Protein AF-A0A0N4YX15-F1 (afdb_monomer)

Nearest PDB structures (foldseek):
  7qpg-assembly1_W  TM=7.308E-01  e=5.507E-14  Homo sapiens
  8v3b-assembly1_a  TM=1.987E-01  e=2.424E-02  synthetic construct
  7rdr-assembly1_A  TM=2.415E-01  e=1.516E-01  unidentified

Foldseek 3Di:
DVVQQVVVVVCVVVVNDDPPPDGPVVVVVVVVVVVLVVVLVVLLVLLVVLLPDDQPAKDKAWDADPPDDDDPVNQVVLLPDDDDLDPPPDLPSHDNVLIDFIFMGRPSLVVSLVSLVVLQLVLLPDPDVVSSLSSLVSSVVSLVCSLVPRDLDDLVSLVVSLSVLCCCCVHRVVPPDCPDPSVVSCVCVNPPSNVSSNVSSVVSLVVVLVVLLVVLCVLVVDLCLLPPCVDPVSVVSNLVSLVVNLVSLVVVLVVVVNGDRLVSSLLSSLSSVLSNLVSLLVSLLPAQAAELVSLLSSLVSLVVSLVSCQVSQDDPNGGCSCVSNVQSSLLSVLSSCLSNDDPVRNCVQCVLCPHSSNVRDALSSSLSSLSHYDDDDPSSVVSNVSSD

InterPro domains:
  IPR046362 Zw10/DSL1, C-terminal [G3DSA:1.10.357.150] (193-388)
  IPR048343 Centromere/kinetochore protein zw10, C-terminal domain [PF20666] (99-216)
  IPR055148 ZW10, C-terminal helical domain [PF22766] (241-385)

Mean predicted aligned error: 9.36 Å

Organism: Nippostrongylus brasiliensis (NCBI:txid27835)

Solvent-accessible surface area (backbone atoms only — not comparable to full-atom values): 21340 Å² total; per-residue (Å²): 107,71,72,59,52,50,51,49,51,53,34,36,76,71,67,77,43,58,92,84,53,76,50,69,64,59,51,50,53,52,54,50,48,53,53,52,50,53,54,48,51,50,51,50,51,54,46,50,54,37,54,70,50,78,79,77,55,71,37,82,44,54,60,29,67,93,85,64,87,74,51,76,65,57,41,52,55,33,71,70,50,86,74,72,93,51,94,84,65,54,47,71,63,41,34,66,94,70,26,43,52,42,31,35,30,35,41,46,58,54,54,43,49,53,53,47,52,52,46,50,43,52,26,65,71,46,89,48,65,70,59,20,53,52,42,46,52,45,46,47,50,47,53,52,45,44,75,72,62,45,66,101,68,54,45,48,40,32,50,48,54,38,53,55,58,70,44,36,60,73,64,68,40,61,86,54,58,82,88,37,70,70,48,57,65,47,45,59,54,67,57,54,52,39,53,52,32,50,50,55,22,49,54,51,53,48,48,52,48,53,48,51,51,50,52,47,50,62,68,60,68,50,94,58,57,72,55,68,38,80,42,71,67,44,32,50,52,36,51,49,45,53,48,48,49,50,50,52,54,50,51,50,48,58,63,40,59,77,29,44,32,69,68,61,35,49,54,53,49,29,55,52,52,29,48,54,39,45,51,52,47,51,56,60,58,66,45,74,69,44,54,69,66,28,25,45,53,50,30,51,52,52,51,51,50,55,60,69,48,33,72,81,39,46,57,98,88,45,58,46,44,66,70,73,24,31,68,35,47,51,30,44,53,47,51,36,47,53,43,70,43,52,75,65,58,48,50,64,36,25,43,84,70,71,23,74,44,42,77,59,45,54,52,69,56,52,51,40,44,53,54,14,60,45,76,98,43,72,69,54,50,55,52,50,70,62,55,113

Sequence (388 aa):
METAEKFRNDMINLGFFNEATPTFQAFSEQHFTIFMDRRCLEIIKRAKELICLPYLELAEVGSGEEISEETIIQYREAFGKVMPKSLGAYDSVYPVLLQLPKCTVSKSTVDLLELIFSVLTDAVSTTNEKLSARLILTVRNVLRLFELTAPPIFYNNCYYICHRLMLLPFSVLKSVDKQSEKYTNFRPILSESLWKLRDIAADMLEQTIRQCRRDITIMLAKDDLFVKIDDGERYDETKNVLNACLKHVKNISNLLRSVLAEMVYSQTMANIVSFLMDSLCDVILKMEDIRSVDADISAVMLEELLTQLLPIFTINGRSSLHEICSTSYFRTKEIVFCLKGSLQSIDDRWCSAKGPLAQWLQPNEIRTLIKALFMNTEQRRQLLDSIF

pLDDT: mean 85.83, std 10.85, range [45.53, 98.06]

Secondary structure (DSSP, 8-sta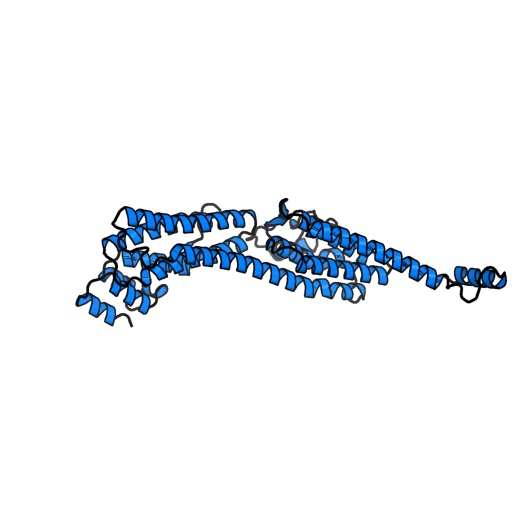te):
-HHHHHHHHHHHHTTSS-TTSPPHHHHHHHHHHHHHHHHHHHHHHHHHHHHHS-TTSEEEE--B-TT----HHHHHHHHHS---SSTTS-GGGS-GGGSPBSEEEEHHHHHHHHHHHHHHHHHHH-S-HHHHHHHHHHHHHHHHHHHHHS-S--HHHHHHHHHHHHTHHHHTSTTS-TTSHHHHHHHHIIIIIHHHHHHHHHHHHHHHHHHHHHHHHHHT--TTTTSSTTSHHHHHHHHHHHHHHHHHHHHHHHHHHTTS-HHHHHHHHHHHHHHHHHHHHHHHHT-S---HHHHHHHHHHHHHHHHHHGGGGEETTEE-HHHHTHHHHHHHHHHHHHHH--HHHHHHHHTTTTSHHHHHS-HHHHHHHHHHHS-S-HHHHHHHHH--

Radius of gyration: 32.18 Å; Cα contacts (8 Å, |Δi|>4): 395; chains: 1; bounding box: 82×48×99 Å

Structure (mmCIF, N/CA/C/O backbone):
data_AF-A0A0N4YX15-F1
#
_entry.id   AF-A0A0N4YX15-F1
#
loop_
_atom_site.group_PDB
_atom_site.id
_atom_site.type_symbol
_atom_site.label_atom_id
_atom_site.label_alt_id
_atom_site.label_comp_id
_atom_site.label_asym_id
_atom_site.label_entity_id
_atom_site.label_seq_id
_atom_site.pdbx_PDB_ins_code
_atom_site.Cartn_x
_atom_site.Cartn_y
_atom_site.Cartn_z
_atom_site.occupancy
_atom_site.B_iso_or_equiv
_atom_site.auth_seq_id
_atom_site.auth_comp_id
_atom_site.auth_asym_id
_atom_site.auth_atom_id
_atom_site.pdbx_PDB_model_num
ATOM 1 N N . MET A 1 1 ? 30.417 -1.629 -53.010 1.00 64.69 1 MET A N 1
ATOM 2 C CA . MET A 1 1 ? 30.253 -3.089 -53.181 1.00 64.69 1 MET A CA 1
ATOM 3 C C . MET A 1 1 ? 30.699 -3.547 -54.561 1.00 64.69 1 MET A C 1
ATOM 5 O O . MET A 1 1 ? 31.535 -4.434 -54.614 1.00 64.69 1 MET A O 1
ATOM 9 N N . GLU A 1 2 ? 30.274 -2.905 -55.654 1.00 73.44 2 GLU A N 1
ATOM 10 C CA . GLU A 1 2 ? 30.711 -3.265 -57.021 1.00 73.44 2 GLU A CA 1
ATOM 11 C C . GLU A 1 2 ? 32.235 -3.293 -57.212 1.00 73.44 2 GLU A C 1
ATOM 13 O O . GLU A 1 2 ? 32.772 -4.236 -57.782 1.00 73.44 2 GLU A O 1
ATOM 18 N N . THR A 1 3 ? 32.959 -2.314 -56.668 1.00 79.19 3 THR A N 1
ATOM 19 C CA . THR A 1 3 ? 34.429 -2.273 -56.735 1.00 79.19 3 THR A CA 1
ATOM 20 C C . THR A 1 3 ? 35.092 -3.439 -55.991 1.00 79.19 3 THR A C 1
ATOM 22 O O . THR A 1 3 ? 36.122 -3.942 -56.429 1.00 79.19 3 THR A O 1
ATOM 25 N N . ALA A 1 4 ? 34.496 -3.885 -54.880 1.00 78.06 4 ALA A N 1
ATOM 26 C CA . ALA A 1 4 ? 35.013 -4.990 -54.072 1.00 78.06 4 ALA A CA 1
ATOM 27 C C . ALA A 1 4 ? 34.745 -6.346 -54.740 1.00 78.06 4 ALA A C 1
ATOM 29 O O . ALA A 1 4 ? 35.618 -7.207 -54.757 1.00 78.06 4 ALA A O 1
ATOM 30 N N . GLU A 1 5 ? 33.576 -6.519 -55.361 1.00 82.00 5 GLU A N 1
ATOM 31 C CA . GLU A 1 5 ? 33.270 -7.729 -56.133 1.00 82.00 5 GLU A CA 1
ATOM 32 C C . GLU A 1 5 ? 34.070 -7.795 -57.441 1.00 82.00 5 GLU A C 1
ATOM 34 O O . GLU A 1 5 ? 34.522 -8.868 -57.834 1.00 82.00 5 GLU A O 1
ATOM 39 N N . LYS A 1 6 ? 34.360 -6.651 -58.073 1.00 83.12 6 LYS A N 1
ATOM 40 C CA . LYS A 1 6 ? 35.294 -6.596 -59.205 1.00 83.12 6 LYS A CA 1
ATOM 41 C C . LYS A 1 6 ? 36.700 -7.046 -58.795 1.00 83.12 6 LYS A C 1
ATOM 43 O O . LYS A 1 6 ? 37.273 -7.906 -59.452 1.00 83.12 6 LYS A O 1
ATOM 48 N N . PHE A 1 7 ? 37.200 -6.555 -57.660 1.00 85.62 7 PHE A N 1
ATOM 49 C CA . PHE A 1 7 ? 38.470 -7.008 -57.088 1.00 85.62 7 PHE A CA 1
ATOM 50 C C . PHE A 1 7 ? 38.469 -8.513 -56.772 1.00 85.62 7 PHE A C 1
ATOM 52 O O . PHE A 1 7 ? 39.452 -9.196 -57.046 1.00 85.62 7 PHE A O 1
ATOM 59 N N . ARG A 1 8 ? 37.360 -9.060 -56.250 1.00 83.00 8 ARG A N 1
ATOM 60 C CA . ARG A 1 8 ? 37.214 -10.510 -56.026 1.00 83.00 8 ARG A CA 1
ATOM 61 C C . ARG A 1 8 ? 37.385 -11.292 -57.321 1.00 83.00 8 ARG A C 1
ATOM 63 O O . ARG A 1 8 ? 38.142 -12.255 -57.346 1.00 83.00 8 ARG A O 1
ATOM 70 N N . ASN A 1 9 ? 36.700 -10.867 -58.378 1.00 85.12 9 ASN A N 1
ATOM 71 C CA . ASN A 1 9 ? 36.759 -11.530 -59.677 1.00 85.12 9 ASN A CA 1
ATOM 72 C C . ASN A 1 9 ? 38.167 -11.448 -60.283 1.00 85.12 9 ASN A C 1
ATOM 74 O O . ASN A 1 9 ? 38.664 -12.445 -60.801 1.00 85.12 9 ASN A O 1
ATOM 78 N N . ASP A 1 10 ? 38.847 -10.309 -60.140 1.00 86.69 10 ASP A N 1
ATOM 79 C CA . ASP A 1 10 ? 40.238 -10.148 -60.574 1.00 86.69 10 ASP A CA 1
ATOM 80 C C . ASP A 1 10 ? 41.187 -11.086 -59.797 1.00 86.69 10 ASP A C 1
ATOM 82 O O . ASP A 1 10 ? 42.068 -11.707 -60.387 1.00 86.69 10 ASP A O 1
ATOM 86 N N . MET A 1 11 ? 40.974 -11.269 -58.489 1.00 85.62 11 MET A N 1
ATOM 87 C CA . MET A 1 11 ? 41.756 -12.196 -57.656 1.00 85.62 11 MET A CA 1
ATOM 88 C C . MET A 1 11 ? 41.466 -13.680 -57.938 1.00 85.62 11 MET A C 1
ATOM 90 O O . MET A 1 11 ? 42.371 -14.507 -57.812 1.00 85.62 11 MET A O 1
ATOM 94 N N . ILE A 1 12 ? 40.239 -14.027 -58.345 1.00 86.12 12 ILE A N 1
ATOM 95 C CA . ILE A 1 12 ? 39.894 -15.374 -58.832 1.00 86.12 12 ILE A CA 1
ATOM 96 C C . ILE A 1 12 ? 40.611 -15.643 -60.162 1.00 86.12 12 ILE A C 1
ATOM 98 O O . ILE A 1 12 ? 41.253 -16.679 -60.314 1.00 86.12 12 ILE A O 1
ATOM 102 N N . ASN A 1 13 ? 40.581 -14.682 -61.093 1.00 86.38 13 ASN A N 1
ATOM 103 C CA . ASN A 1 13 ? 41.257 -14.795 -62.391 1.00 86.38 13 ASN A CA 1
ATOM 104 C C . ASN A 1 13 ? 42.783 -14.928 -62.259 1.00 86.38 13 ASN A C 1
ATOM 106 O O . ASN A 1 13 ? 43.421 -15.595 -63.070 1.00 86.38 13 ASN A O 1
ATOM 110 N N . LEU A 1 14 ? 43.369 -14.313 -61.230 1.00 89.50 14 LEU A N 1
ATOM 111 C CA . LEU A 1 14 ? 44.796 -14.407 -60.915 1.00 89.50 14 LEU A CA 1
ATOM 112 C C . LEU A 1 14 ? 45.168 -15.669 -60.108 1.00 89.50 14 LEU A C 1
ATOM 114 O O . LEU A 1 14 ? 46.339 -15.855 -59.785 1.00 89.50 14 LEU A O 1
ATOM 118 N N . GLY A 1 15 ? 44.201 -16.535 -59.779 1.00 84.69 15 GLY A N 1
ATOM 119 C CA . GLY A 1 15 ? 44.423 -17.796 -59.063 1.00 84.69 15 GLY A CA 1
ATOM 120 C C . GLY A 1 15 ? 44.670 -17.655 -57.557 1.00 84.69 15 GLY A C 1
ATOM 121 O O . GLY A 1 15 ? 45.010 -18.639 -56.903 1.00 84.69 15 GLY A O 1
ATOM 122 N N . PHE A 1 16 ? 44.498 -16.456 -56.990 1.00 83.12 16 PHE A N 1
ATOM 123 C CA . PHE A 1 16 ? 44.654 -16.217 -55.551 1.00 83.12 16 PHE A CA 1
ATOM 124 C C . PHE A 1 16 ? 43.420 -16.642 -54.748 1.00 83.12 16 PHE A C 1
ATOM 126 O O . PHE A 1 16 ? 43.558 -17.040 -53.592 1.00 83.12 16 PHE A O 1
ATOM 133 N N . PHE A 1 17 ? 42.228 -16.582 -55.350 1.00 85.81 17 PHE A N 1
ATOM 134 C CA . PHE A 1 17 ? 40.970 -17.055 -54.765 1.00 85.81 17 PHE A CA 1
ATOM 135 C C . PHE A 1 17 ? 40.355 -18.178 -55.604 1.00 85.81 17 PHE A C 1
ATOM 137 O O . PHE A 1 17 ? 40.597 -18.286 -56.802 1.00 85.81 17 PHE A O 1
ATOM 144 N N . ASN A 1 18 ? 39.523 -19.000 -54.968 1.00 81.81 18 ASN A N 1
ATOM 145 C CA . ASN A 1 18 ? 38.716 -20.025 -55.631 1.00 81.81 18 ASN A CA 1
ATOM 146 C C . ASN A 1 18 ? 37.222 -19.658 -55.577 1.00 81.81 18 ASN A C 1
ATOM 148 O O . ASN A 1 18 ? 36.815 -18.785 -54.811 1.00 81.81 18 ASN A O 1
ATOM 152 N N . GLU A 1 19 ? 36.381 -20.345 -56.353 1.00 75.69 19 GLU A N 1
ATOM 153 C CA . GLU A 1 19 ? 34.928 -20.089 -56.359 1.00 75.69 19 GLU A CA 1
ATOM 154 C C . GLU A 1 19 ? 34.262 -20.324 -54.990 1.00 75.69 19 GLU A C 1
ATOM 156 O O . GLU A 1 19 ? 33.241 -19.711 -54.687 1.00 75.69 19 GLU A O 1
ATOM 161 N N . ALA A 1 20 ? 34.876 -21.148 -54.133 1.00 75.25 20 ALA A N 1
ATOM 162 C CA . ALA A 1 20 ? 34.442 -21.381 -52.756 1.00 75.25 20 ALA A CA 1
ATOM 163 C C . ALA A 1 20 ? 34.788 -20.227 -51.792 1.00 75.25 20 ALA A C 1
ATOM 165 O O . ALA A 1 20 ? 34.322 -20.220 -50.652 1.00 75.25 20 ALA A O 1
ATOM 166 N N . THR A 1 21 ? 35.596 -19.248 -52.218 1.00 76.94 21 THR A N 1
ATOM 167 C CA . THR A 1 21 ? 35.961 -18.093 -51.394 1.00 76.94 21 THR A CA 1
ATOM 168 C C . THR A 1 21 ? 34.732 -17.187 -51.237 1.00 76.94 21 THR A C 1
ATOM 170 O O . THR A 1 21 ? 34.189 -16.725 -52.254 1.00 76.94 21 THR A O 1
ATOM 173 N N . PRO A 1 22 ? 34.271 -16.926 -49.993 1.00 75.69 22 PRO A N 1
ATOM 174 C CA . PRO A 1 22 ? 33.057 -16.156 -49.744 1.00 75.69 22 PRO A CA 1
ATOM 175 C C . PRO A 1 22 ? 33.141 -14.770 -50.385 1.00 75.69 22 PRO A C 1
ATOM 177 O O . PRO A 1 22 ? 34.215 -14.178 -50.503 1.00 75.69 22 PRO A O 1
ATOM 180 N N . THR A 1 23 ? 31.995 -14.251 -50.823 1.00 80.56 23 THR A N 1
ATOM 181 C CA . THR A 1 23 ? 31.913 -12.896 -51.375 1.00 80.56 23 THR A CA 1
ATOM 182 C C . THR A 1 23 ? 32.290 -11.871 -50.312 1.00 80.56 23 THR A C 1
ATOM 184 O O . THR A 1 23 ? 32.096 -12.097 -49.112 1.00 80.56 23 THR A O 1
ATOM 187 N N . PHE A 1 24 ? 32.801 -10.712 -50.732 1.00 78.06 24 PHE A N 1
ATOM 188 C CA . PHE A 1 24 ? 33.095 -9.641 -49.778 1.00 78.06 24 PHE A CA 1
ATOM 189 C C . PHE A 1 24 ? 31.814 -9.147 -49.104 1.00 78.06 24 PHE A C 1
ATOM 191 O O . PHE A 1 24 ? 31.853 -8.716 -47.952 1.00 78.06 24 PHE A O 1
ATOM 198 N N . GLN A 1 25 ? 30.671 -9.291 -49.779 1.00 74.69 25 GLN A N 1
ATOM 199 C CA . GLN A 1 25 ? 29.357 -9.116 -49.172 1.00 74.69 25 GLN A CA 1
ATOM 200 C C . GLN A 1 25 ? 29.087 -10.106 -48.037 1.00 74.69 25 GLN A C 1
ATOM 202 O O . GLN A 1 25 ? 28.795 -9.667 -46.927 1.00 74.69 25 GLN A O 1
ATOM 207 N N . ALA A 1 26 ? 29.241 -11.411 -48.271 1.00 77.50 26 ALA A N 1
ATOM 208 C CA . ALA A 1 26 ? 29.017 -12.422 -47.239 1.00 77.50 26 ALA A CA 1
ATOM 209 C C . ALA A 1 26 ? 29.976 -12.243 -46.050 1.00 77.50 26 ALA A C 1
ATOM 211 O O . ALA A 1 26 ? 29.558 -12.322 -44.895 1.00 77.50 26 ALA A O 1
ATOM 212 N N . PHE A 1 27 ? 31.246 -11.929 -46.319 1.00 78.50 27 PHE A N 1
ATOM 213 C CA . PHE A 1 27 ? 32.227 -11.630 -45.276 1.00 78.50 27 PHE A CA 1
ATOM 214 C C . PHE A 1 27 ? 31.851 -10.375 -44.472 1.00 78.50 27 PHE A C 1
ATOM 216 O O . PHE A 1 27 ? 31.888 -10.392 -43.241 1.00 78.50 27 PHE A O 1
ATOM 223 N N . SER A 1 28 ? 31.449 -9.293 -45.147 1.00 76.38 28 SER A N 1
ATOM 224 C CA . SER A 1 28 ? 31.027 -8.049 -44.496 1.00 76.38 28 SER A CA 1
ATOM 225 C C . SER A 1 28 ? 29.776 -8.250 -43.638 1.00 76.38 28 SER A C 1
ATOM 227 O O . SER A 1 28 ? 29.735 -7.776 -42.504 1.00 76.38 28 SER A O 1
ATOM 229 N N . GLU A 1 29 ? 28.790 -9.008 -44.123 1.00 78.44 29 GLU A N 1
ATOM 230 C CA . GLU A 1 29 ? 27.567 -9.333 -43.383 1.00 78.44 29 GLU A CA 1
ATOM 231 C C . GLU A 1 29 ? 27.849 -10.200 -42.144 1.00 78.44 29 GLU A C 1
ATOM 233 O O . GLU A 1 29 ? 27.316 -9.926 -41.063 1.00 78.44 29 GLU A O 1
ATOM 238 N N . GLN A 1 30 ? 28.730 -11.199 -42.257 1.00 78.19 30 GLN A N 1
ATOM 239 C CA . GLN A 1 30 ? 29.164 -12.022 -41.122 1.00 78.19 30 GLN A CA 1
ATOM 240 C C . GLN A 1 30 ? 29.936 -11.199 -40.086 1.00 78.19 30 GLN A C 1
ATOM 242 O O . GLN A 1 30 ? 29.625 -11.249 -38.895 1.00 78.19 30 GLN A O 1
ATOM 247 N N . HIS A 1 31 ? 30.899 -10.388 -40.528 1.00 80.50 31 HIS A N 1
ATOM 248 C CA . HIS A 1 31 ? 31.669 -9.515 -39.645 1.00 80.50 31 HIS A CA 1
ATOM 249 C C . HIS A 1 31 ? 30.768 -8.492 -38.936 1.00 80.50 31 HIS A C 1
ATOM 251 O O . HIS A 1 31 ? 30.897 -8.264 -37.731 1.00 80.50 31 HIS A O 1
ATOM 257 N N . PHE A 1 32 ? 29.811 -7.908 -39.661 1.00 80.94 32 PHE A N 1
ATOM 258 C CA . PHE A 1 32 ? 28.835 -6.983 -39.095 1.00 80.94 32 PHE A CA 1
ATOM 259 C C . PHE A 1 32 ? 27.940 -7.669 -38.056 1.00 80.94 32 PHE A C 1
ATOM 261 O O . PHE A 1 32 ? 27.682 -7.099 -36.998 1.00 80.94 32 PHE A O 1
ATOM 268 N N . THR A 1 33 ? 27.532 -8.916 -38.302 1.00 83.25 33 THR A N 1
ATOM 269 C CA . THR A 1 33 ? 26.755 -9.717 -37.342 1.00 83.25 33 THR A CA 1
ATOM 270 C C . THR A 1 33 ? 27.532 -9.974 -36.052 1.00 83.25 33 THR A C 1
ATOM 272 O O . THR A 1 33 ? 27.011 -9.712 -34.971 1.00 83.25 33 THR A O 1
ATOM 275 N N . ILE A 1 34 ? 28.808 -10.364 -36.145 1.00 84.75 34 ILE A N 1
ATOM 276 C CA . ILE A 1 34 ? 29.674 -10.563 -34.970 1.00 84.75 34 ILE A CA 1
ATOM 277 C C . ILE A 1 34 ? 29.812 -9.268 -34.160 1.00 84.75 34 ILE A C 1
ATOM 279 O O . ILE A 1 34 ? 29.769 -9.293 -32.928 1.00 84.75 34 ILE A O 1
ATOM 283 N N . PHE A 1 35 ? 29.968 -8.128 -34.836 1.00 86.31 35 PHE A N 1
ATOM 284 C CA . PHE A 1 35 ? 30.043 -6.829 -34.171 1.00 86.31 35 PHE A CA 1
ATOM 285 C C . PHE A 1 35 ? 28.734 -6.475 -33.449 1.00 86.31 35 PHE A C 1
ATOM 287 O O . PHE A 1 35 ? 28.768 -6.067 -32.285 1.00 86.31 35 PHE A O 1
ATOM 294 N N . MET A 1 36 ? 27.583 -6.672 -34.107 1.00 86.88 36 MET A N 1
ATOM 295 C CA . MET A 1 36 ? 26.266 -6.473 -33.493 1.00 86.88 36 MET A CA 1
ATOM 296 C C . MET A 1 36 ? 26.093 -7.347 -32.249 1.00 86.88 36 MET A C 1
ATOM 298 O O . MET A 1 36 ? 25.673 -6.847 -31.205 1.00 86.88 36 MET A O 1
ATOM 302 N N . ASP A 1 37 ? 26.452 -8.625 -32.340 1.00 88.62 37 ASP A N 1
ATOM 303 C CA . ASP A 1 37 ? 26.292 -9.581 -31.247 1.00 88.62 37 ASP A CA 1
ATOM 304 C C . ASP A 1 37 ? 27.180 -9.231 -30.055 1.00 88.62 37 ASP A C 1
ATOM 306 O O . ASP A 1 37 ? 26.699 -9.217 -28.923 1.00 88.62 37 ASP A O 1
ATOM 310 N N . ARG A 1 38 ? 28.444 -8.857 -30.291 1.00 90.00 38 ARG A N 1
ATOM 311 C CA . ARG A 1 38 ? 29.347 -8.398 -29.222 1.00 90.00 38 ARG A CA 1
ATOM 312 C C . ARG A 1 38 ? 28.780 -7.193 -28.480 1.00 90.00 38 ARG A C 1
ATOM 314 O O . ARG A 1 38 ? 28.759 -7.201 -27.252 1.00 90.00 38 ARG A O 1
ATOM 321 N N . ARG A 1 39 ? 28.264 -6.201 -29.212 1.00 91.06 39 ARG A N 1
ATOM 322 C CA . ARG A 1 39 ? 27.649 -5.010 -28.613 1.00 91.06 39 ARG A CA 1
ATOM 323 C C . ARG A 1 39 ? 26.410 -5.365 -27.787 1.00 91.06 39 ARG A C 1
ATOM 325 O O . ARG A 1 39 ? 26.262 -4.879 -26.671 1.00 91.06 39 ARG A O 1
ATOM 332 N N . CYS A 1 40 ? 25.536 -6.232 -28.300 1.00 92.12 40 CYS A N 1
ATOM 333 C CA . CYS A 1 40 ? 24.338 -6.662 -27.571 1.00 92.12 40 CYS A CA 1
ATOM 334 C C . CYS A 1 40 ? 24.694 -7.461 -26.305 1.00 92.12 40 CYS A C 1
ATOM 336 O O . CYS A 1 40 ? 24.088 -7.255 -25.255 1.00 92.12 40 CYS A O 1
ATOM 338 N N . LEU A 1 41 ? 25.699 -8.339 -26.380 1.00 92.50 41 LEU A N 1
ATOM 339 C CA . LEU A 1 41 ? 26.181 -9.117 -25.236 1.00 92.50 41 LEU A CA 1
ATOM 340 C C . LEU A 1 41 ? 26.785 -8.231 -24.145 1.00 92.50 41 LEU A C 1
ATOM 342 O O . LEU A 1 41 ? 26.544 -8.477 -22.965 1.00 92.50 41 LEU A O 1
ATOM 346 N N . GLU A 1 42 ? 27.530 -7.193 -24.521 1.00 93.88 42 GLU A N 1
ATOM 347 C CA . GLU A 1 42 ? 28.080 -6.224 -23.571 1.00 93.88 42 GLU A CA 1
ATOM 348 C C . GLU A 1 42 ? 26.971 -5.463 -22.829 1.00 93.88 42 GLU A C 1
ATOM 350 O O . GLU A 1 42 ? 27.016 -5.350 -21.602 1.00 93.88 42 GLU A O 1
ATOM 355 N N . ILE A 1 43 ? 25.926 -5.034 -23.549 1.00 94.69 43 ILE A N 1
ATOM 356 C CA . ILE A 1 43 ? 24.741 -4.392 -22.957 1.00 94.69 43 ILE A CA 1
ATOM 357 C C . ILE A 1 43 ? 24.059 -5.334 -21.958 1.00 94.69 43 ILE A C 1
ATOM 359 O O . ILE A 1 43 ? 23.787 -4.935 -20.827 1.00 94.69 43 ILE A O 1
ATOM 363 N N . ILE A 1 44 ? 23.808 -6.590 -22.346 1.00 93.75 44 ILE A N 1
ATOM 364 C CA . ILE A 1 44 ? 23.164 -7.581 -21.469 1.00 93.75 44 ILE A CA 1
ATOM 365 C C . ILE A 1 44 ? 24.025 -7.857 -20.235 1.00 93.75 44 ILE A C 1
ATOM 367 O O . ILE A 1 44 ? 23.492 -7.944 -19.130 1.00 93.75 44 ILE A O 1
ATOM 371 N N . LYS A 1 45 ? 25.347 -7.981 -20.400 1.00 94.00 45 LYS A N 1
ATOM 372 C CA . LYS A 1 45 ? 26.275 -8.207 -19.289 1.00 94.00 45 LYS A CA 1
ATOM 373 C C . LYS A 1 45 ? 26.197 -7.066 -18.277 1.00 94.00 45 LYS A C 1
ATOM 375 O O . LYS A 1 45 ? 25.975 -7.326 -17.097 1.00 94.00 45 LYS A O 1
ATOM 380 N N . ARG A 1 46 ? 26.308 -5.821 -18.743 1.00 94.56 46 ARG A N 1
ATOM 381 C CA . ARG A 1 46 ? 26.242 -4.641 -17.875 1.00 94.56 46 ARG A CA 1
ATOM 382 C C . ARG A 1 46 ? 24.876 -4.497 -17.209 1.00 94.56 46 ARG A C 1
ATOM 384 O O . ARG A 1 46 ? 24.798 -4.203 -16.023 1.00 94.56 46 ARG A O 1
ATOM 391 N N . ALA A 1 47 ? 23.798 -4.759 -17.945 1.00 92.81 47 ALA A N 1
ATOM 392 C CA . ALA A 1 47 ? 22.458 -4.764 -17.375 1.00 92.81 47 ALA A CA 1
ATOM 393 C C . ALA A 1 47 ? 22.313 -5.824 -16.276 1.00 92.81 47 ALA A C 1
ATOM 395 O O . ALA A 1 47 ? 21.780 -5.528 -15.215 1.00 92.81 47 ALA A O 1
ATOM 396 N N . LYS A 1 48 ? 22.828 -7.040 -16.489 1.00 91.31 48 LYS A N 1
ATOM 397 C CA . LYS A 1 48 ? 22.804 -8.105 -15.480 1.00 91.31 48 LYS A CA 1
ATOM 398 C C . LYS A 1 48 ? 23.570 -7.712 -14.218 1.00 91.31 48 LYS A C 1
ATOM 400 O O . LYS A 1 48 ? 23.082 -7.965 -13.124 1.00 91.31 48 LYS A O 1
ATOM 405 N N . GLU A 1 49 ? 24.738 -7.090 -14.364 1.00 92.00 49 GLU A N 1
ATOM 406 C CA . GLU A 1 49 ? 25.504 -6.566 -13.228 1.00 92.00 49 GLU A CA 1
ATOM 407 C C . GLU A 1 49 ? 24.658 -5.574 -12.419 1.00 92.00 49 GLU A C 1
ATOM 409 O O . GLU A 1 49 ? 24.518 -5.757 -11.216 1.00 92.00 49 GLU A O 1
ATOM 414 N N . LEU A 1 50 ? 24.006 -4.610 -13.079 1.00 90.94 50 LEU A N 1
ATOM 415 C CA . LEU A 1 50 ? 23.136 -3.624 -12.424 1.00 90.94 50 LEU A CA 1
ATOM 416 C C . LEU A 1 50 ? 21.901 -4.250 -11.758 1.00 90.94 50 LEU A C 1
ATOM 418 O O . LEU A 1 50 ? 21.549 -3.870 -10.644 1.00 90.94 50 LEU A O 1
ATOM 422 N N . ILE A 1 51 ? 21.258 -5.222 -12.412 1.00 88.94 51 ILE A N 1
ATOM 423 C CA . ILE A 1 51 ? 20.073 -5.924 -11.889 1.00 88.94 51 ILE A CA 1
ATOM 424 C C . ILE A 1 51 ? 20.420 -6.725 -10.629 1.00 88.94 51 ILE A C 1
ATOM 426 O O . ILE A 1 51 ? 19.620 -6.780 -9.700 1.00 88.94 51 ILE A O 1
ATOM 430 N N . CYS A 1 52 ? 21.602 -7.342 -10.592 1.00 87.00 52 CYS A N 1
ATOM 431 C CA . CYS A 1 52 ? 22.035 -8.184 -9.480 1.00 87.00 52 CYS A CA 1
ATOM 432 C C . CYS A 1 52 ? 22.707 -7.411 -8.331 1.00 87.00 52 CYS A C 1
ATOM 434 O O . CYS A 1 52 ? 23.064 -8.033 -7.328 1.00 87.00 52 CYS A O 1
ATOM 436 N N . LEU A 1 53 ? 22.908 -6.093 -8.453 1.00 85.69 53 LEU A N 1
ATOM 437 C CA . LEU A 1 53 ? 23.450 -5.288 -7.359 1.00 85.69 53 LEU A CA 1
ATOM 438 C C . LEU A 1 53 ? 22.483 -5.261 -6.164 1.00 85.69 53 LEU A C 1
ATOM 440 O O . LEU A 1 53 ? 21.267 -5.183 -6.348 1.00 85.69 53 LEU A O 1
ATOM 444 N N . PRO A 1 54 ? 23.003 -5.262 -4.925 1.00 80.31 54 PRO A N 1
ATOM 445 C CA . PRO A 1 54 ? 22.168 -5.100 -3.750 1.00 80.31 54 PRO A CA 1
ATOM 446 C C . PRO A 1 54 ? 21.576 -3.683 -3.727 1.00 80.31 54 PRO A C 1
ATOM 448 O O . PRO A 1 54 ? 22.287 -2.689 -3.872 1.00 80.31 54 PRO A O 1
ATOM 451 N N . TYR A 1 55 ? 20.267 -3.580 -3.507 1.00 80.81 55 TYR A N 1
ATOM 452 C CA . TYR A 1 55 ? 19.517 -2.319 -3.519 1.00 80.81 55 TYR A CA 1
ATOM 453 C C . TYR A 1 55 ? 19.670 -1.503 -2.224 1.00 80.81 55 TYR A C 1
ATOM 455 O O . TYR A 1 55 ? 18.689 -1.091 -1.610 1.00 80.81 55 TYR A O 1
ATOM 463 N N . LEU A 1 56 ? 20.913 -1.311 -1.784 1.00 81.75 56 LEU A N 1
ATOM 464 C CA . LEU A 1 56 ? 21.255 -0.589 -0.556 1.00 81.75 56 LEU A CA 1
ATOM 465 C C . LEU A 1 56 ? 21.439 0.911 -0.809 1.00 81.75 56 LEU A C 1
ATOM 467 O O . LEU A 1 56 ? 21.039 1.728 0.015 1.00 81.75 56 LEU A O 1
ATOM 471 N N . GLU A 1 57 ? 22.034 1.275 -1.948 1.00 85.44 57 GLU A N 1
ATOM 472 C CA . GLU A 1 57 ? 22.172 2.674 -2.353 1.00 85.44 57 GLU A CA 1
ATOM 473 C C . GLU A 1 57 ? 20.864 3.176 -2.963 1.00 85.44 57 GLU A C 1
ATOM 475 O O . GLU A 1 57 ? 20.387 2.658 -3.979 1.00 85.44 57 GLU A O 1
ATOM 480 N N . LEU A 1 58 ? 20.303 4.209 -2.341 1.00 87.81 58 LEU A N 1
ATOM 481 C CA . LEU A 1 58 ? 19.047 4.826 -2.735 1.00 87.81 58 LEU A CA 1
ATOM 482 C C . LEU A 1 58 ? 19.287 6.198 -3.377 1.00 87.81 58 LEU A C 1
ATOM 484 O O . LEU A 1 58 ? 20.208 6.922 -3.003 1.00 87.81 58 LEU A O 1
ATOM 488 N N . ALA A 1 59 ? 18.440 6.546 -4.337 1.00 87.25 59 ALA A N 1
ATOM 489 C CA . ALA A 1 59 ? 18.400 7.823 -5.026 1.00 87.25 59 ALA A CA 1
ATOM 490 C C . ALA A 1 59 ? 16.974 8.381 -4.970 1.00 87.25 59 ALA A C 1
ATOM 492 O O . ALA A 1 59 ? 16.005 7.658 -5.205 1.00 87.25 59 ALA A O 1
ATOM 493 N N . GLU A 1 60 ? 16.848 9.666 -4.658 1.00 87.50 60 GLU A N 1
ATOM 494 C CA . GLU A 1 60 ? 15.579 10.383 -4.748 1.00 87.50 60 GLU A CA 1
ATOM 495 C C . GLU A 1 60 ? 15.324 10.780 -6.209 1.00 87.50 60 GLU A C 1
ATOM 497 O O . GLU A 1 60 ? 16.216 11.300 -6.883 1.00 87.50 60 GLU A O 1
ATOM 502 N N . VAL A 1 61 ? 14.120 10.506 -6.706 1.00 86.44 61 VAL A N 1
ATOM 503 C CA . VAL A 1 61 ? 13.681 10.795 -8.076 1.00 86.44 61 VAL A CA 1
ATOM 504 C C . VAL A 1 61 ? 12.305 11.456 -8.060 1.00 86.44 61 VAL A C 1
ATOM 506 O O . VAL A 1 61 ? 11.572 11.368 -7.075 1.00 86.44 61 VAL A O 1
ATOM 509 N N . GLY A 1 62 ? 11.934 12.095 -9.169 1.00 81.50 62 GLY A N 1
ATOM 510 C CA . GLY A 1 62 ? 10.686 12.843 -9.271 1.00 81.50 62 GLY A CA 1
ATOM 511 C C . GLY A 1 62 ? 10.798 14.272 -8.750 1.00 81.50 62 GLY A C 1
ATOM 512 O O . GLY A 1 62 ? 11.693 14.629 -7.986 1.00 81.50 62 GLY A O 1
ATOM 513 N N . SER A 1 63 ? 9.881 15.112 -9.214 1.00 73.69 63 SER A N 1
ATOM 514 C CA . SER A 1 63 ? 9.781 16.521 -8.815 1.00 73.69 63 SER A CA 1
ATOM 515 C C . SER A 1 63 ? 8.341 16.993 -8.638 1.00 73.69 63 SER A C 1
ATOM 517 O O . SER A 1 63 ? 8.136 18.153 -8.293 1.00 73.69 63 SER A O 1
ATOM 519 N N . GLY A 1 64 ? 7.358 16.130 -8.915 1.00 62.09 64 GLY A N 1
ATOM 520 C CA . GLY A 1 64 ? 5.949 16.477 -8.793 1.00 62.09 64 GLY A CA 1
ATOM 521 C C . 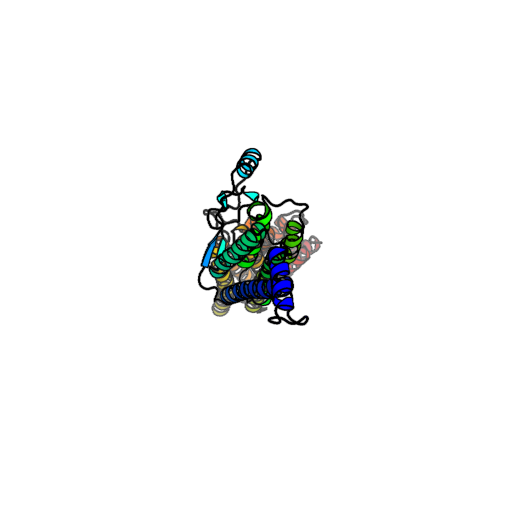GLY A 1 64 ? 5.516 16.513 -7.331 1.00 62.09 64 GLY A C 1
ATOM 522 O O . GLY A 1 64 ? 5.725 15.542 -6.599 1.00 62.09 64 GLY A O 1
ATOM 523 N N . GLU A 1 65 ? 4.895 17.620 -6.927 1.00 61.53 65 GLU A N 1
ATOM 524 C CA . GLU A 1 65 ? 4.017 17.656 -5.756 1.00 61.53 65 GLU A CA 1
ATOM 525 C C . GLU A 1 65 ? 2.689 16.983 -6.128 1.00 61.53 65 GLU A C 1
ATOM 527 O O . GLU A 1 65 ? 2.160 17.208 -7.217 1.00 61.53 65 GLU A O 1
ATOM 532 N N . GLU A 1 66 ? 2.141 16.144 -5.249 1.00 56.22 66 GLU A N 1
ATOM 533 C CA . GLU A 1 66 ? 0.962 15.324 -5.571 1.00 56.22 66 GLU A CA 1
ATOM 534 C C . GLU A 1 66 ? -0.333 16.126 -5.772 1.00 56.22 66 GLU A C 1
ATOM 536 O O . GLU A 1 66 ? -1.274 15.623 -6.381 1.00 56.22 66 GLU A O 1
ATOM 541 N N . ILE A 1 67 ? -0.383 17.372 -5.288 1.00 53.22 67 ILE A N 1
ATOM 542 C CA . ILE A 1 67 ? -1.587 18.220 -5.253 1.00 53.22 67 ILE A CA 1
ATOM 543 C C . ILE A 1 67 ? -1.322 19.550 -5.975 1.00 53.22 67 ILE A C 1
ATOM 545 O O . ILE A 1 67 ? -1.617 20.638 -5.486 1.00 53.22 67 ILE A O 1
ATOM 549 N N . SER A 1 68 ? -0.701 19.469 -7.146 1.00 56.50 68 SER A N 1
ATOM 550 C CA . SER A 1 68 ? -0.453 20.620 -8.010 1.00 56.50 68 SER A CA 1
ATOM 551 C C . SER A 1 68 ? -1.470 20.616 -9.154 1.00 56.50 68 SER A C 1
ATOM 553 O O . SER A 1 68 ? -1.432 19.758 -10.037 1.00 56.50 68 SER A O 1
ATOM 555 N N . GLU A 1 69 ? -2.429 21.545 -9.125 1.00 58.34 69 GLU A N 1
ATOM 556 C CA . GLU A 1 69 ? -3.347 21.754 -10.247 1.00 58.34 69 GLU A CA 1
ATOM 557 C C . GLU A 1 69 ? -2.651 22.585 -11.329 1.00 58.34 69 GLU A C 1
ATOM 559 O O . GLU A 1 69 ? -2.326 23.757 -11.134 1.00 58.34 69 GLU A O 1
ATOM 564 N N . GLU A 1 70 ? -2.431 21.979 -12.496 1.00 66.94 70 GLU A N 1
ATOM 565 C CA . GLU A 1 70 ? -1.905 22.682 -13.661 1.00 66.94 70 GLU A CA 1
ATOM 566 C C . GLU A 1 70 ? -3.053 23.190 -14.538 1.00 66.94 70 GLU A C 1
ATOM 568 O O . GLU A 1 70 ? -3.936 22.445 -14.970 1.00 66.94 70 GLU A O 1
ATOM 573 N N . THR A 1 71 ? -3.032 24.484 -14.846 1.00 63.88 71 THR A N 1
ATOM 574 C CA . THR A 1 71 ? -4.027 25.090 -15.735 1.00 63.88 71 THR A CA 1
ATOM 575 C C . THR A 1 71 ? -3.775 24.635 -17.180 1.00 63.88 71 THR A C 1
ATOM 577 O O . THR A 1 71 ? -2.630 24.460 -17.592 1.00 63.88 71 THR A O 1
ATOM 580 N N . ILE A 1 72 ? -4.815 24.547 -18.019 1.00 63.56 72 ILE A N 1
ATOM 581 C CA . ILE A 1 72 ? -4.699 24.160 -19.448 1.00 63.56 72 ILE A CA 1
ATOM 582 C C . ILE A 1 72 ? -3.637 24.989 -20.209 1.00 63.56 72 ILE A C 1
ATOM 584 O O . ILE A 1 72 ? -2.990 24.486 -21.129 1.00 63.56 72 ILE A O 1
ATOM 588 N N . ILE A 1 73 ? -3.452 26.259 -19.834 1.00 63.91 73 ILE A N 1
ATOM 589 C CA . ILE A 1 73 ? -2.452 27.163 -20.424 1.00 63.91 73 ILE A CA 1
ATOM 590 C C . ILE A 1 73 ? -1.028 26.732 -20.039 1.00 63.91 73 ILE A C 1
ATOM 592 O O . ILE A 1 73 ? -0.188 26.584 -20.923 1.00 63.91 73 ILE A O 1
ATOM 596 N N . GLN A 1 74 ? -0.786 26.445 -18.758 1.00 66.19 74 GLN A N 1
ATOM 597 C CA . GLN A 1 74 ? 0.506 25.971 -18.245 1.00 66.19 74 GLN A CA 1
ATOM 598 C C . GLN A 1 74 ? 0.890 24.627 -18.883 1.00 66.19 74 GLN A C 1
ATOM 600 O O . GLN A 1 74 ? 2.000 24.480 -19.394 1.00 66.19 74 GLN A O 1
ATOM 605 N N . TYR A 1 75 ? -0.082 23.718 -19.009 1.00 66.56 75 TYR A N 1
ATOM 606 C CA . TYR A 1 75 ? 0.094 22.442 -19.698 1.00 66.56 75 TYR A CA 1
ATOM 607 C C . TYR A 1 75 ? 0.531 22.633 -21.162 1.00 66.56 75 TYR A C 1
ATOM 609 O O . TYR A 1 75 ? 1.494 22.017 -21.623 1.00 66.56 75 TYR A O 1
ATOM 617 N N . ARG A 1 76 ? -0.134 23.526 -21.917 1.00 63.25 76 ARG A N 1
ATOM 618 C CA . ARG A 1 76 ? 0.251 23.825 -23.312 1.00 63.25 76 ARG A CA 1
ATOM 619 C C . ARG A 1 76 ? 1.639 24.455 -23.416 1.00 63.25 76 ARG A C 1
ATOM 621 O O . ARG A 1 76 ? 2.388 24.108 -24.328 1.00 63.25 76 ARG A O 1
ATOM 628 N N . GLU A 1 77 ? 1.983 25.363 -22.509 1.00 66.75 77 GLU A N 1
ATOM 629 C CA . GLU A 1 77 ? 3.298 26.006 -22.476 1.00 66.75 77 GLU A CA 1
ATOM 630 C C . GLU A 1 77 ? 4.422 25.010 -22.161 1.00 66.75 77 GLU A C 1
ATOM 632 O O . GLU A 1 77 ? 5.493 25.096 -22.763 1.00 66.75 77 GLU A O 1
ATOM 637 N N . ALA A 1 78 ? 4.181 24.031 -21.283 1.00 63.12 78 ALA A N 1
ATOM 638 C CA . ALA A 1 78 ? 5.129 22.958 -20.983 1.00 63.12 78 ALA A CA 1
ATOM 639 C C . ALA A 1 78 ? 5.375 22.045 -22.199 1.00 63.12 78 ALA A C 1
ATOM 641 O O . ALA A 1 78 ? 6.525 21.767 -22.540 1.00 63.12 78 ALA A O 1
ATOM 642 N N . PHE A 1 79 ? 4.323 21.657 -22.931 1.00 61.47 79 PHE A N 1
ATOM 643 C CA . PHE A 1 79 ? 4.462 20.872 -24.170 1.00 61.47 79 PHE A CA 1
ATOM 644 C C . PHE A 1 79 ? 5.168 21.619 -25.310 1.00 61.47 79 PHE A C 1
ATOM 646 O O . PHE A 1 79 ? 5.775 20.986 -26.177 1.00 61.47 79 PHE A O 1
ATOM 653 N N . GLY A 1 80 ? 5.087 22.952 -25.325 1.00 56.31 80 GLY A N 1
ATOM 654 C CA . GLY A 1 80 ? 5.743 23.800 -26.322 1.00 56.31 80 GLY A CA 1
ATOM 655 C C . GLY A 1 80 ? 7.257 23.947 -26.131 1.00 56.31 80 GLY A C 1
ATOM 656 O O . GLY A 1 80 ? 7.949 24.362 -27.063 1.00 56.31 80 GLY A O 1
ATOM 657 N N . LYS A 1 81 ? 7.797 23.605 -24.952 1.00 58.81 81 LYS A N 1
ATOM 658 C CA . LYS A 1 81 ? 9.227 23.740 -24.642 1.00 58.81 81 LYS A CA 1
ATOM 659 C C . LYS A 1 81 ? 10.052 22.594 -25.237 1.00 58.81 81 LYS A C 1
ATOM 661 O O . LYS A 1 81 ? 9.607 21.457 -25.406 1.00 58.81 81 LYS A O 1
ATOM 666 N N . VAL A 1 82 ? 11.302 22.900 -25.590 1.00 50.31 82 VAL A N 1
ATOM 667 C CA . VAL A 1 82 ? 12.258 21.897 -26.073 1.00 50.31 82 VAL A CA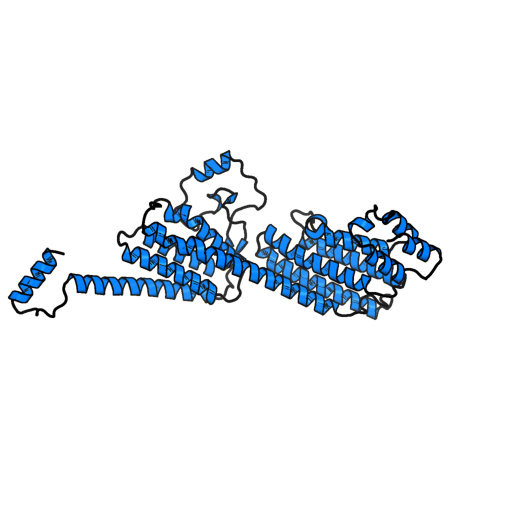 1
ATOM 668 C C . VAL A 1 82 ? 12.654 21.004 -24.898 1.00 50.31 82 VAL A C 1
ATOM 670 O O . VAL A 1 82 ? 13.323 21.459 -23.976 1.00 50.31 82 VAL A O 1
ATOM 673 N N . MET A 1 83 ? 12.230 19.740 -24.949 1.00 53.84 83 MET A N 1
ATOM 674 C CA . MET A 1 83 ? 12.569 18.728 -23.945 1.00 53.84 83 MET A CA 1
ATOM 675 C C . MET A 1 83 ? 14.096 18.592 -23.782 1.00 53.84 83 MET A C 1
ATOM 677 O O . MET A 1 83 ? 14.811 18.621 -24.795 1.00 53.84 83 MET A O 1
ATOM 681 N N . PRO A 1 84 ? 14.618 18.432 -22.551 1.00 49.78 84 PRO A N 1
ATOM 682 C CA . PRO A 1 84 ? 16.049 18.305 -22.310 1.00 49.78 84 PRO A CA 1
ATOM 683 C C . PRO A 1 84 ? 16.600 17.049 -22.984 1.00 49.78 84 PRO A C 1
ATOM 685 O O . PRO A 1 84 ? 15.935 16.018 -23.066 1.00 49.78 84 PRO A O 1
ATOM 688 N N . LYS A 1 85 ? 17.848 17.124 -23.455 1.00 46.47 85 LYS A N 1
ATOM 689 C CA . LYS A 1 85 ? 18.544 15.980 -24.068 1.00 46.47 85 LYS A CA 1
ATOM 690 C C . LYS A 1 85 ? 19.099 14.988 -23.038 1.00 46.47 85 LYS A C 1
ATOM 692 O O . LYS A 1 85 ? 19.477 13.887 -23.421 1.00 46.47 85 LYS A O 1
ATOM 697 N N . SER A 1 86 ? 19.188 15.371 -21.761 1.00 45.53 86 SER A N 1
ATOM 698 C CA . SER A 1 86 ? 19.732 14.535 -20.688 1.00 45.53 86 SER A CA 1
ATOM 699 C C . SER A 1 86 ? 18.628 13.987 -19.783 1.00 45.53 86 SER A C 1
ATOM 701 O O . SER A 1 86 ? 17.746 14.712 -19.332 1.00 45.53 86 SER A O 1
ATOM 703 N N . LEU A 1 87 ? 18.714 12.688 -19.491 1.00 52.34 87 LEU A N 1
ATOM 704 C CA . LEU A 1 87 ? 17.742 11.941 -18.691 1.00 52.34 87 LEU A CA 1
ATOM 705 C C . LEU A 1 87 ? 17.706 12.331 -17.202 1.00 52.34 87 LEU A C 1
ATOM 707 O O . LEU A 1 87 ? 16.712 12.041 -16.535 1.00 52.34 87 LEU A O 1
ATOM 711 N N . GLY A 1 88 ? 18.780 12.930 -16.683 1.00 47.47 88 GLY A N 1
ATOM 712 C CA . GLY A 1 88 ? 18.911 13.319 -15.274 1.00 47.47 88 GLY A CA 1
ATOM 713 C C . GLY A 1 88 ? 18.468 14.752 -14.962 1.00 47.47 88 GLY A C 1
ATOM 714 O O . GLY A 1 88 ? 18.468 15.146 -13.802 1.00 47.47 88 GLY A O 1
ATOM 715 N N . ALA A 1 89 ? 18.101 15.550 -15.971 1.00 48.28 89 ALA A N 1
ATOM 716 C CA . ALA A 1 89 ? 17.731 16.949 -15.780 1.00 48.28 89 ALA A CA 1
ATOM 717 C C . ALA A 1 89 ? 16.205 17.115 -15.746 1.00 48.28 89 ALA A C 1
ATOM 719 O O . ALA A 1 89 ? 15.576 17.394 -16.762 1.00 48.28 89 ALA A O 1
ATOM 720 N N . TYR A 1 90 ? 15.684 16.977 -14.526 1.00 56.22 90 TYR A N 1
ATOM 721 C CA . TYR A 1 90 ? 14.421 17.501 -14.008 1.00 56.22 90 TYR A CA 1
ATOM 722 C C . TYR A 1 90 ? 13.132 17.029 -14.700 1.00 56.22 90 TYR A C 1
ATOM 724 O O . TYR A 1 90 ? 12.714 17.570 -15.724 1.00 56.22 90 TYR A O 1
ATOM 732 N N . ASP A 1 91 ? 12.419 16.104 -14.044 1.00 61.91 91 ASP A N 1
ATOM 733 C CA . ASP A 1 91 ? 11.019 15.788 -14.370 1.00 61.91 91 ASP A CA 1
ATOM 734 C C . ASP A 1 91 ? 10.141 17.059 -14.397 1.00 61.91 91 ASP A C 1
ATOM 736 O O . ASP A 1 91 ? 9.134 17.084 -15.094 1.00 61.91 91 ASP A O 1
ATOM 740 N N . SER A 1 92 ? 10.576 18.158 -13.764 1.00 63.09 92 SER A N 1
ATOM 741 C CA . SER A 1 92 ? 9.904 19.464 -13.754 1.00 63.09 92 SER A CA 1
ATOM 742 C C . SER A 1 92 ? 9.755 20.124 -15.127 1.00 63.09 92 SER A C 1
ATOM 744 O O . SER A 1 92 ? 9.030 21.110 -15.259 1.00 63.09 92 SER A O 1
ATOM 746 N N . VAL A 1 93 ? 10.441 19.610 -16.153 1.00 67.75 93 VAL A N 1
ATOM 747 C CA . VAL A 1 93 ? 10.279 20.080 -17.534 1.00 67.75 93 VAL A CA 1
ATOM 748 C C . VAL A 1 93 ? 9.037 19.477 -18.195 1.00 67.75 93 VAL A C 1
ATOM 750 O O . VAL A 1 93 ? 8.509 20.055 -19.147 1.00 67.75 93 VAL A O 1
ATOM 753 N N . TYR A 1 94 ? 8.537 18.350 -17.684 1.00 70.81 94 TYR A N 1
ATOM 754 C CA . TYR A 1 94 ? 7.260 17.801 -18.112 1.00 70.81 94 TYR A CA 1
ATOM 755 C C . TYR A 1 94 ? 6.095 18.563 -17.462 1.00 70.81 94 TYR A C 1
ATOM 757 O O . TYR A 1 94 ? 6.232 19.056 -16.340 1.00 70.81 94 TYR A O 1
ATOM 765 N N . PRO A 1 95 ? 4.934 18.649 -18.137 1.00 73.62 95 PRO A N 1
ATOM 766 C CA . PRO A 1 95 ? 3.699 19.096 -17.496 1.00 73.62 95 PRO A CA 1
ATOM 767 C C . PRO A 1 95 ? 3.433 18.276 -16.236 1.00 73.62 95 PRO A C 1
ATOM 769 O O . PRO A 1 95 ? 3.772 17.092 -16.207 1.00 73.62 95 PRO A O 1
ATOM 772 N N . VAL A 1 96 ? 2.794 18.875 -15.233 1.00 73.62 96 VAL A N 1
ATOM 773 C CA . VAL A 1 96 ? 2.594 18.299 -13.890 1.00 73.62 96 VAL A CA 1
ATOM 774 C C . VAL A 1 96 ? 1.992 16.893 -13.962 1.00 73.62 96 VAL A C 1
ATOM 776 O O . VAL A 1 96 ? 2.474 15.979 -13.301 1.00 73.62 96 VAL A O 1
ATOM 779 N N . LEU A 1 97 ? 1.024 16.680 -14.860 1.00 73.25 97 LEU A N 1
ATOM 780 C CA . LEU A 1 97 ? 0.377 15.378 -15.097 1.00 73.25 97 LEU A CA 1
ATOM 781 C C . LEU A 1 97 ? 1.323 14.264 -15.579 1.00 73.25 97 LEU A C 1
ATOM 783 O O . LEU A 1 97 ? 0.988 13.084 -15.490 1.00 73.25 97 LEU A O 1
ATOM 787 N N . LEU A 1 98 ? 2.466 14.627 -16.157 1.00 76.75 98 LEU A N 1
ATOM 788 C CA . LEU A 1 98 ? 3.492 13.710 -16.647 1.00 76.75 98 LEU A CA 1
ATOM 789 C C . LEU A 1 98 ? 4.728 13.681 -15.746 1.00 76.75 98 LEU A C 1
ATOM 791 O O . LEU A 1 98 ? 5.673 12.967 -16.073 1.00 76.75 98 LEU A O 1
ATOM 795 N N . GLN A 1 99 ? 4.746 14.432 -14.644 1.00 82.19 99 GLN A N 1
ATOM 796 C CA . GLN A 1 99 ? 5.848 14.382 -13.692 1.00 82.19 99 GLN A CA 1
ATOM 797 C C . GLN A 1 99 ? 5.730 13.136 -12.824 1.00 82.19 99 GLN A C 1
ATOM 799 O O . GLN A 1 99 ? 4.639 12.720 -12.430 1.00 82.19 99 GLN A O 1
ATOM 804 N N . LEU A 1 100 ? 6.871 12.540 -12.501 1.00 83.44 100 LEU A N 1
ATOM 805 C CA . LEU A 1 100 ? 6.922 11.520 -11.472 1.00 83.44 100 LEU A CA 1
ATOM 806 C C . LEU A 1 100 ? 6.757 12.196 -10.098 1.00 83.44 100 LEU A C 1
ATOM 808 O O . LEU A 1 100 ? 7.514 13.131 -9.794 1.00 83.44 100 LEU A O 1
ATOM 812 N N . PRO A 1 101 ? 5.814 11.730 -9.257 1.00 83.56 101 PRO A N 1
ATOM 813 C CA . PRO A 1 101 ? 5.760 12.135 -7.860 1.00 83.56 101 PRO A CA 1
ATOM 814 C C . PRO A 1 101 ? 7.074 11.804 -7.163 1.00 83.56 101 PRO A C 1
ATOM 816 O O . PRO A 1 101 ? 7.681 10.766 -7.440 1.00 83.56 101 PRO A O 1
ATOM 819 N N . LYS A 1 102 ? 7.507 12.673 -6.254 1.00 85.25 102 LYS A N 1
ATOM 820 C CA . LYS A 1 102 ? 8.757 12.467 -5.524 1.00 85.25 102 LYS A CA 1
ATOM 821 C C . LYS A 1 102 ? 8.741 11.126 -4.779 1.00 85.25 102 LYS A C 1
ATOM 823 O O . LYS A 1 102 ? 7.850 10.859 -3.975 1.00 85.25 102 LYS A O 1
ATOM 828 N N . CYS A 1 103 ? 9.728 10.281 -5.055 1.00 85.69 103 CYS A N 1
ATOM 829 C CA . CYS A 1 103 ? 9.885 8.983 -4.410 1.00 85.69 103 CYS A CA 1
ATOM 830 C C . CYS A 1 103 ? 11.355 8.553 -4.391 1.00 85.69 103 CYS A C 1
ATOM 832 O O . CYS A 1 103 ? 12.212 9.126 -5.064 1.00 85.69 103 CYS A O 1
ATOM 834 N N . THR A 1 104 ? 11.653 7.523 -3.609 1.00 88.50 104 THR A N 1
ATOM 835 C CA . THR A 1 104 ? 13.005 6.962 -3.523 1.00 88.50 104 THR A CA 1
ATOM 836 C C . THR A 1 104 ? 13.083 5.685 -4.354 1.00 88.50 104 THR A C 1
ATOM 838 O O . THR A 1 104 ? 12.158 4.876 -4.317 1.00 88.50 104 THR A O 1
ATOM 841 N N . VAL A 1 105 ? 14.174 5.475 -5.088 1.00 89.69 105 VAL A N 1
ATOM 842 C CA . VAL A 1 105 ? 14.465 4.261 -5.873 1.00 89.69 105 VAL A CA 1
ATOM 843 C C . VAL A 1 105 ? 15.892 3.797 -5.625 1.00 89.69 105 VAL A C 1
ATOM 845 O O . VAL A 1 105 ? 16.706 4.522 -5.065 1.00 89.69 105 VAL A O 1
ATOM 848 N N . SER A 1 106 ? 16.235 2.588 -6.048 1.00 90.25 106 SER A N 1
ATOM 849 C CA . SER A 1 106 ? 17.623 2.127 -5.994 1.00 90.25 106 SER A CA 1
ATOM 850 C C . SER A 1 106 ? 18.470 2.805 -7.066 1.00 90.25 106 SER A C 1
ATOM 852 O O . SER A 1 106 ? 18.056 2.910 -8.220 1.00 90.25 106 SER A O 1
ATOM 854 N N . LYS A 1 107 ? 19.696 3.193 -6.720 1.00 90.06 107 LYS A N 1
ATOM 855 C CA . LYS A 1 107 ? 20.621 3.833 -7.664 1.00 90.06 107 LYS A CA 1
ATOM 856 C C . LYS A 1 107 ? 20.955 2.940 -8.862 1.00 90.06 107 LYS A C 1
ATOM 858 O O . LYS A 1 107 ? 20.951 3.414 -9.990 1.00 90.06 107 LYS A O 1
ATOM 863 N N . SER A 1 108 ? 21.110 1.633 -8.643 1.00 91.19 108 SER A N 1
ATOM 864 C CA . SER A 1 108 ? 21.308 0.664 -9.731 1.00 91.19 108 SER A CA 1
ATOM 865 C C . SER A 1 108 ? 20.152 0.643 -10.739 1.00 91.19 108 SER A C 1
ATOM 867 O O . SER A 1 108 ? 20.378 0.415 -11.926 1.00 91.19 108 SER A O 1
ATOM 869 N N . THR A 1 109 ? 18.921 0.928 -10.298 1.00 91.56 109 THR A N 1
ATOM 870 C CA . THR A 1 109 ? 17.746 1.064 -11.173 1.00 91.56 109 THR A CA 1
ATOM 871 C C . THR A 1 109 ? 17.830 2.331 -12.024 1.00 91.56 109 THR A C 1
ATOM 873 O O . THR A 1 109 ? 17.466 2.297 -13.200 1.00 91.56 109 THR A O 1
ATOM 876 N N . VAL A 1 110 ? 18.333 3.435 -11.463 1.00 91.06 110 VAL A N 1
ATOM 877 C CA . VAL A 1 110 ? 18.580 4.676 -12.215 1.00 91.06 110 VAL A CA 1
ATOM 878 C C . VAL A 1 110 ? 19.640 4.433 -13.291 1.00 91.06 110 VAL A C 1
ATOM 880 O O . VAL A 1 110 ? 19.375 4.675 -14.468 1.00 91.06 110 VAL A O 1
ATOM 883 N N . ASP A 1 111 ? 20.776 3.842 -12.916 1.00 92.12 111 ASP A N 1
ATOM 884 C CA . ASP A 1 111 ? 21.873 3.518 -13.837 1.00 92.12 111 ASP A CA 1
ATOM 885 C C . ASP A 1 111 ? 21.424 2.550 -14.952 1.00 92.12 111 ASP A C 1
ATOM 887 O O . ASP A 1 111 ? 21.818 2.679 -16.115 1.00 92.12 111 ASP A O 1
ATOM 891 N N . LEU A 1 112 ? 20.558 1.581 -14.621 1.00 92.56 112 LEU A N 1
ATOM 892 C CA . LEU A 1 112 ? 19.968 0.658 -15.594 1.00 92.56 112 LEU A CA 1
ATOM 893 C C . LEU A 1 112 ? 19.103 1.400 -16.618 1.00 92.56 112 LEU A C 1
ATOM 895 O O . LEU A 1 112 ? 19.138 1.082 -17.809 1.00 92.56 112 LEU A O 1
ATOM 899 N N . LEU A 1 113 ? 18.336 2.392 -16.173 1.00 91.44 113 LEU A N 1
ATOM 900 C CA . LEU A 1 113 ? 17.492 3.205 -17.046 1.00 91.44 113 LEU A CA 1
ATOM 901 C C . LEU A 1 113 ? 18.313 4.130 -17.935 1.00 91.44 113 LEU A C 1
ATOM 903 O O . LEU A 1 113 ? 17.998 4.252 -19.118 1.00 91.44 113 LEU A O 1
ATOM 907 N N . GLU A 1 114 ? 19.403 4.699 -17.433 1.00 91.25 114 GLU A N 1
ATOM 908 C CA . GLU A 1 114 ? 20.349 5.439 -18.270 1.00 91.25 114 GLU A CA 1
ATOM 909 C C . GLU A 1 114 ? 20.962 4.548 -19.362 1.00 91.25 114 GLU A C 1
ATOM 911 O O . GLU A 1 114 ? 20.986 4.930 -20.539 1.00 91.25 114 GLU A O 1
ATOM 916 N N . LEU A 1 115 ? 21.371 3.321 -19.013 1.00 93.44 115 LEU A N 1
ATOM 917 C CA . LEU A 1 115 ? 21.851 2.335 -19.984 1.00 93.44 115 LEU A CA 1
ATOM 918 C C . LEU A 1 115 ? 20.779 2.024 -21.039 1.00 93.44 115 LEU A C 1
ATOM 920 O O . LEU A 1 115 ? 21.055 2.106 -22.233 1.00 93.44 115 LEU A O 1
ATOM 924 N N . ILE A 1 116 ? 19.550 1.714 -20.624 1.00 92.44 116 ILE A N 1
ATOM 925 C CA . ILE A 1 116 ? 18.445 1.413 -21.545 1.00 92.44 116 ILE A CA 1
ATOM 926 C C . ILE A 1 116 ? 18.208 2.572 -22.517 1.00 92.44 116 ILE A C 1
ATOM 928 O O . ILE A 1 116 ? 18.143 2.364 -23.728 1.00 92.44 116 ILE A O 1
ATOM 932 N N . PHE A 1 117 ? 18.109 3.800 -22.017 1.00 89.88 117 PHE A N 1
ATOM 933 C CA . PHE A 1 117 ? 17.805 4.953 -22.858 1.00 89.88 117 PHE A CA 1
ATOM 934 C C . PHE A 1 117 ? 18.945 5.336 -23.795 1.00 89.88 117 PHE A C 1
ATOM 936 O O . PHE A 1 117 ? 18.675 5.736 -24.930 1.00 89.88 117 PHE A O 1
ATOM 943 N N . SER A 1 118 ? 20.202 5.192 -23.368 1.00 91.31 118 SER A N 1
ATOM 944 C CA . SER A 1 118 ? 21.347 5.390 -24.264 1.00 91.31 118 SER A CA 1
ATOM 945 C C . SER A 1 118 ? 21.300 4.406 -25.438 1.00 91.31 118 SER A C 1
ATOM 947 O O . SER A 1 118 ? 21.376 4.823 -26.592 1.00 91.31 118 SER A O 1
ATOM 949 N N . VAL A 1 119 ? 21.014 3.126 -25.172 1.00 92.19 119 VAL A N 1
ATOM 950 C CA . VAL A 1 119 ? 20.866 2.093 -26.209 1.00 92.19 119 VAL A CA 1
ATOM 951 C C . VAL A 1 119 ? 19.686 2.382 -27.143 1.00 92.19 119 VAL A C 1
ATOM 953 O O . VAL A 1 119 ? 19.807 2.212 -28.356 1.00 92.19 119 VAL A O 1
ATOM 956 N N . LEU A 1 120 ? 18.548 2.843 -26.616 1.00 90.75 120 LEU A N 1
ATOM 957 C CA . LEU A 1 120 ? 17.394 3.209 -27.447 1.00 90.75 120 LEU A CA 1
ATOM 958 C C . LEU A 1 120 ? 17.670 4.454 -28.307 1.00 90.75 120 LEU A C 1
ATOM 960 O O . LEU A 1 120 ? 17.252 4.504 -29.463 1.00 90.75 120 LEU A O 1
ATOM 964 N N . THR A 1 121 ? 18.412 5.430 -27.783 1.00 89.56 121 THR A N 1
ATOM 965 C CA . THR A 1 121 ? 18.837 6.623 -28.538 1.00 89.56 121 THR A CA 1
ATOM 966 C C . THR A 1 121 ? 19.799 6.243 -29.669 1.00 89.56 121 THR A C 1
ATOM 968 O O . THR A 1 121 ? 19.645 6.697 -30.808 1.00 89.56 121 THR A O 1
ATOM 971 N N . ASP A 1 122 ? 20.739 5.335 -29.400 1.00 89.75 122 ASP A N 1
ATOM 972 C CA . ASP A 1 122 ? 21.626 4.753 -30.412 1.00 89.75 122 ASP A CA 1
ATOM 973 C C . ASP A 1 122 ? 20.836 3.998 -31.493 1.00 89.75 122 ASP A C 1
ATOM 975 O O . ASP A 1 122 ? 21.116 4.116 -32.690 1.00 89.75 122 ASP A O 1
ATOM 979 N N . ALA A 1 123 ? 19.806 3.251 -31.089 1.00 89.88 123 ALA A N 1
ATOM 980 C CA . ALA A 1 123 ? 18.950 2.513 -32.010 1.00 89.88 123 ALA A CA 1
ATOM 981 C C . ALA A 1 123 ? 18.145 3.434 -32.939 1.00 89.88 123 ALA A C 1
ATOM 983 O O . ALA A 1 123 ? 17.928 3.092 -34.103 1.00 89.88 123 ALA A O 1
ATOM 984 N N . VAL A 1 124 ? 17.712 4.604 -32.464 1.00 88.12 124 VAL A N 1
ATOM 985 C CA . VAL A 1 124 ? 17.022 5.592 -33.307 1.00 88.12 124 VAL A CA 1
ATOM 986 C C . VAL A 1 124 ? 17.993 6.276 -34.269 1.00 88.12 124 VAL A C 1
ATOM 988 O O . VAL A 1 124 ? 17.690 6.393 -35.462 1.00 88.12 124 VAL A O 1
ATOM 991 N N . SER A 1 125 ? 19.153 6.697 -33.762 1.00 87.81 125 SER A N 1
ATOM 992 C CA . SER A 1 125 ? 20.140 7.491 -34.506 1.00 87.81 125 SER A CA 1
ATOM 993 C C . SER A 1 125 ? 20.896 6.708 -35.583 1.00 87.81 125 SER A C 1
ATOM 995 O O . SER A 1 125 ? 21.365 7.307 -36.550 1.00 87.81 125 SER A O 1
ATOM 997 N N . THR A 1 126 ? 20.998 5.380 -35.471 1.00 86.75 126 THR A N 1
ATOM 998 C CA . THR A 1 126 ? 21.680 4.572 -36.489 1.00 86.75 126 THR A CA 1
ATOM 999 C C . THR A 1 126 ? 20.912 4.525 -37.815 1.00 86.75 126 THR A C 1
ATOM 1001 O O . THR A 1 126 ? 19.685 4.410 -37.854 1.00 86.75 126 THR A O 1
ATOM 1004 N N . THR A 1 127 ? 21.639 4.564 -38.931 1.00 83.44 127 THR A N 1
ATOM 1005 C CA . THR A 1 127 ? 21.082 4.383 -40.281 1.00 83.44 127 THR A CA 1
ATOM 1006 C C . THR A 1 127 ? 20.853 2.913 -40.633 1.00 83.44 127 THR A C 1
ATOM 1008 O O . THR A 1 127 ? 20.115 2.621 -41.567 1.00 83.44 127 THR A O 1
ATOM 1011 N N . ASN A 1 128 ? 21.449 1.975 -39.887 1.00 85.62 128 ASN A N 1
ATOM 1012 C CA . ASN A 1 128 ? 21.326 0.546 -40.152 1.00 85.62 128 ASN A CA 1
ATOM 1013 C C . ASN A 1 128 ? 20.108 -0.054 -39.429 1.00 85.62 128 ASN A C 1
ATOM 1015 O O . ASN A 1 128 ? 20.097 -0.186 -38.204 1.00 85.62 128 ASN A O 1
ATOM 1019 N N . GLU A 1 129 ? 19.102 -0.465 -40.198 1.00 84.88 129 GLU A N 1
ATOM 1020 C CA . GLU A 1 129 ? 17.845 -1.019 -39.680 1.00 84.88 129 GLU A CA 1
ATOM 1021 C C . GLU A 1 129 ? 18.035 -2.328 -38.904 1.00 84.88 129 GLU A C 1
ATOM 1023 O O . GLU A 1 129 ? 17.439 -2.498 -37.840 1.00 84.88 129 GLU A O 1
ATOM 1028 N N . LYS A 1 130 ? 18.930 -3.220 -39.360 1.00 85.50 130 LYS A N 1
ATOM 1029 C CA . LYS A 1 130 ? 19.222 -4.486 -38.663 1.00 85.50 130 LYS A CA 1
ATOM 1030 C C . LYS A 1 130 ? 19.826 -4.229 -37.282 1.00 85.50 130 LYS A C 1
ATOM 1032 O O . LYS A 1 130 ? 19.396 -4.837 -36.303 1.00 85.50 130 LYS A O 1
ATOM 1037 N N . LEU A 1 131 ? 20.788 -3.308 -37.187 1.00 87.44 131 LEU A N 1
ATOM 1038 C CA . LEU A 1 131 ? 21.382 -2.916 -35.905 1.00 87.44 131 LEU A CA 1
ATOM 1039 C C . LEU A 1 131 ? 20.338 -2.253 -34.997 1.00 87.44 131 LEU A C 1
ATOM 1041 O O . LEU A 1 131 ? 20.244 -2.613 -33.826 1.00 87.44 131 LEU A O 1
ATOM 1045 N N . SER A 1 132 ? 19.529 -1.337 -35.537 1.00 89.44 132 SER A N 1
ATOM 1046 C CA . SER A 1 132 ? 18.438 -0.681 -34.806 1.00 89.44 132 SER A CA 1
ATOM 1047 C C . SER A 1 132 ? 17.489 -1.707 -34.174 1.00 89.44 132 SER A C 1
ATOM 1049 O O . SER A 1 132 ? 17.294 -1.707 -32.957 1.00 89.44 132 SER A O 1
ATOM 1051 N N . ALA A 1 133 ? 16.987 -2.657 -34.969 1.00 88.38 133 ALA A N 1
ATOM 1052 C CA . ALA A 1 133 ? 16.093 -3.711 -34.498 1.00 88.38 133 ALA A CA 1
ATOM 1053 C C . ALA A 1 133 ? 16.744 -4.605 -33.425 1.00 88.38 133 ALA A C 1
ATOM 1055 O O . ALA A 1 133 ? 16.110 -4.926 -32.418 1.00 88.38 133 ALA A O 1
ATOM 1056 N N . ARG A 1 134 ? 18.025 -4.977 -33.593 1.00 90.44 134 ARG A N 1
ATOM 1057 C CA . ARG A 1 134 ? 18.765 -5.795 -32.611 1.00 90.44 134 ARG A CA 1
ATOM 1058 C C . ARG A 1 134 ? 18.959 -5.073 -31.278 1.00 90.44 134 ARG A C 1
ATOM 1060 O O . ARG A 1 134 ? 18.797 -5.701 -30.232 1.00 90.44 134 ARG A O 1
ATOM 1067 N N . LEU A 1 135 ? 19.254 -3.774 -31.291 1.00 92.06 135 LEU A N 1
ATOM 1068 C CA . LEU A 1 135 ? 19.394 -2.976 -30.068 1.00 92.06 135 LEU A CA 1
ATOM 1069 C C . LEU A 1 135 ? 18.058 -2.849 -29.322 1.00 92.06 135 LEU A C 1
ATOM 1071 O O . LEU A 1 135 ? 18.013 -3.067 -28.112 1.00 92.06 135 LEU A O 1
ATOM 1075 N N . ILE A 1 136 ? 16.959 -2.592 -30.038 1.00 91.06 136 ILE A N 1
ATOM 1076 C CA . ILE A 1 136 ? 15.613 -2.519 -29.446 1.00 91.06 136 ILE A CA 1
ATOM 1077 C C . ILE A 1 136 ? 15.222 -3.866 -28.821 1.00 91.06 136 ILE A C 1
ATOM 1079 O O . ILE A 1 136 ? 14.761 -3.918 -27.679 1.00 91.06 136 ILE A O 1
ATOM 1083 N N . LEU A 1 137 ? 15.466 -4.974 -29.528 1.00 90.81 137 LEU A N 1
ATOM 1084 C CA . LEU A 1 137 ? 15.218 -6.316 -28.998 1.00 90.81 137 LEU A CA 1
ATOM 1085 C C . LEU A 1 137 ? 16.079 -6.612 -27.762 1.00 90.81 137 LEU A C 1
ATOM 1087 O O . LEU A 1 137 ? 15.606 -7.227 -26.808 1.00 90.81 137 LEU A O 1
ATOM 1091 N N . THR A 1 138 ? 17.327 -6.147 -27.753 1.00 93.00 138 THR A N 1
ATOM 1092 C CA . THR A 1 138 ? 18.229 -6.299 -26.605 1.00 93.00 138 THR A CA 1
ATOM 1093 C C . THR A 1 138 ? 17.685 -5.575 -25.378 1.00 93.00 138 THR A C 1
ATOM 1095 O O . THR A 1 138 ? 17.644 -6.163 -24.301 1.00 93.00 138 THR A O 1
ATOM 1098 N N . VAL A 1 139 ? 17.181 -4.348 -25.535 1.00 93.38 139 VAL A N 1
ATOM 1099 C CA . VAL A 1 139 ? 16.525 -3.609 -24.444 1.00 93.38 139 VAL A CA 1
ATOM 1100 C C . VAL A 1 139 ? 15.293 -4.348 -23.928 1.00 93.38 139 VAL A C 1
ATOM 1102 O O . VAL A 1 139 ? 15.132 -4.486 -22.717 1.00 93.38 139 VAL A O 1
ATOM 1105 N N . ARG A 1 140 ? 14.451 -4.886 -24.818 1.00 91.31 140 ARG A N 1
ATOM 1106 C CA . ARG A 1 140 ? 13.305 -5.717 -24.410 1.00 91.31 140 ARG A CA 1
ATOM 1107 C C . ARG A 1 140 ? 13.755 -6.919 -23.574 1.00 91.31 140 ARG A C 1
ATOM 1109 O O . ARG A 1 140 ? 13.144 -7.214 -22.552 1.00 91.31 140 ARG A O 1
ATOM 1116 N N . ASN A 1 141 ? 14.832 -7.591 -23.975 1.00 91.12 141 ASN A N 1
ATOM 1117 C CA . ASN A 1 141 ? 15.375 -8.726 -23.228 1.00 91.12 141 ASN A CA 1
ATOM 1118 C C . ASN A 1 141 ? 15.947 -8.307 -21.868 1.00 91.12 141 ASN A C 1
ATOM 1120 O O . ASN A 1 141 ? 15.796 -9.048 -20.904 1.00 91.12 141 ASN A O 1
ATOM 1124 N N . VAL A 1 142 ? 16.561 -7.125 -21.771 1.00 92.94 142 VAL A N 1
ATOM 1125 C CA . VAL A 1 142 ? 17.029 -6.556 -20.498 1.00 92.94 142 VAL A CA 1
ATOM 1126 C C . VAL A 1 142 ? 15.858 -6.265 -19.558 1.00 92.94 142 VAL A C 1
ATOM 1128 O O . VAL A 1 142 ? 15.909 -6.657 -18.395 1.00 92.94 142 VAL A O 1
ATOM 1131 N N . LEU A 1 143 ? 14.783 -5.647 -20.054 1.00 91.50 143 LEU A N 1
ATOM 1132 C CA . LEU A 1 143 ? 13.565 -5.419 -19.268 1.00 91.50 143 LEU A CA 1
ATOM 1133 C C . LEU A 1 143 ? 12.951 -6.744 -18.813 1.00 91.50 143 LEU A C 1
ATOM 1135 O O . LEU A 1 143 ? 12.618 -6.903 -17.644 1.00 91.50 143 LEU A O 1
ATOM 1139 N N . ARG A 1 144 ? 12.893 -7.738 -19.704 1.00 89.19 144 ARG A N 1
ATOM 1140 C CA . ARG A 1 144 ? 12.409 -9.075 -19.356 1.00 89.19 144 ARG A CA 1
ATOM 1141 C C . ARG A 1 144 ? 13.296 -9.770 -18.325 1.00 89.19 144 ARG A C 1
ATOM 1143 O O . ARG A 1 144 ? 12.789 -10.489 -17.473 1.00 89.19 144 ARG A O 1
ATOM 1150 N N . LEU A 1 145 ? 14.610 -9.573 -18.399 1.00 89.38 145 LEU A N 1
ATOM 1151 C CA . LEU A 1 145 ? 15.538 -10.080 -17.397 1.00 89.38 145 LEU A CA 1
ATOM 1152 C C . LEU A 1 145 ? 15.256 -9.426 -16.043 1.00 89.38 145 LEU A C 1
ATOM 1154 O O . LEU A 1 145 ? 15.129 -10.151 -15.061 1.00 89.38 145 LEU A O 1
ATOM 1158 N N . PHE A 1 146 ? 15.081 -8.102 -15.997 1.00 89.44 146 PHE A N 1
ATOM 1159 C CA . PHE A 1 146 ? 14.688 -7.389 -14.779 1.00 89.44 146 PHE A CA 1
ATOM 1160 C C . PHE A 1 146 ? 13.386 -7.963 -14.200 1.00 89.44 146 PHE A C 1
ATOM 1162 O O . PHE A 1 146 ? 13.372 -8.360 -13.042 1.00 89.44 146 PHE A O 1
ATOM 1169 N N . GLU A 1 147 ? 12.345 -8.131 -15.023 1.00 87.44 147 GLU A N 1
ATOM 1170 C CA . GLU A 1 147 ? 11.061 -8.734 -14.621 1.00 87.44 147 GLU A CA 1
ATOM 1171 C C . GLU A 1 147 ? 11.206 -10.143 -14.004 1.00 87.44 147 GLU A C 1
ATOM 1173 O O . GLU A 1 147 ? 10.390 -10.530 -13.176 1.00 87.44 147 GLU A O 1
ATOM 1178 N N . LEU A 1 148 ? 12.202 -10.933 -14.427 1.00 84.25 148 LEU A N 1
ATOM 1179 C CA . LEU A 1 148 ? 12.378 -12.334 -14.010 1.00 84.25 148 LEU A CA 1
ATOM 1180 C C . LEU A 1 148 ? 13.388 -12.541 -12.876 1.00 84.25 148 LEU A C 1
ATOM 1182 O O . LEU A 1 148 ? 13.312 -13.548 -12.176 1.00 84.25 148 LEU A O 1
ATOM 1186 N N . THR A 1 149 ? 14.390 -11.668 -12.765 1.00 77.25 149 THR A N 1
ATOM 1187 C CA . THR A 1 149 ? 15.550 -11.872 -11.877 1.00 77.25 149 THR A CA 1
ATOM 1188 C C . THR A 1 149 ? 15.720 -10.806 -10.823 1.00 77.25 149 THR A C 1
ATOM 1190 O O . THR A 1 149 ? 16.487 -11.039 -9.887 1.00 77.25 149 THR A O 1
ATOM 1193 N N . ALA A 1 150 ? 15.023 -9.671 -10.930 1.00 64.00 150 ALA A N 1
ATOM 1194 C CA . ALA A 1 150 ? 14.935 -8.787 -9.788 1.00 64.00 150 ALA A CA 1
ATOM 1195 C C . ALA A 1 150 ? 14.371 -9.626 -8.626 1.00 64.00 150 ALA A C 1
ATOM 1197 O O . ALA A 1 150 ? 13.333 -10.279 -8.786 1.00 64.00 150 ALA A O 1
ATOM 1198 N N . PRO A 1 151 ? 15.045 -9.665 -7.463 1.00 58.66 151 PRO A N 1
ATOM 1199 C CA . PRO A 1 151 ? 14.410 -10.184 -6.263 1.00 58.66 151 PRO A CA 1
ATOM 1200 C C . PRO A 1 151 ? 13.110 -9.384 -6.039 1.00 58.66 151 PRO A 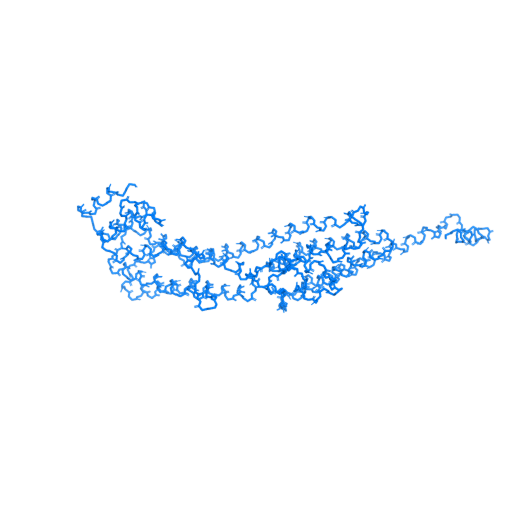C 1
ATOM 1202 O O . PRO A 1 151 ? 12.964 -8.329 -6.654 1.00 58.66 151 PRO A O 1
ATOM 1205 N N . PRO A 1 152 ? 12.166 -9.833 -5.196 1.00 48.94 152 PRO A N 1
ATOM 1206 C CA . PRO A 1 152 ? 10.873 -9.163 -4.979 1.00 48.94 152 PRO A CA 1
ATOM 1207 C C . PRO A 1 152 ? 11.037 -7.746 -4.381 1.00 48.94 152 PRO A C 1
ATOM 1209 O O . PRO A 1 152 ? 10.749 -7.514 -3.210 1.00 48.94 152 PRO A O 1
ATOM 1212 N N . ILE A 1 153 ? 11.571 -6.790 -5.148 1.00 52.84 153 ILE A N 1
ATOM 1213 C CA . ILE A 1 153 ? 12.201 -5.575 -4.636 1.00 52.84 153 ILE A CA 1
ATOM 1214 C C . ILE A 1 153 ? 11.618 -4.318 -5.263 1.00 52.84 153 ILE A C 1
ATOM 1216 O O . ILE A 1 153 ? 11.696 -4.068 -6.461 1.00 52.84 153 ILE A O 1
ATOM 1220 N N . PHE A 1 154 ? 11.030 -3.542 -4.351 1.00 74.31 154 PHE A N 1
ATOM 1221 C CA . PHE A 1 154 ? 10.619 -2.151 -4.445 1.00 74.31 154 PHE A CA 1
ATOM 1222 C C . PHE A 1 154 ? 9.593 -1.793 -5.526 1.00 74.31 154 PHE A C 1
ATOM 1224 O O . PHE A 1 154 ? 9.932 -1.542 -6.682 1.00 74.31 154 PHE A O 1
ATOM 1231 N N . TYR A 1 155 ? 8.338 -1.625 -5.091 1.00 85.88 155 TYR A N 1
ATOM 1232 C CA . TYR A 1 155 ? 7.251 -0.989 -5.849 1.00 85.88 155 TYR A CA 1
ATOM 1233 C C . TYR A 1 155 ? 7.737 0.232 -6.655 1.00 85.88 155 TYR A C 1
ATOM 1235 O O . TYR A 1 155 ? 7.491 0.325 -7.858 1.00 85.88 155 TYR A O 1
ATOM 1243 N N . ASN A 1 156 ? 8.521 1.117 -6.027 1.00 86.94 156 ASN A N 1
ATOM 1244 C CA . ASN A 1 156 ? 9.020 2.330 -6.673 1.00 86.94 156 ASN A CA 1
ATOM 1245 C C . ASN A 1 156 ? 9.999 2.074 -7.815 1.00 86.94 156 ASN A C 1
ATOM 1247 O O . ASN A 1 156 ? 9.992 2.839 -8.771 1.00 86.94 156 ASN A O 1
ATOM 1251 N N . ASN A 1 157 ? 10.829 1.028 -7.748 1.00 89.19 157 ASN A N 1
ATOM 1252 C CA . ASN A 1 157 ? 11.744 0.717 -8.845 1.00 89.19 157 ASN A CA 1
ATOM 1253 C C . ASN A 1 157 ? 10.926 0.385 -10.094 1.00 89.19 157 ASN A C 1
ATOM 1255 O O . ASN A 1 157 ? 11.080 1.039 -11.119 1.00 89.19 157 ASN A O 1
ATOM 1259 N N . CYS A 1 158 ? 9.987 -0.557 -9.988 1.00 89.38 158 CYS A N 1
ATOM 1260 C CA . CYS A 1 158 ? 9.110 -0.934 -11.097 1.00 89.38 158 CYS A CA 1
ATOM 1261 C C . CYS A 1 158 ? 8.277 0.252 -11.606 1.00 89.38 158 CYS A C 1
ATOM 1263 O O . CYS A 1 158 ? 8.176 0.467 -12.818 1.00 89.38 158 CYS A O 1
ATOM 1265 N N . TYR A 1 159 ? 7.731 1.056 -10.688 1.00 87.75 159 TYR A N 1
ATOM 1266 C CA . TYR A 1 159 ? 6.968 2.254 -11.027 1.00 87.75 159 TYR A CA 1
ATOM 1267 C C . TYR A 1 159 ? 7.821 3.295 -11.766 1.00 87.75 159 TYR A C 1
ATOM 1269 O O . TYR A 1 159 ? 7.391 3.821 -12.790 1.00 87.75 159 TYR A O 1
ATOM 1277 N N . TYR A 1 160 ? 9.057 3.527 -11.315 1.00 88.69 160 TYR A N 1
ATOM 1278 C CA . TYR A 1 160 ? 10.017 4.420 -11.959 1.00 88.69 160 TYR A CA 1
ATOM 1279 C C . TYR A 1 160 ? 10.363 3.951 -13.370 1.00 88.69 160 TYR A C 1
ATOM 1281 O O . TYR A 1 160 ? 10.221 4.725 -14.315 1.00 88.69 160 TYR A O 1
ATOM 1289 N N . ILE A 1 161 ? 10.736 2.677 -13.549 1.00 90.38 161 ILE A N 1
ATOM 1290 C CA . ILE A 1 161 ? 11.010 2.121 -14.883 1.00 90.38 161 ILE A CA 1
ATOM 1291 C C . ILE A 1 161 ? 9.792 2.322 -15.789 1.00 90.38 161 ILE A C 1
ATOM 1293 O O . ILE A 1 161 ? 9.924 2.853 -16.892 1.00 90.38 161 ILE A O 1
ATOM 1297 N N . CYS A 1 162 ? 8.599 1.950 -15.316 1.00 89.50 162 CYS A N 1
ATOM 1298 C CA . CYS A 1 162 ? 7.360 2.106 -16.069 1.00 89.50 162 CYS A CA 1
ATOM 1299 C C . CYS A 1 162 ? 7.118 3.567 -16.468 1.00 89.50 162 CYS A C 1
ATOM 1301 O O . CYS A 1 162 ? 6.793 3.841 -17.623 1.00 89.50 162 CYS A O 1
ATOM 1303 N N . HIS A 1 163 ? 7.276 4.502 -15.532 1.00 88.00 163 HIS A N 1
ATOM 1304 C CA . HIS A 1 163 ? 7.098 5.926 -15.780 1.00 88.00 163 HIS A CA 1
ATOM 1305 C C . HIS A 1 163 ? 8.055 6.431 -16.858 1.00 88.00 163 HIS A C 1
ATOM 1307 O O . HIS A 1 163 ? 7.627 7.024 -17.846 1.00 88.00 163 HIS A O 1
ATOM 1313 N N . ARG A 1 164 ? 9.345 6.115 -16.734 1.00 87.00 164 ARG A N 1
ATOM 1314 C CA . ARG A 1 164 ? 10.349 6.524 -17.717 1.00 87.00 164 ARG A CA 1
ATOM 1315 C C . ARG A 1 164 ? 10.047 5.934 -19.090 1.00 87.00 164 ARG A C 1
ATOM 1317 O O . ARG A 1 164 ? 10.052 6.669 -20.073 1.00 87.00 164 ARG A O 1
ATOM 1324 N N . LEU A 1 165 ? 9.698 4.651 -19.172 1.00 88.25 165 LEU A N 1
ATOM 1325 C CA . LEU A 1 165 ? 9.320 4.017 -20.436 1.00 88.25 165 LEU A CA 1
ATOM 1326 C C . LEU A 1 165 ? 8.083 4.670 -21.086 1.00 88.25 165 LEU A C 1
ATOM 1328 O O . LEU A 1 165 ? 8.049 4.805 -22.308 1.00 88.25 165 LEU A O 1
ATOM 1332 N N . MET A 1 166 ? 7.103 5.147 -20.306 1.00 85.31 166 MET A N 1
ATOM 1333 C CA . MET A 1 166 ? 5.966 5.918 -20.842 1.00 85.31 166 MET A CA 1
ATOM 1334 C C . MET A 1 166 ? 6.382 7.249 -21.477 1.00 85.31 166 MET A C 1
ATOM 1336 O O . MET A 1 166 ? 5.693 7.733 -22.373 1.00 85.31 166 MET A O 1
ATOM 1340 N N . LEU A 1 167 ? 7.508 7.828 -21.053 1.00 82.75 167 LEU A N 1
ATOM 1341 C CA . LEU A 1 167 ? 8.043 9.077 -21.597 1.0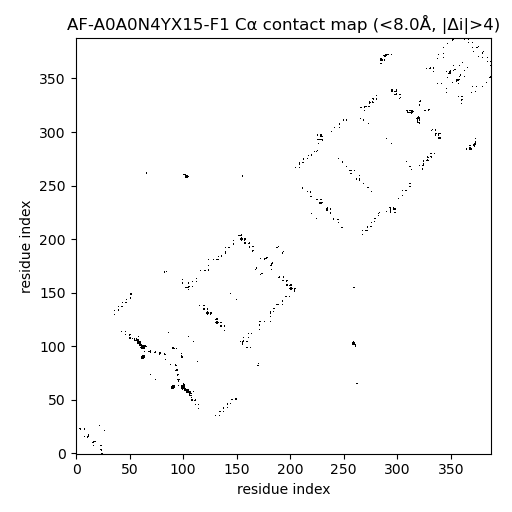0 82.75 167 LEU A CA 1
ATOM 1342 C C . LEU A 1 167 ? 8.932 8.876 -22.838 1.00 82.75 167 LEU A C 1
ATOM 1344 O O . LEU A 1 167 ? 9.356 9.854 -23.464 1.00 82.75 167 LEU A O 1
ATOM 1348 N N . LEU A 1 168 ? 9.189 7.628 -23.253 1.00 82.75 168 LEU A N 1
ATOM 1349 C CA . LEU A 1 168 ? 9.949 7.318 -24.473 1.00 82.75 168 LEU A CA 1
ATOM 1350 C C . LEU A 1 168 ? 9.420 8.019 -25.737 1.00 82.75 168 LEU A C 1
ATOM 1352 O O . LEU A 1 168 ? 10.244 8.524 -26.506 1.00 82.75 168 LEU A O 1
ATOM 1356 N N . PRO A 1 169 ? 8.094 8.107 -25.982 1.00 80.12 169 PRO A N 1
ATOM 1357 C CA . PRO A 1 169 ? 7.568 8.772 -27.170 1.00 80.12 169 PRO A CA 1
ATOM 1358 C C . PRO A 1 169 ? 7.935 10.257 -27.262 1.00 80.12 169 PRO A C 1
ATOM 1360 O O . PRO A 1 169 ? 8.127 10.776 -28.359 1.00 80.12 169 PRO A O 1
ATOM 1363 N N . PHE A 1 170 ? 8.045 10.935 -26.117 1.00 74.62 170 PHE A N 1
ATOM 1364 C CA . PHE A 1 170 ? 8.308 12.374 -26.042 1.00 74.62 170 PHE A CA 1
ATOM 1365 C C . PHE A 1 170 ? 9.800 12.717 -26.061 1.00 74.62 170 PHE A C 1
ATOM 1367 O O . PHE A 1 170 ? 10.168 13.836 -26.422 1.00 74.62 170 PHE A O 1
ATOM 1374 N N . SER A 1 171 ? 10.649 11.755 -25.697 1.00 75.75 171 SER A N 1
ATOM 1375 C CA . SER A 1 171 ? 12.100 11.914 -25.611 1.00 75.75 171 SER A CA 1
ATOM 1376 C C . SER A 1 171 ? 12.805 11.281 -26.813 1.00 75.75 171 SER A C 1
ATOM 1378 O O . SER A 1 171 ? 13.275 11.984 -27.705 1.00 75.75 171 SER A O 1
ATOM 1380 N N . VAL A 1 172 ? 12.836 9.950 -26.871 1.00 80.31 172 VAL A N 1
ATOM 1381 C CA . VAL A 1 172 ? 13.617 9.173 -27.844 1.00 80.31 172 VAL A CA 1
ATOM 1382 C C . VAL A 1 172 ? 12.942 9.117 -29.218 1.00 80.31 172 VAL A C 1
ATOM 1384 O O . VAL A 1 172 ? 13.619 9.185 -30.240 1.00 80.31 172 VAL A O 1
ATOM 1387 N N . LEU A 1 173 ? 11.608 9.029 -29.270 1.00 80.75 173 LEU A N 1
ATOM 1388 C CA . LEU A 1 173 ? 10.874 8.856 -30.535 1.00 80.75 173 LEU A CA 1
ATOM 1389 C C . LEU A 1 173 ? 10.361 10.164 -31.152 1.00 80.75 173 LEU A C 1
ATOM 1391 O O . LEU A 1 173 ? 9.673 10.119 -32.169 1.00 80.75 173 LEU A O 1
ATOM 1395 N N . LYS A 1 174 ? 10.698 11.328 -30.583 1.00 77.81 174 LYS A N 1
ATOM 1396 C CA . LYS A 1 174 ? 10.147 12.629 -31.005 1.00 77.81 174 LYS A CA 1
ATOM 1397 C C . LYS A 1 174 ? 10.354 12.930 -32.496 1.00 77.81 174 LYS A C 1
ATOM 1399 O O . LYS A 1 174 ? 9.492 13.543 -33.118 1.00 77.81 174 LYS A O 1
ATOM 1404 N N . SER A 1 175 ? 11.493 12.521 -33.053 1.00 76.94 175 SER A N 1
ATOM 1405 C CA . SER A 1 175 ? 11.874 12.742 -34.456 1.00 76.94 175 SER A CA 1
ATOM 1406 C C . SER A 1 175 ? 11.661 11.522 -35.358 1.00 76.94 175 SER A C 1
ATOM 1408 O O . SER A 1 175 ? 12.032 11.561 -36.530 1.00 76.94 175 SER A O 1
ATOM 1410 N N . VAL A 1 176 ? 11.102 10.432 -34.828 1.00 82.00 176 VAL A N 1
ATOM 1411 C CA . VAL A 1 176 ? 10.893 9.189 -35.575 1.00 82.00 176 VAL A CA 1
ATOM 1412 C C . VAL A 1 176 ? 9.517 9.220 -36.225 1.00 82.00 176 VAL A C 1
ATOM 1414 O O . VAL A 1 176 ? 8.513 9.458 -35.554 1.00 82.00 176 VAL A O 1
ATOM 1417 N N . ASP A 1 177 ? 9.458 8.942 -37.527 1.00 81.50 177 ASP A N 1
ATOM 1418 C CA . ASP A 1 177 ? 8.184 8.805 -38.227 1.00 81.50 177 ASP A CA 1
ATOM 1419 C C . ASP A 1 177 ? 7.365 7.645 -37.634 1.00 81.50 177 ASP A C 1
ATOM 1421 O O . ASP A 1 177 ? 7.847 6.514 -37.518 1.00 81.50 177 ASP A O 1
ATOM 1425 N N . LYS A 1 178 ? 6.108 7.925 -37.277 1.00 80.19 178 LYS A N 1
ATOM 1426 C CA . LYS A 1 178 ? 5.175 6.968 -36.663 1.00 80.19 178 LYS A CA 1
ATOM 1427 C C . LYS A 1 178 ? 4.832 5.799 -37.585 1.00 80.19 178 LYS A C 1
ATOM 1429 O O . LYS A 1 178 ? 4.417 4.753 -37.089 1.00 80.19 178 LYS A O 1
ATOM 1434 N N . GLN A 1 179 ? 4.978 5.974 -38.900 1.00 80.50 179 GLN A N 1
ATOM 1435 C CA . GLN A 1 179 ? 4.743 4.919 -39.891 1.00 80.50 179 GLN A CA 1
ATOM 1436 C C . GLN A 1 179 ? 5.995 4.076 -40.180 1.00 80.50 179 GLN A C 1
ATOM 1438 O O . GLN A 1 179 ? 5.906 3.079 -40.890 1.00 80.50 179 GLN A O 1
ATOM 1443 N N . SER A 1 180 ? 7.153 4.431 -39.610 1.00 82.81 180 SER A N 1
ATOM 1444 C CA . SER A 1 180 ? 8.401 3.705 -39.853 1.00 82.81 180 SER A CA 1
ATOM 1445 C C . SER A 1 180 ? 8.437 2.324 -39.186 1.00 82.81 180 SER A C 1
ATOM 1447 O O . SER A 1 180 ? 7.882 2.094 -38.104 1.00 82.81 180 SER A O 1
ATOM 1449 N N . GLU A 1 181 ? 9.186 1.402 -39.794 1.00 79.56 181 GLU A N 1
ATOM 1450 C CA . GLU A 1 181 ? 9.482 0.087 -39.212 1.00 79.56 181 GLU A CA 1
ATOM 1451 C C . GLU A 1 181 ? 10.212 0.220 -37.866 1.00 79.56 181 GLU A C 1
ATOM 1453 O O . GLU A 1 181 ? 9.912 -0.502 -36.912 1.00 79.56 181 GLU A O 1
ATOM 1458 N N . LYS A 1 182 ? 11.081 1.236 -37.736 1.00 80.06 182 LYS A N 1
ATOM 1459 C CA . LYS A 1 182 ? 11.718 1.607 -36.466 1.00 80.06 182 LYS A CA 1
ATOM 1460 C C . LYS A 1 182 ? 10.681 1.827 -35.373 1.00 80.06 182 LYS A C 1
ATOM 1462 O O . LYS A 1 182 ? 10.787 1.185 -34.338 1.00 80.06 182 LYS A O 1
ATOM 1467 N N . TYR A 1 183 ? 9.665 2.663 -35.602 1.00 81.19 183 TYR A N 1
ATOM 1468 C CA . TYR A 1 183 ? 8.611 2.931 -34.615 1.00 81.19 183 TYR A CA 1
ATOM 1469 C C . TYR A 1 183 ? 7.819 1.666 -34.251 1.00 81.19 183 TYR A C 1
ATOM 1471 O O . TYR A 1 183 ? 7.498 1.438 -33.083 1.00 81.19 183 TYR A O 1
ATOM 1479 N N . THR A 1 184 ? 7.555 0.801 -35.234 1.00 82.31 184 THR A N 1
ATOM 1480 C CA . THR A 1 184 ? 6.869 -0.483 -35.019 1.00 82.31 184 THR A CA 1
ATOM 1481 C C . THR A 1 184 ? 7.643 -1.389 -34.058 1.00 82.31 184 THR A C 1
ATOM 1483 O O . THR A 1 184 ? 7.039 -1.982 -33.162 1.00 82.31 184 THR A O 1
ATOM 1486 N N . ASN A 1 185 ? 8.975 -1.411 -34.151 1.00 82.12 185 ASN A N 1
ATOM 1487 C CA . ASN A 1 185 ? 9.837 -2.212 -33.278 1.00 82.12 185 ASN A CA 1
ATOM 1488 C C . ASN A 1 185 ? 9.821 -1.767 -31.802 1.00 82.12 185 ASN A C 1
ATOM 1490 O O . ASN A 1 185 ? 10.116 -2.581 -30.929 1.00 82.12 185 ASN A O 1
ATOM 1494 N N . PHE A 1 186 ? 9.430 -0.524 -31.488 1.00 82.62 186 PHE A N 1
ATOM 1495 C CA . PHE A 1 186 ? 9.279 -0.054 -30.099 1.00 82.62 186 PHE A CA 1
ATOM 1496 C C . PHE A 1 186 ? 7.955 -0.477 -29.449 1.00 82.62 186 PHE A C 1
ATOM 1498 O O . PHE A 1 186 ? 7.853 -0.462 -28.219 1.00 82.62 186 PHE A O 1
ATOM 1505 N N . ARG A 1 187 ? 6.939 -0.877 -30.230 1.00 77.56 187 ARG A N 1
ATOM 1506 C CA . ARG A 1 187 ? 5.613 -1.239 -29.693 1.00 77.56 187 ARG A CA 1
ATOM 1507 C C . ARG A 1 187 ? 5.659 -2.302 -28.590 1.00 77.56 187 ARG A C 1
ATOM 1509 O O . ARG A 1 187 ? 4.962 -2.099 -27.598 1.00 77.56 187 ARG A O 1
ATOM 1516 N N . PRO A 1 188 ? 6.452 -3.389 -28.684 1.00 73.69 188 PRO A N 1
ATOM 1517 C CA . PRO A 1 188 ? 6.506 -4.396 -27.624 1.00 73.69 188 PRO A CA 1
ATOM 1518 C C . PRO A 1 188 ? 7.003 -3.834 -26.286 1.00 73.69 188 PRO A C 1
ATOM 1520 O O . PRO A 1 188 ? 6.459 -4.179 -25.245 1.00 73.69 188 PRO A O 1
ATOM 1523 N N . ILE A 1 189 ? 7.978 -2.914 -26.300 1.00 76.44 189 ILE A N 1
ATOM 1524 C CA . ILE A 1 189 ? 8.466 -2.244 -25.081 1.00 76.44 189 ILE A CA 1
ATOM 1525 C C . ILE A 1 189 ? 7.352 -1.383 -24.470 1.00 76.44 189 ILE A C 1
ATOM 1527 O O . ILE A 1 189 ? 7.125 -1.418 -23.263 1.00 76.44 189 ILE A O 1
ATOM 1531 N N . LEU A 1 190 ? 6.632 -0.640 -25.315 1.00 73.19 190 LEU A N 1
ATOM 1532 C CA . LEU A 1 190 ? 5.569 0.275 -24.895 1.00 73.19 190 LEU A CA 1
ATOM 1533 C C . LEU A 1 190 ? 4.277 -0.430 -24.456 1.00 73.19 190 LEU A C 1
ATOM 1535 O O . LEU A 1 190 ? 3.487 0.171 -23.742 1.00 73.19 190 LEU A O 1
ATOM 1539 N N . SER A 1 191 ? 4.024 -1.665 -24.886 1.00 74.56 191 SER A N 1
ATOM 1540 C CA . SER A 1 191 ? 2.761 -2.366 -24.598 1.00 74.56 191 SER A CA 1
ATOM 1541 C C . SER A 1 191 ? 2.921 -3.521 -23.613 1.00 74.56 191 SER A C 1
ATOM 1543 O O . SER A 1 191 ? 2.105 -3.653 -22.705 1.00 74.56 191 SER A O 1
ATOM 1545 N N . GLU A 1 192 ? 3.971 -4.334 -23.737 1.00 79.12 192 GLU A N 1
ATOM 1546 C CA . GLU A 1 192 ? 4.114 -5.553 -22.934 1.00 79.12 192 GLU A CA 1
ATOM 1547 C C . GLU A 1 192 ? 4.847 -5.304 -21.613 1.00 79.12 192 GLU A C 1
ATOM 1549 O O . GLU A 1 192 ? 4.384 -5.748 -20.563 1.00 79.12 192 GLU A O 1
ATOM 1554 N N . SER A 1 193 ? 5.981 -4.596 -21.644 1.00 81.38 193 SER A N 1
ATOM 1555 C CA . SER A 1 193 ? 6.792 -4.374 -20.437 1.00 81.38 193 SER A CA 1
ATOM 1556 C C . SER A 1 193 ? 6.125 -3.412 -19.453 1.00 81.38 193 SER A C 1
ATOM 1558 O O . SER A 1 193 ? 6.241 -3.605 -18.247 1.00 81.38 193 SER A O 1
ATOM 1560 N N . LEU A 1 194 ? 5.368 -2.415 -19.934 1.00 84.75 194 LEU A N 1
ATOM 1561 C CA . LEU A 1 194 ? 4.661 -1.476 -19.052 1.00 84.75 194 LEU A CA 1
ATOM 1562 C C . LEU A 1 194 ? 3.632 -2.176 -18.160 1.00 84.75 194 LEU A C 1
ATOM 1564 O O . LEU A 1 194 ? 3.600 -1.940 -16.954 1.00 84.75 194 LEU A O 1
ATOM 1568 N N . TRP A 1 195 ? 2.786 -3.026 -18.750 1.00 84.00 195 TRP A N 1
ATOM 1569 C CA . TRP A 1 195 ? 1.741 -3.724 -18.002 1.00 84.00 195 TRP A CA 1
ATOM 1570 C C . TRP A 1 195 ? 2.347 -4.680 -16.972 1.00 84.00 195 TRP A C 1
ATOM 1572 O O . TRP A 1 195 ? 1.975 -4.623 -15.806 1.00 84.00 195 TRP A O 1
ATOM 1582 N N . LYS A 1 196 ? 3.352 -5.471 -17.368 1.00 86.56 196 LYS A N 1
ATOM 1583 C CA . LYS A 1 196 ? 4.020 -6.422 -16.467 1.00 86.56 196 LYS A CA 1
ATOM 1584 C C . LYS A 1 196 ? 4.723 -5.746 -15.295 1.00 86.56 196 LYS A C 1
ATOM 1586 O O . LYS A 1 196 ? 4.618 -6.223 -14.175 1.00 86.56 196 LYS A O 1
ATOM 1591 N N . LEU A 1 197 ? 5.419 -4.631 -15.528 1.00 87.44 197 LEU A N 1
ATOM 1592 C CA . LEU A 1 197 ? 6.076 -3.888 -14.447 1.00 87.44 197 LEU A CA 1
ATOM 1593 C C . LEU A 1 197 ? 5.065 -3.333 -13.438 1.00 87.44 197 LEU A C 1
ATOM 1595 O O . LEU A 1 197 ? 5.338 -3.330 -12.241 1.00 87.44 197 LEU A O 1
ATOM 1599 N N . ARG A 1 198 ? 3.896 -2.878 -13.907 1.00 86.38 198 ARG A N 1
ATOM 1600 C CA . ARG A 1 198 ? 2.813 -2.420 -13.026 1.00 86.38 198 ARG A CA 1
ATOM 1601 C C . ARG A 1 198 ? 2.204 -3.561 -12.221 1.00 86.38 198 ARG A C 1
ATOM 1603 O O . ARG A 1 198 ? 1.964 -3.374 -11.036 1.00 86.38 198 ARG A O 1
ATOM 1610 N N . ASP A 1 199 ? 1.985 -4.704 -12.860 1.00 87.38 199 ASP A N 1
ATOM 1611 C CA . ASP A 1 199 ? 1.445 -5.913 -12.232 1.00 87.38 199 ASP A CA 1
ATOM 1612 C C . ASP A 1 199 ? 2.369 -6.397 -11.104 1.00 87.38 199 ASP A C 1
ATOM 1614 O O . ASP A 1 199 ? 1.954 -6.491 -9.953 1.00 87.38 199 ASP A O 1
ATOM 1618 N N . ILE A 1 200 ? 3.671 -6.523 -11.394 1.00 86.56 200 ILE A N 1
ATOM 1619 C CA . ILE A 1 200 ? 4.701 -6.870 -10.402 1.00 86.56 200 ILE A CA 1
ATOM 1620 C C . ILE A 1 200 ? 4.724 -5.854 -9.250 1.00 86.56 200 ILE A C 1
ATOM 1622 O O . ILE A 1 200 ? 4.751 -6.242 -8.083 1.00 86.56 200 ILE A O 1
ATOM 1626 N N . ALA A 1 201 ? 4.688 -4.549 -9.550 1.00 85.94 201 ALA A N 1
ATOM 1627 C CA . ALA A 1 201 ? 4.676 -3.514 -8.517 1.00 85.94 201 ALA A CA 1
ATOM 1628 C C . ALA A 1 201 ? 3.452 -3.640 -7.593 1.00 85.94 201 ALA A C 1
ATOM 1630 O O . ALA A 1 201 ? 3.599 -3.590 -6.368 1.00 85.94 201 ALA A O 1
ATOM 1631 N N . ALA A 1 202 ? 2.261 -3.813 -8.174 1.00 87.44 202 ALA A N 1
ATOM 1632 C CA . ALA A 1 202 ? 1.009 -3.952 -7.440 1.00 87.44 202 ALA A CA 1
ATOM 1633 C C . ALA A 1 202 ? 1.015 -5.203 -6.552 1.00 87.44 202 ALA A C 1
ATOM 1635 O O . ALA A 1 202 ? 0.761 -5.088 -5.352 1.00 87.44 202 ALA A O 1
ATOM 1636 N N . ASP A 1 203 ? 1.403 -6.355 -7.105 1.00 88.31 203 ASP A N 1
ATOM 1637 C CA . ASP A 1 203 ? 1.512 -7.622 -6.376 1.00 88.31 203 ASP A CA 1
ATOM 1638 C C . ASP A 1 203 ? 2.432 -7.504 -5.159 1.00 88.31 203 ASP A C 1
ATOM 1640 O O . ASP A 1 203 ? 2.143 -8.037 -4.088 1.00 88.31 203 ASP A O 1
ATOM 1644 N N . MET A 1 204 ? 3.542 -6.779 -5.282 1.00 84.44 204 MET A N 1
ATOM 1645 C CA . MET A 1 204 ? 4.505 -6.622 -4.192 1.00 84.44 204 MET A CA 1
ATOM 1646 C C . MET A 1 204 ? 3.999 -5.725 -3.066 1.00 84.44 204 MET A C 1
ATOM 1648 O O . MET A 1 204 ? 4.188 -6.028 -1.880 1.00 84.44 204 MET A O 1
ATO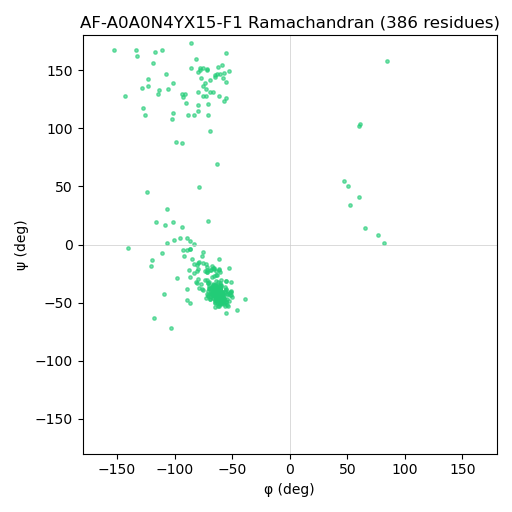M 1652 N N . LEU A 1 205 ? 3.353 -4.613 -3.421 1.00 87.69 205 LEU A N 1
ATOM 1653 C CA . LEU A 1 205 ? 2.723 -3.751 -2.429 1.00 87.69 205 LEU A CA 1
ATOM 1654 C C . LEU A 1 205 ? 1.593 -4.510 -1.723 1.00 87.69 205 LEU A C 1
ATOM 1656 O O . LEU A 1 205 ? 1.492 -4.474 -0.496 1.00 87.69 205 LEU A O 1
ATOM 1660 N N . GLU A 1 206 ? 0.814 -5.288 -2.476 1.00 90.75 206 GLU A N 1
ATOM 1661 C CA . GLU A 1 206 ? -0.230 -6.134 -1.917 1.00 90.75 206 GLU A CA 1
ATOM 1662 C C . GLU A 1 206 ? 0.336 -7.226 -0.998 1.00 90.75 206 GLU A C 1
ATOM 1664 O O . GLU A 1 206 ? -0.189 -7.438 0.094 1.00 90.75 206 GLU A O 1
ATOM 1669 N N . GLN A 1 207 ? 1.434 -7.889 -1.368 1.00 89.94 207 GLN A N 1
ATOM 1670 C CA . GLN A 1 207 ? 2.114 -8.859 -0.504 1.00 89.94 207 GLN A CA 1
ATOM 1671 C C . GLN A 1 207 ? 2.581 -8.227 0.810 1.00 89.94 207 GLN A C 1
ATOM 1673 O O . GLN A 1 207 ? 2.422 -8.841 1.866 1.00 89.94 207 GLN A O 1
ATOM 1678 N N . THR A 1 208 ? 3.091 -6.993 0.763 1.00 89.00 208 THR A N 1
ATOM 1679 C CA . THR A 1 208 ? 3.493 -6.235 1.959 1.00 89.00 208 THR A CA 1
ATOM 1680 C C . THR A 1 208 ? 2.292 -5.980 2.873 1.00 89.00 208 THR A C 1
ATOM 1682 O O . THR A 1 208 ? 2.350 -6.269 4.070 1.00 89.00 208 THR A O 1
ATOM 1685 N N . ILE A 1 209 ? 1.170 -5.524 2.305 1.00 93.50 209 ILE A N 1
ATOM 1686 C CA . ILE A 1 209 ? -0.088 -5.320 3.038 1.00 93.50 209 ILE A CA 1
ATOM 1687 C C . ILE A 1 209 ? -0.584 -6.647 3.629 1.00 93.50 209 ILE A C 1
ATOM 1689 O O . ILE A 1 209 ? -0.891 -6.724 4.818 1.00 93.50 209 ILE A O 1
ATOM 1693 N N . ARG A 1 210 ? -0.638 -7.719 2.830 1.00 95.19 210 ARG A N 1
ATOM 1694 C CA . ARG A 1 210 ? -1.091 -9.052 3.263 1.00 95.19 210 ARG A CA 1
ATOM 1695 C C . ARG A 1 210 ? -0.202 -9.629 4.363 1.00 95.19 210 ARG A C 1
ATOM 1697 O O . ARG A 1 210 ? -0.718 -10.290 5.260 1.00 95.19 210 ARG A O 1
ATOM 1704 N N . GLN A 1 211 ? 1.115 -9.428 4.308 1.00 94.38 211 GLN A N 1
ATOM 1705 C CA . GLN A 1 211 ? 2.022 -9.858 5.374 1.00 94.38 211 GLN A CA 1
ATOM 1706 C C . GLN A 1 211 ? 1.733 -9.099 6.670 1.00 94.38 211 GLN A C 1
ATOM 1708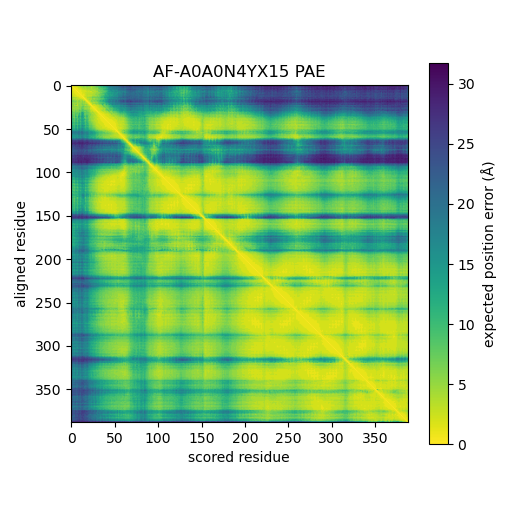 O O . GLN A 1 211 ? 1.506 -9.737 7.689 1.00 94.38 211 GLN A O 1
ATOM 1713 N N . CYS A 1 212 ? 1.629 -7.770 6.612 1.00 95.19 212 CYS A N 1
ATOM 1714 C CA . CYS A 1 212 ? 1.311 -6.961 7.787 1.00 95.19 212 CYS A CA 1
ATOM 1715 C C . CYS A 1 212 ? -0.031 -7.353 8.421 1.00 95.19 212 CYS A C 1
ATOM 1717 O O . CYS A 1 212 ? -0.129 -7.536 9.632 1.00 95.19 212 CYS A O 1
ATOM 1719 N N . ARG A 1 213 ? -1.067 -7.554 7.598 1.00 96.62 213 ARG A N 1
ATOM 1720 C CA . ARG A 1 213 ? -2.382 -8.004 8.069 1.00 96.62 213 ARG A CA 1
ATOM 1721 C C . ARG A 1 213 ? -2.300 -9.364 8.759 1.00 96.62 213 ARG A C 1
ATOM 1723 O O . ARG A 1 213 ? -2.879 -9.531 9.825 1.00 96.62 213 ARG A O 1
ATOM 1730 N N . ARG A 1 214 ? -1.548 -10.314 8.193 1.00 97.19 214 ARG A N 1
ATOM 1731 C CA . ARG A 1 214 ? -1.312 -11.618 8.831 1.00 97.19 214 ARG A CA 1
ATOM 1732 C C . ARG A 1 214 ? -0.602 -11.471 10.173 1.00 97.19 214 ARG A C 1
ATOM 1734 O O . ARG A 1 214 ? -1.033 -12.095 11.137 1.00 97.19 214 ARG A O 1
ATOM 1741 N N . ASP A 1 215 ? 0.428 -10.635 10.248 1.00 96.00 215 ASP A N 1
ATOM 1742 C CA . ASP A 1 215 ? 1.170 -10.398 11.488 1.00 96.00 215 ASP A CA 1
ATOM 1743 C C . ASP A 1 215 ? 0.261 -9.789 12.569 1.00 96.00 215 ASP A C 1
ATOM 1745 O O . ASP A 1 215 ? 0.263 -10.263 13.702 1.00 96.00 215 ASP A O 1
ATOM 1749 N N . ILE A 1 216 ? -0.588 -8.816 12.209 1.00 96.62 216 ILE A N 1
ATOM 1750 C CA . ILE A 1 216 ? -1.609 -8.243 13.104 1.00 96.62 216 ILE A CA 1
ATOM 1751 C C . ILE A 1 216 ? -2.581 -9.323 13.590 1.00 96.62 216 ILE A C 1
ATOM 1753 O O . ILE A 1 216 ? -2.830 -9.423 14.788 1.00 96.62 216 ILE A O 1
ATOM 1757 N N . THR A 1 217 ? -3.109 -10.158 12.690 1.00 95.75 217 THR A N 1
ATOM 1758 C CA . THR A 1 217 ? -4.015 -11.251 13.072 1.00 95.75 217 THR A CA 1
ATOM 1759 C C . THR A 1 217 ? -3.355 -12.215 14.054 1.00 95.75 217 THR A C 1
ATOM 1761 O O . THR A 1 217 ? -3.988 -12.613 15.024 1.00 95.75 217 THR A O 1
ATOM 1764 N N . ILE A 1 218 ? -2.083 -12.563 13.839 1.00 95.44 218 ILE A N 1
ATOM 1765 C CA . ILE A 1 218 ? -1.329 -13.439 14.745 1.00 95.44 218 ILE A CA 1
ATOM 1766 C C . ILE A 1 218 ? -1.136 -12.773 16.113 1.00 95.44 218 ILE A C 1
ATOM 1768 O O . ILE A 1 218 ? -1.301 -13.431 17.137 1.00 95.44 218 ILE A O 1
ATOM 1772 N N . MET A 1 219 ? -0.822 -11.474 16.151 1.00 94.50 219 MET A N 1
ATOM 1773 C CA . MET A 1 219 ? -0.679 -10.729 17.409 1.00 94.50 219 MET A CA 1
ATOM 1774 C C . MET A 1 219 ? -1.996 -10.654 18.195 1.00 94.50 219 MET A C 1
ATOM 1776 O O . MET A 1 219 ? -1.972 -10.729 19.421 1.00 94.50 219 MET A O 1
ATOM 1780 N N . LEU A 1 220 ? -3.131 -10.540 17.499 1.00 93.50 220 LEU A N 1
ATOM 1781 C CA . LEU A 1 220 ? -4.472 -10.456 18.087 1.00 93.50 220 LEU A CA 1
ATOM 1782 C C . LEU A 1 220 ? -5.148 -11.820 18.307 1.00 93.50 220 LEU A C 1
ATOM 1784 O O . LEU A 1 220 ? -6.308 -11.852 18.702 1.00 93.50 220 LEU A O 1
ATOM 1788 N N . ALA A 1 221 ? -4.464 -12.946 18.080 1.00 88.12 221 ALA A N 1
ATOM 1789 C CA . ALA A 1 221 ? -5.056 -14.291 18.092 1.00 88.12 221 ALA A CA 1
ATOM 1790 C C . ALA A 1 221 ? -5.481 -14.821 19.485 1.00 88.12 221 ALA A C 1
ATOM 1792 O O . ALA A 1 221 ? -5.610 -16.030 19.670 1.00 88.12 221 ALA A O 1
ATOM 1793 N N . LYS A 1 222 ? -5.676 -13.944 20.475 1.00 81.50 222 LYS A N 1
ATOM 1794 C CA . LYS A 1 222 ? -6.167 -14.292 21.811 1.00 81.50 222 LYS A CA 1
ATOM 1795 C C . LYS A 1 222 ? -7.649 -13.938 21.922 1.00 81.50 222 LYS A C 1
ATOM 1797 O O . LYS A 1 222 ? -8.000 -12.761 21.944 1.00 81.50 222 LYS A O 1
ATOM 1802 N N . ASP A 1 223 ? -8.500 -14.952 22.046 1.00 72.81 223 ASP A N 1
ATOM 1803 C CA . ASP A 1 223 ? -9.953 -14.767 22.186 1.00 72.81 223 ASP A CA 1
ATOM 1804 C C . ASP A 1 223 ? -10.342 -14.063 23.502 1.00 72.81 223 ASP A C 1
ATOM 1806 O O . ASP A 1 223 ? -11.414 -13.473 23.603 1.00 72.81 223 ASP A O 1
ATOM 1810 N N . ASP A 1 224 ? -9.461 -14.082 24.506 1.00 83.38 224 ASP A N 1
ATOM 1811 C CA . ASP A 1 224 ? -9.665 -13.470 25.820 1.00 83.38 224 ASP A CA 1
ATOM 1812 C C . ASP A 1 224 ? -8.942 -12.120 25.989 1.00 83.38 224 ASP A C 1
ATOM 1814 O O . ASP A 1 224 ? -8.739 -11.671 27.115 1.00 83.38 224 ASP A O 1
ATOM 1818 N N . LEU A 1 225 ? -8.569 -11.455 24.884 1.00 90.00 225 LEU A N 1
ATOM 1819 C CA . LEU A 1 225 ? -7.738 -10.244 24.905 1.00 90.00 225 LEU A CA 1
ATOM 1820 C C . LEU A 1 225 ? -8.306 -9.112 25.776 1.00 90.00 225 LEU A C 1
ATOM 1822 O O . LEU A 1 225 ? -7.537 -8.431 26.433 1.00 90.00 225 LEU A O 1
ATOM 1826 N N . PHE A 1 226 ? -9.624 -8.905 25.798 1.00 91.44 226 PHE A N 1
ATOM 1827 C CA . PHE A 1 226 ? -10.269 -7.852 26.601 1.00 91.44 226 PHE A CA 1
ATOM 1828 C C . PHE A 1 226 ? -11.053 -8.407 27.801 1.00 91.44 226 PHE A C 1
ATOM 1830 O O . PHE A 1 226 ? -11.893 -7.724 28.384 1.00 91.44 226 PHE A O 1
ATOM 1837 N N . VAL A 1 227 ? -10.798 -9.661 28.183 1.00 90.12 227 VAL A N 1
ATOM 1838 C CA . VAL A 1 227 ? -11.482 -10.320 29.300 1.00 90.12 227 VAL A CA 1
ATOM 1839 C C . VAL A 1 227 ? -10.666 -10.143 30.575 1.00 90.12 227 VAL A C 1
ATOM 1841 O O . VAL A 1 227 ? -9.491 -10.500 30.620 1.00 90.12 227 VAL A O 1
ATOM 1844 N N . LYS A 1 228 ? -11.310 -9.686 31.654 1.00 89.88 228 LYS A N 1
ATOM 1845 C CA . LYS A 1 228 ? -10.669 -9.549 32.972 1.00 89.88 228 LYS A CA 1
ATOM 1846 C C . LYS A 1 228 ? -9.471 -8.603 33.008 1.00 89.88 228 LYS A C 1
ATOM 1848 O O . LYS A 1 228 ? -8.476 -8.889 33.660 1.00 89.88 228 LYS A O 1
ATOM 1853 N N . ILE A 1 229 ? -9.585 -7.474 32.318 1.00 92.00 229 ILE A N 1
ATOM 1854 C CA . ILE A 1 229 ? -8.509 -6.483 32.181 1.00 92.00 229 ILE A CA 1
ATOM 1855 C C . ILE A 1 229 ? -8.471 -5.460 33.326 1.00 92.00 229 ILE A C 1
ATOM 1857 O O . ILE A 1 229 ? -7.660 -4.540 33.297 1.00 92.00 229 ILE A O 1
ATOM 1861 N N . ASP A 1 230 ? -9.342 -5.601 34.327 1.00 89.62 230 ASP A N 1
ATOM 1862 C CA . ASP A 1 230 ? -9.231 -4.929 35.628 1.00 89.62 230 ASP A CA 1
ATOM 1863 C C . ASP A 1 230 ? -8.096 -5.500 36.494 1.00 89.62 230 ASP A C 1
ATOM 1865 O O . ASP A 1 230 ? -7.583 -4.809 37.375 1.00 89.62 230 ASP A O 1
ATOM 1869 N N . ASP A 1 231 ? -7.696 -6.747 36.241 1.00 91.88 231 ASP A N 1
ATOM 1870 C CA . ASP A 1 231 ? -6.518 -7.361 36.835 1.00 91.88 231 ASP A CA 1
ATOM 1871 C C . ASP A 1 231 ? -5.235 -6.771 36.230 1.00 91.88 231 ASP A C 1
ATOM 1873 O O . ASP A 1 231 ? -5.110 -6.634 35.013 1.00 91.88 231 ASP A O 1
ATOM 1877 N N . GLY A 1 232 ? -4.266 -6.424 37.081 1.00 88.94 232 GLY A N 1
ATOM 1878 C CA . GLY A 1 232 ? -3.049 -5.733 36.652 1.00 88.94 232 GLY A CA 1
ATOM 1879 C C . GLY A 1 232 ? -2.206 -6.530 35.651 1.00 88.94 232 GLY A C 1
ATOM 1880 O O . GLY A 1 232 ? -1.667 -5.945 34.713 1.00 88.94 232 GLY A O 1
ATOM 1881 N N . GLU A 1 233 ? -2.129 -7.856 35.801 1.00 91.50 233 GLU A N 1
ATOM 1882 C CA . GLU A 1 233 ? -1.364 -8.713 34.889 1.00 91.50 233 GLU A CA 1
ATOM 1883 C C . GLU A 1 233 ? -2.045 -8.769 33.516 1.00 91.50 233 GLU A C 1
ATOM 1885 O O . GLU A 1 233 ? -1.411 -8.521 32.487 1.00 91.50 233 GLU A O 1
ATOM 1890 N N . ARG A 1 234 ? -3.366 -8.987 33.490 1.00 92.44 234 ARG A N 1
ATOM 1891 C CA . ARG A 1 234 ? -4.158 -8.990 32.248 1.00 92.44 234 ARG A CA 1
ATOM 1892 C C . ARG A 1 234 ? -4.196 -7.629 31.557 1.00 92.44 234 ARG A C 1
ATOM 1894 O O . ARG A 1 234 ? -4.128 -7.570 30.325 1.00 92.44 234 ARG A O 1
ATOM 1901 N N . TYR A 1 235 ? -4.269 -6.544 32.321 1.00 93.12 235 TYR A N 1
ATOM 1902 C CA . TYR A 1 235 ? -4.169 -5.182 31.805 1.00 93.12 235 TYR A CA 1
ATOM 1903 C C . TYR A 1 235 ? -2.852 -4.978 31.048 1.00 93.12 235 TYR A C 1
ATOM 1905 O O . TYR A 1 235 ? -2.854 -4.544 29.891 1.00 93.12 235 TYR A O 1
ATOM 1913 N N . ASP A 1 236 ? -1.730 -5.336 31.677 1.00 93.06 236 ASP A N 1
ATOM 1914 C CA . ASP A 1 236 ? -0.402 -5.182 31.088 1.00 93.06 236 ASP A CA 1
ATOM 1915 C C . ASP A 1 236 ? -0.210 -6.095 29.872 1.00 93.06 236 ASP A C 1
ATOM 1917 O O . ASP A 1 236 ? 0.336 -5.656 28.857 1.00 93.06 236 ASP A O 1
ATOM 1921 N N . GLU A 1 237 ? -0.703 -7.337 29.908 1.00 93.38 237 GLU A N 1
ATOM 1922 C CA . GLU A 1 237 ? -0.695 -8.230 28.744 1.00 93.38 237 GLU A CA 1
ATOM 1923 C C . GLU A 1 237 ? -1.433 -7.627 27.545 1.00 93.38 237 GLU A C 1
ATOM 1925 O O . GLU A 1 237 ? -0.888 -7.575 26.437 1.00 93.38 237 GLU A O 1
ATOM 1930 N N . THR A 1 238 ? -2.653 -7.140 27.766 1.00 94.81 238 THR A N 1
ATOM 1931 C CA . THR A 1 238 ? -3.495 -6.531 26.726 1.00 94.81 238 THR A CA 1
ATOM 1932 C C . THR A 1 238 ? -2.811 -5.305 26.143 1.00 94.81 238 THR A C 1
ATOM 1934 O O . THR A 1 238 ? -2.643 -5.177 24.926 1.00 94.81 238 THR A O 1
ATOM 1937 N N . LYS A 1 239 ? -2.311 -4.430 27.020 1.00 94.75 239 LYS A N 1
ATOM 1938 C CA . LYS A 1 239 ? -1.557 -3.239 26.637 1.00 94.75 239 LYS A CA 1
ATOM 1939 C C . LYS A 1 239 ? -0.311 -3.593 25.825 1.00 94.75 239 LYS A C 1
ATOM 1941 O O . LYS A 1 239 ? -0.011 -2.919 24.839 1.00 94.75 239 LYS A O 1
ATOM 1946 N N . ASN A 1 240 ? 0.405 -4.653 26.190 1.00 95.12 240 ASN A N 1
ATOM 1947 C CA . ASN A 1 240 ? 1.580 -5.122 25.458 1.00 95.12 240 ASN A CA 1
ATOM 1948 C C . ASN A 1 240 ? 1.225 -5.630 24.055 1.00 95.12 240 ASN A C 1
ATOM 1950 O O . ASN A 1 240 ? 1.944 -5.313 23.106 1.00 95.12 240 ASN A O 1
ATOM 1954 N N . VAL A 1 241 ? 0.108 -6.347 23.893 1.00 96.06 241 VAL A N 1
ATOM 1955 C CA . VAL A 1 241 ? -0.390 -6.791 22.578 1.00 96.06 241 VAL A CA 1
ATOM 1956 C C . VAL A 1 241 ? -0.753 -5.595 21.691 1.00 96.06 241 VAL A C 1
ATOM 1958 O O . VAL A 1 241 ? -0.305 -5.518 20.543 1.00 96.06 241 VAL A O 1
ATOM 1961 N N . LEU A 1 242 ? -1.495 -4.618 22.223 1.00 96.31 242 LEU A N 1
ATOM 1962 C CA . LEU A 1 242 ? -1.855 -3.402 21.483 1.00 96.31 242 LEU A CA 1
ATOM 1963 C C . LEU A 1 242 ? -0.613 -2.586 21.099 1.00 96.31 242 LEU A C 1
ATOM 1965 O O . LEU A 1 242 ? -0.480 -2.141 19.956 1.00 96.31 242 LEU A O 1
ATOM 1969 N N . ASN A 1 243 ? 0.345 -2.450 22.019 1.00 95.75 243 ASN A N 1
ATOM 1970 C CA . ASN A 1 243 ? 1.622 -1.791 21.755 1.00 95.75 243 ASN A CA 1
ATOM 1971 C C . ASN A 1 243 ? 2.463 -2.537 20.713 1.00 95.75 243 ASN A C 1
ATOM 1973 O O . ASN A 1 243 ? 3.133 -1.890 19.907 1.00 95.75 243 ASN A O 1
ATOM 1977 N N . ALA A 1 244 ? 2.430 -3.871 20.691 1.00 96.00 244 ALA A N 1
ATOM 1978 C CA . ALA A 1 244 ? 3.105 -4.668 19.671 1.00 96.00 244 ALA A CA 1
ATOM 1979 C C . ALA A 1 244 ? 2.504 -4.413 18.281 1.00 96.00 244 ALA A C 1
ATOM 1981 O O . ALA A 1 244 ? 3.256 -4.127 17.345 1.00 96.00 244 ALA A O 1
ATOM 1982 N N . CYS A 1 245 ? 1.170 -4.403 18.168 1.00 97.00 245 CYS A N 1
ATOM 1983 C CA . CYS A 1 245 ? 0.468 -4.060 16.928 1.00 97.00 245 CYS A CA 1
ATOM 1984 C C . CYS A 1 245 ? 0.821 -2.639 16.465 1.00 97.00 245 CYS A C 1
ATOM 1986 O O . CYS A 1 245 ? 1.232 -2.431 15.323 1.00 97.00 245 CYS A O 1
ATOM 1988 N N . LEU A 1 246 ? 0.744 -1.658 17.369 1.00 96.38 246 LEU A N 1
ATOM 1989 C CA . LEU A 1 246 ? 1.097 -0.266 17.087 1.00 96.38 246 LEU A CA 1
ATOM 1990 C C . LEU A 1 246 ? 2.552 -0.117 16.645 1.00 96.38 246 LEU A C 1
ATOM 1992 O O . LEU A 1 246 ? 2.834 0.590 15.680 1.00 96.38 246 LEU A O 1
ATOM 1996 N N . LYS A 1 247 ? 3.487 -0.780 17.329 1.00 96.06 247 LYS A N 1
ATOM 1997 C CA . LYS A 1 247 ? 4.908 -0.759 16.975 1.00 96.06 247 LYS A CA 1
ATOM 1998 C C . LYS A 1 247 ? 5.135 -1.371 15.597 1.00 96.06 247 LYS A C 1
ATOM 2000 O O . LYS A 1 247 ? 5.886 -0.805 14.810 1.00 96.06 247 LYS A O 1
ATOM 2005 N N . HIS A 1 248 ? 4.471 -2.481 15.287 1.00 95.56 248 HIS A N 1
ATOM 2006 C CA . HIS A 1 248 ? 4.551 -3.120 13.977 1.00 95.56 248 HIS A CA 1
ATOM 2007 C C . HIS A 1 248 ? 4.058 -2.185 12.860 1.00 95.56 248 HIS A C 1
ATOM 2009 O O . HIS A 1 248 ? 4.797 -1.920 11.910 1.00 95.56 248 HIS A O 1
ATOM 2015 N N . VAL A 1 249 ? 2.875 -1.586 13.025 1.00 96.44 249 VAL A N 1
ATOM 2016 C CA . VAL A 1 249 ? 2.317 -0.616 12.068 1.00 96.44 249 VAL A CA 1
ATOM 2017 C C . VAL A 1 249 ? 3.210 0.624 11.932 1.00 96.44 249 VAL A C 1
ATOM 2019 O O . VAL A 1 249 ? 3.483 1.065 10.816 1.00 96.44 249 VAL A O 1
ATOM 2022 N N . LYS A 1 250 ? 3.723 1.179 13.040 1.00 94.88 250 LYS A N 1
ATOM 2023 C CA . LYS A 1 250 ? 4.636 2.338 13.027 1.00 94.88 250 LYS A CA 1
ATOM 2024 C C . LYS A 1 250 ? 5.958 2.024 12.323 1.00 94.88 250 LYS A C 1
ATOM 2026 O O . LYS A 1 250 ? 6.456 2.862 11.575 1.00 94.88 250 LYS A O 1
ATOM 2031 N N . ASN A 1 251 ? 6.509 0.826 12.510 1.00 93.12 251 ASN A N 1
ATOM 2032 C CA . ASN A 1 251 ? 7.730 0.400 11.827 1.00 93.12 251 ASN A CA 1
ATOM 2033 C C . ASN A 1 251 ? 7.529 0.337 10.309 1.00 93.12 251 ASN A C 1
ATOM 2035 O O . ASN A 1 251 ? 8.354 0.863 9.564 1.00 93.12 251 ASN A O 1
ATOM 2039 N N . ILE A 1 252 ? 6.416 -0.250 9.858 1.00 92.44 252 ILE A N 1
ATOM 2040 C CA . ILE A 1 252 ? 6.069 -0.305 8.432 1.00 92.44 252 ILE A CA 1
ATOM 2041 C C . ILE A 1 252 ? 5.830 1.101 7.889 1.00 92.44 252 ILE A C 1
ATOM 2043 O O . ILE A 1 252 ? 6.384 1.459 6.855 1.00 92.44 252 ILE A O 1
ATOM 2047 N N . SER A 1 253 ? 5.089 1.933 8.620 1.00 92.94 253 SER A N 1
ATOM 2048 C CA . SER A 1 253 ? 4.890 3.339 8.276 1.00 92.94 253 SER A CA 1
ATOM 2049 C C . SER A 1 253 ? 6.218 4.068 8.063 1.00 92.94 253 SER A C 1
ATOM 2051 O O . SER A 1 253 ? 6.388 4.741 7.053 1.00 92.94 253 SER A O 1
ATOM 2053 N N . ASN A 1 254 ? 7.179 3.921 8.976 1.00 90.50 254 ASN A N 1
ATOM 2054 C CA . ASN A 1 254 ? 8.481 4.581 8.862 1.00 90.50 254 ASN A CA 1
ATOM 2055 C C . ASN A 1 254 ? 9.286 4.077 7.658 1.00 90.50 254 ASN A C 1
ATOM 2057 O O . ASN A 1 254 ? 9.928 4.878 6.982 1.00 90.50 254 ASN A O 1
ATOM 2061 N N . LEU A 1 255 ? 9.230 2.771 7.380 1.00 88.38 255 LEU A N 1
ATOM 2062 C CA . LEU A 1 255 ? 9.882 2.167 6.219 1.00 88.38 255 LEU A CA 1
ATOM 2063 C C . LEU A 1 255 ? 9.283 2.675 4.901 1.00 88.38 255 LEU A C 1
ATOM 2065 O O . LEU A 1 255 ? 10.016 2.955 3.960 1.00 88.38 255 LEU A O 1
ATOM 2069 N N . LEU A 1 256 ? 7.956 2.778 4.827 1.00 89.06 256 LEU A N 1
ATOM 2070 C CA . LEU A 1 256 ? 7.255 3.153 3.603 1.00 89.06 256 LEU A CA 1
ATOM 2071 C C . LEU A 1 256 ? 7.244 4.666 3.368 1.00 89.06 256 LEU A C 1
ATOM 2073 O O . LEU A 1 256 ? 7.284 5.090 2.217 1.00 89.06 256 LEU A O 1
ATOM 2077 N N . ARG A 1 257 ? 7.219 5.486 4.425 1.00 87.38 257 ARG A N 1
ATOM 2078 C CA . ARG A 1 257 ? 7.133 6.952 4.320 1.00 87.38 257 ARG A CA 1
ATOM 2079 C C . ARG A 1 257 ? 8.360 7.583 3.666 1.00 87.38 257 ARG A C 1
ATOM 2081 O O . ARG A 1 257 ? 8.226 8.561 2.947 1.00 87.38 257 ARG A O 1
ATOM 2088 N N . SER A 1 258 ? 9.555 7.051 3.918 1.00 81.19 258 SER A N 1
ATOM 2089 C CA . SER A 1 258 ? 10.797 7.556 3.305 1.00 81.19 258 SER A CA 1
ATOM 2090 C C . SER A 1 258 ? 10.952 7.148 1.836 1.00 81.19 258 SER A C 1
ATOM 2092 O O . SER A 1 258 ? 11.899 7.553 1.159 1.00 81.19 258 SER A O 1
ATOM 2094 N N . VAL A 1 259 ? 10.041 6.308 1.354 1.00 83.50 259 VAL A N 1
ATOM 2095 C CA . VAL A 1 259 ? 10.170 5.601 0.094 1.00 83.50 259 VAL A CA 1
ATOM 2096 C C . VAL A 1 259 ? 9.059 5.998 -0.859 1.00 83.50 259 VAL A C 1
ATOM 2098 O O . VAL A 1 259 ? 9.337 6.508 -1.942 1.00 83.50 259 VAL A O 1
ATOM 2101 N N . LEU A 1 260 ? 7.815 5.710 -0.492 1.00 86.19 260 LEU A N 1
ATOM 2102 C CA . LEU A 1 260 ? 6.654 5.831 -1.358 1.00 86.19 260 LEU A CA 1
ATOM 2103 C C . LEU A 1 260 ? 6.254 7.296 -1.539 1.00 86.19 260 LEU A C 1
ATOM 2105 O O . LEU A 1 260 ? 6.438 8.118 -0.645 1.00 86.19 260 LEU A O 1
ATOM 2109 N N . ALA A 1 261 ? 5.640 7.578 -2.685 1.00 84.62 261 ALA A N 1
ATOM 2110 C CA . ALA A 1 261 ? 4.890 8.810 -2.877 1.00 84.62 261 ALA A CA 1
ATOM 2111 C C . ALA A 1 261 ? 3.737 8.883 -1.851 1.00 84.62 261 ALA A C 1
ATOM 2113 O O . ALA A 1 261 ? 3.189 7.847 -1.456 1.00 84.62 261 ALA A O 1
ATOM 2114 N N . GLU A 1 262 ? 3.393 10.084 -1.400 1.00 83.25 262 GLU A N 1
ATOM 2115 C CA . GLU A 1 262 ? 2.455 10.351 -0.305 1.00 83.25 262 GLU A CA 1
ATOM 2116 C C . GLU A 1 262 ? 1.068 9.711 -0.509 1.00 83.25 262 GLU A C 1
ATOM 2118 O O . GLU A 1 262 ? 0.535 9.122 0.434 1.00 83.25 262 GLU A O 1
ATOM 2123 N N . MET A 1 263 ? 0.516 9.697 -1.721 1.00 84.00 263 MET A N 1
ATOM 2124 C CA . MET A 1 263 ? -0.788 9.114 -2.042 1.00 84.00 263 MET A CA 1
ATOM 2125 C C . MET A 1 263 ? -0.737 7.591 -1.929 1.00 84.00 263 MET A C 1
ATOM 2127 O O . MET A 1 263 ? -1.613 6.967 -1.325 1.00 84.00 263 MET A O 1
ATOM 2131 N N . VAL A 1 264 ? 0.321 6.981 -2.473 1.00 88.06 264 VAL A N 1
ATOM 2132 C CA . VAL A 1 264 ? 0.527 5.527 -2.411 1.00 88.06 264 VAL A CA 1
ATOM 2133 C C . VAL A 1 264 ? 0.776 5.099 -0.966 1.00 88.06 264 VAL A C 1
ATOM 2135 O O . VAL A 1 264 ? 0.190 4.119 -0.502 1.00 88.06 264 VAL A O 1
ATOM 2138 N N . TYR A 1 265 ? 1.604 5.849 -0.237 1.00 90.38 265 TYR A N 1
ATOM 2139 C CA . TYR A 1 265 ? 1.846 5.659 1.189 1.00 90.38 265 TYR A CA 1
ATOM 2140 C C . TYR A 1 265 ? 0.541 5.722 1.983 1.00 90.38 265 TYR A C 1
ATOM 2142 O O . TYR A 1 265 ? 0.224 4.786 2.718 1.00 90.38 265 TYR A O 1
ATOM 2150 N N . SER A 1 266 ? -0.234 6.788 1.792 1.00 90.12 266 SER A N 1
ATOM 2151 C CA . SER A 1 266 ? -1.483 7.037 2.506 1.00 90.12 266 SER A CA 1
ATOM 2152 C C . SER A 1 266 ? -2.487 5.918 2.269 1.00 90.12 266 SER A C 1
ATOM 2154 O O . SER A 1 266 ? -3.019 5.370 3.229 1.00 90.12 266 SER A O 1
ATOM 2156 N N . GLN A 1 267 ? -2.681 5.497 1.017 1.00 90.88 267 GLN A N 1
ATOM 2157 C CA . GLN A 1 267 ? -3.598 4.406 0.686 1.00 90.88 267 GLN A CA 1
ATOM 2158 C C . GLN A 1 267 ? -3.134 3.056 1.257 1.00 90.88 267 GLN A C 1
ATOM 2160 O O . GLN A 1 267 ? -3.944 2.269 1.755 1.00 90.88 267 GLN A O 1
ATOM 2165 N N . THR A 1 268 ? -1.826 2.789 1.216 1.00 93.12 268 THR A N 1
ATOM 2166 C CA . THR A 1 268 ? -1.235 1.555 1.759 1.00 93.12 268 THR A CA 1
ATOM 2167 C C . THR A 1 268 ? -1.413 1.489 3.270 1.00 93.12 268 THR A C 1
ATOM 2169 O O . THR A 1 268 ? -1.907 0.494 3.804 1.00 93.12 268 THR A O 1
ATOM 2172 N N . MET A 1 269 ? -1.052 2.567 3.967 1.00 94.81 269 MET A N 1
ATOM 2173 C CA . MET A 1 269 ? -1.198 2.648 5.415 1.00 94.81 269 MET A CA 1
ATOM 2174 C C . MET A 1 269 ? -2.662 2.650 5.832 1.00 94.81 269 MET A C 1
ATOM 2176 O O . MET A 1 269 ? -2.987 2.041 6.847 1.00 94.81 269 MET A O 1
ATOM 2180 N N . ALA A 1 270 ? -3.552 3.262 5.050 1.00 95.25 270 ALA A N 1
ATOM 2181 C CA . ALA A 1 270 ? -4.980 3.247 5.328 1.00 95.25 270 ALA A CA 1
ATOM 2182 C C . ALA A 1 270 ? -5.553 1.835 5.317 1.00 95.25 270 ALA A C 1
ATOM 2184 O O . ALA A 1 270 ? -6.310 1.488 6.217 1.00 95.25 270 ALA A O 1
ATOM 2185 N N . ASN A 1 271 ? -5.144 0.996 4.362 1.00 96.12 271 ASN A N 1
ATOM 2186 C CA . ASN A 1 271 ? -5.553 -0.406 4.321 1.00 96.12 271 ASN A CA 1
ATOM 2187 C C . ASN A 1 271 ? -5.119 -1.160 5.591 1.00 96.12 271 ASN A C 1
ATOM 2189 O O . ASN A 1 271 ? -5.931 -1.818 6.238 1.00 96.12 271 ASN A O 1
ATOM 2193 N N . ILE A 1 272 ? -3.851 -1.009 5.984 1.00 97.19 272 ILE A N 1
ATOM 2194 C CA . ILE A 1 272 ? -3.276 -1.676 7.162 1.00 97.19 272 ILE A CA 1
ATOM 2195 C C . ILE A 1 272 ? -3.940 -1.196 8.459 1.00 97.19 272 ILE A C 1
ATOM 2197 O O . ILE A 1 272 ? -4.317 -2.005 9.305 1.00 97.19 272 ILE A O 1
ATOM 2201 N N . VAL A 1 273 ? -4.081 0.119 8.626 1.00 97.38 273 VAL A N 1
ATOM 2202 C CA . VAL A 1 273 ? -4.627 0.728 9.844 1.00 97.38 273 VAL A CA 1
ATOM 2203 C C . VAL A 1 273 ? -6.126 0.470 9.965 1.00 97.38 273 VAL A C 1
ATOM 2205 O O . VAL A 1 273 ? -6.585 0.127 11.052 1.00 97.38 273 VAL A O 1
ATOM 2208 N N . SER A 1 274 ? -6.872 0.548 8.861 1.00 97.56 274 SER A N 1
ATOM 2209 C CA . SER A 1 274 ? -8.287 0.155 8.823 1.00 97.56 274 SER A CA 1
ATOM 2210 C C . SER A 1 274 ? -8.454 -1.305 9.228 1.00 97.56 274 SER A C 1
ATOM 2212 O O . SER A 1 274 ? -9.256 -1.600 10.105 1.00 97.56 274 SER A O 1
ATOM 2214 N N . PHE A 1 275 ? -7.613 -2.203 8.702 1.00 98.06 275 PHE A N 1
ATOM 2215 C CA . PHE A 1 275 ? -7.643 -3.612 9.089 1.00 98.06 275 PHE A CA 1
ATOM 2216 C C . PHE A 1 275 ? -7.348 -3.837 10.578 1.00 98.06 275 PHE A C 1
ATOM 2218 O O . PHE A 1 275 ? -8.009 -4.667 11.196 1.00 98.06 275 PHE A O 1
ATOM 2225 N N . LEU A 1 276 ? -6.384 -3.121 11.168 1.00 97.88 276 LEU A N 1
ATOM 2226 C CA . LEU A 1 276 ? -6.121 -3.192 12.611 1.00 97.88 276 LEU A CA 1
ATOM 2227 C C . LEU A 1 276 ? -7.349 -2.755 13.420 1.00 97.88 276 LEU A C 1
ATOM 2229 O O . LEU A 1 276 ? -7.749 -3.456 14.346 1.00 97.88 276 LEU A O 1
ATOM 2233 N N . MET A 1 277 ? -7.940 -1.612 13.064 1.00 97.69 277 MET A N 1
ATOM 2234 C CA . MET A 1 277 ? -9.127 -1.075 13.732 1.00 97.69 277 MET A CA 1
ATOM 2235 C C . MET A 1 277 ? -10.310 -2.042 13.632 1.00 97.69 277 MET A C 1
ATOM 2237 O O . MET A 1 277 ? -10.901 -2.385 14.654 1.00 97.69 277 MET A O 1
ATOM 2241 N N . ASP A 1 278 ? -10.597 -2.554 12.435 1.00 97.00 278 ASP A N 1
ATOM 2242 C CA . ASP A 1 278 ? -11.678 -3.515 12.212 1.00 97.00 278 ASP A CA 1
ATOM 2243 C C . ASP A 1 278 ? -11.419 -4.839 12.941 1.00 97.00 278 ASP A C 1
ATOM 2245 O O . ASP A 1 278 ? -12.324 -5.380 13.566 1.00 97.00 278 ASP A O 1
ATOM 2249 N N . SER A 1 279 ? -10.172 -5.323 12.963 1.00 96.38 279 SER A N 1
ATOM 2250 C CA . SER A 1 279 ? -9.817 -6.540 13.708 1.00 96.38 279 SER A CA 1
ATOM 2251 C C . SER A 1 279 ? -10.054 -6.377 15.210 1.00 96.38 279 SER A C 1
ATOM 2253 O O . SER A 1 279 ? -10.542 -7.298 15.856 1.00 96.38 279 SER A O 1
ATOM 2255 N N . LEU A 1 280 ? -9.740 -5.210 15.778 1.00 95.88 280 LEU A N 1
ATOM 2256 C CA . LEU A 1 280 ? -10.014 -4.913 17.187 1.00 95.88 280 LEU A CA 1
ATOM 2257 C C . LEU A 1 280 ? -11.516 -4.798 17.463 1.00 95.88 280 LEU A C 1
ATOM 2259 O O . LEU A 1 280 ? -11.992 -5.324 18.469 1.00 95.88 280 LEU A O 1
ATOM 2263 N N . CYS A 1 281 ? -12.264 -4.161 16.558 1.00 95.25 281 CYS A N 1
ATOM 2264 C CA . CYS A 1 281 ? -13.725 -4.124 16.613 1.00 95.25 281 CYS A CA 1
ATOM 2265 C C . CYS A 1 281 ? -14.304 -5.543 16.645 1.00 95.25 281 CYS A C 1
ATOM 2267 O O . CYS A 1 281 ? -15.148 -5.846 17.484 1.00 95.25 281 CYS A O 1
ATOM 2269 N N . ASP A 1 282 ? -13.814 -6.424 15.773 1.00 94.25 282 ASP A N 1
ATOM 2270 C CA . ASP A 1 282 ? -14.271 -7.807 15.677 1.00 94.25 282 ASP A CA 1
ATOM 2271 C C . ASP A 1 282 ? -13.935 -8.625 16.928 1.00 94.25 282 ASP A C 1
ATOM 2273 O O . ASP A 1 282 ? -14.725 -9.483 17.314 1.00 94.25 282 ASP A O 1
ATOM 2277 N N . VAL A 1 283 ? -12.794 -8.371 17.582 1.00 93.81 283 VAL A N 1
ATOM 2278 C CA . VAL A 1 283 ? -12.467 -9.002 18.873 1.00 93.81 283 VAL A CA 1
ATOM 2279 C C . VAL A 1 283 ? -13.501 -8.609 19.930 1.00 93.81 283 VAL A C 1
ATOM 2281 O O . VAL A 1 283 ? -14.055 -9.491 20.578 1.00 93.81 283 VAL A O 1
ATOM 2284 N N . ILE A 1 284 ? -13.825 -7.317 20.060 1.00 94.38 284 ILE A N 1
ATOM 2285 C CA . ILE A 1 284 ? -14.836 -6.834 21.019 1.00 94.38 284 ILE A CA 1
ATOM 2286 C C . ILE A 1 284 ? -16.225 -7.401 20.697 1.00 94.38 284 ILE A C 1
ATOM 2288 O O . ILE A 1 284 ? -16.922 -7.884 21.584 1.00 94.38 284 ILE A O 1
ATOM 2292 N N . LEU A 1 285 ? -16.629 -7.381 19.424 1.00 93.38 285 LEU A N 1
ATOM 2293 C CA . LEU A 1 285 ? -17.949 -7.850 18.989 1.00 93.38 285 LEU A CA 1
ATOM 2294 C C . LEU A 1 285 ? -18.152 -9.363 19.161 1.00 93.38 285 LEU A C 1
ATOM 2296 O O . LEU A 1 285 ? -19.294 -9.816 19.174 1.00 93.38 285 LEU A O 1
ATOM 2300 N N . LYS A 1 286 ? -17.076 -10.150 19.277 1.00 92.62 286 LYS A N 1
ATOM 2301 C CA . LYS A 1 286 ? -17.145 -11.596 19.541 1.00 92.62 286 LYS A CA 1
ATOM 2302 C C . LYS A 1 286 ? -17.273 -11.942 21.023 1.00 92.62 286 LYS A C 1
ATOM 2304 O O . LYS A 1 286 ? -17.558 -13.095 21.334 1.00 92.62 286 LYS A O 1
ATOM 2309 N N . MET A 1 287 ? -17.060 -10.988 21.927 1.00 90.94 287 MET A N 1
ATOM 2310 C CA . MET A 1 287 ? -17.179 -11.235 23.362 1.00 90.94 287 MET A CA 1
ATOM 2311 C C . MET A 1 287 ? -18.644 -11.468 23.745 1.00 90.94 287 MET A C 1
ATOM 2313 O O . MET A 1 287 ? -19.526 -10.696 23.371 1.00 90.94 287 MET A O 1
ATOM 2317 N N . GLU A 1 288 ? -18.907 -12.530 24.507 1.00 88.62 288 GLU A N 1
ATOM 2318 C CA . GLU A 1 288 ? -20.269 -12.877 24.939 1.00 88.62 288 GLU A CA 1
ATOM 2319 C C . GLU A 1 288 ? -20.744 -12.062 26.149 1.00 88.62 288 GLU A C 1
ATOM 2321 O O . GLU A 1 288 ? -21.935 -11.769 26.253 1.00 88.62 288 GLU A O 1
ATOM 2326 N N . ASP A 1 289 ? -19.826 -11.702 27.050 1.00 90.19 289 ASP A N 1
ATOM 2327 C CA . ASP A 1 289 ? -20.088 -10.939 28.273 1.00 90.19 289 ASP A CA 1
ATOM 2328 C C . ASP A 1 289 ? -18.918 -9.981 28.539 1.00 90.19 289 ASP A C 1
ATOM 2330 O O . ASP A 1 289 ? -17.753 -10.389 28.546 1.00 90.19 289 ASP A O 1
ATOM 2334 N N . ILE A 1 290 ? -19.229 -8.700 28.730 1.00 93.50 290 ILE A N 1
ATOM 2335 C CA . ILE A 1 290 ? -18.264 -7.631 28.979 1.00 93.50 290 ILE A CA 1
ATOM 2336 C C . ILE A 1 290 ? -18.678 -6.935 30.273 1.00 93.50 290 ILE A C 1
ATOM 2338 O O . ILE A 1 290 ? -19.684 -6.225 30.337 1.00 93.50 290 ILE A O 1
ATOM 2342 N N . ARG A 1 291 ? -17.869 -7.096 31.323 1.00 92.88 291 ARG A N 1
ATOM 2343 C CA . ARG A 1 291 ? -18.109 -6.419 32.603 1.00 92.88 291 ARG A CA 1
ATOM 2344 C C . ARG A 1 291 ? -17.964 -4.909 32.416 1.00 92.88 291 ARG A C 1
ATOM 2346 O O . ARG A 1 291 ? -17.078 -4.465 31.696 1.00 92.88 291 ARG A O 1
ATOM 2353 N N . SER A 1 292 ? -18.753 -4.116 33.146 1.00 92.19 292 SER A N 1
ATOM 2354 C CA . SER A 1 292 ? -18.711 -2.643 33.058 1.00 92.19 292 SER A CA 1
ATOM 2355 C C . SER A 1 292 ? -17.296 -2.067 33.204 1.00 92.19 292 SER A C 1
ATOM 2357 O O . SER A 1 292 ? -16.929 -1.162 32.467 1.00 92.19 292 SER A O 1
ATOM 2359 N N . VAL A 1 293 ? -16.486 -2.619 34.116 1.00 93.75 293 VAL A N 1
ATOM 2360 C CA . VAL A 1 293 ? -15.099 -2.171 34.327 1.00 93.75 293 VAL A CA 1
ATOM 2361 C C . VAL A 1 293 ? -14.207 -2.519 33.128 1.00 93.75 293 VAL A C 1
ATOM 2363 O O . VAL A 1 293 ? -13.419 -1.685 32.692 1.00 93.75 293 VAL A O 1
ATOM 2366 N N . ASP A 1 294 ? -14.360 -3.718 32.552 1.00 94.62 294 ASP A N 1
ATOM 2367 C CA . ASP A 1 294 ? -13.623 -4.119 31.345 1.00 94.62 294 ASP A CA 1
ATOM 2368 C C . ASP A 1 294 ? -14.035 -3.263 30.140 1.00 94.62 294 ASP A C 1
ATOM 2370 O O . ASP A 1 294 ? -13.187 -2.907 29.325 1.00 94.62 294 ASP A O 1
ATOM 2374 N N . ALA A 1 295 ? -15.316 -2.897 30.031 1.00 95.44 295 ALA A N 1
ATOM 2375 C CA . ALA A 1 295 ? -15.819 -2.034 28.965 1.00 95.44 295 ALA A CA 1
ATOM 2376 C C . ALA A 1 295 ? -15.169 -0.642 29.017 1.00 95.44 295 ALA A C 1
ATOM 2378 O O . ALA A 1 295 ? -14.646 -0.172 28.003 1.00 95.44 295 ALA A O 1
ATOM 2379 N N . ASP A 1 296 ? -15.124 -0.024 30.202 1.00 95.44 296 ASP A N 1
ATOM 2380 C CA . ASP A 1 296 ? -14.492 1.282 30.409 1.00 95.44 296 ASP A CA 1
ATOM 2381 C C . ASP A 1 296 ? -12.993 1.248 30.075 1.00 95.44 296 ASP A C 1
ATOM 2383 O O . ASP A 1 296 ? -12.500 2.097 29.324 1.00 95.44 296 ASP A O 1
ATOM 2387 N N . ILE A 1 297 ? -12.266 0.242 30.578 1.00 96.00 297 ILE A N 1
ATOM 2388 C CA . ILE A 1 297 ? -10.829 0.079 30.313 1.00 96.00 297 ILE A CA 1
ATOM 2389 C C . ILE A 1 297 ? -10.580 -0.170 28.817 1.00 96.00 297 ILE A C 1
ATOM 2391 O O . ILE A 1 297 ? -9.712 0.477 28.225 1.00 96.00 297 ILE A O 1
ATOM 2395 N N . SER A 1 298 ? -11.363 -1.047 28.181 1.00 96.06 298 SER A N 1
ATOM 2396 C CA . SER A 1 298 ? -11.261 -1.341 26.743 1.00 96.06 298 SER A CA 1
ATOM 2397 C C . SER A 1 298 ? -11.475 -0.082 25.907 1.00 96.06 298 SER A C 1
ATOM 2399 O O . SER A 1 298 ? -10.718 0.189 24.974 1.00 96.06 298 SER A O 1
ATOM 2401 N N . ALA A 1 299 ? -12.467 0.735 26.268 1.00 97.00 299 ALA A N 1
ATOM 2402 C CA . ALA A 1 299 ? -12.754 1.981 25.576 1.00 97.00 299 ALA A CA 1
ATOM 2403 C C . ALA A 1 299 ? -11.589 2.981 25.681 1.00 97.00 299 ALA A C 1
ATOM 2405 O O . ALA A 1 299 ? -11.240 3.616 24.685 1.00 97.00 299 ALA A O 1
ATOM 2406 N N . VAL A 1 300 ? -10.956 3.092 26.855 1.00 96.75 300 VAL A N 1
ATOM 2407 C CA . VAL A 1 300 ? -9.758 3.929 27.053 1.00 96.75 300 VAL A CA 1
ATOM 2408 C C . VAL A 1 300 ? -8.580 3.415 26.220 1.00 96.75 300 VAL A C 1
ATOM 2410 O O . VAL A 1 300 ? -7.934 4.205 25.532 1.00 96.75 300 VAL A O 1
ATOM 2413 N N . MET A 1 301 ? -8.325 2.102 26.217 1.00 96.81 301 MET A N 1
ATOM 2414 C CA . MET A 1 301 ? -7.245 1.504 25.422 1.00 96.81 301 MET A CA 1
ATOM 2415 C C . MET A 1 301 ? -7.435 1.732 23.915 1.00 96.81 301 MET A C 1
ATOM 2417 O O . MET A 1 301 ? -6.476 2.062 23.213 1.00 96.81 301 MET A O 1
ATOM 2421 N N . LEU A 1 302 ? -8.664 1.597 23.407 1.00 97.12 302 LEU A N 1
ATOM 2422 C CA . LEU A 1 302 ? -8.983 1.860 22.000 1.00 97.12 302 LEU A CA 1
ATOM 2423 C C . LEU A 1 302 ? -8.821 3.346 21.644 1.00 97.12 302 LEU A C 1
ATOM 2425 O O . LEU A 1 302 ? -8.291 3.667 20.581 1.00 97.12 302 LEU A O 1
ATOM 2429 N N . GLU A 1 303 ? -9.221 4.269 22.520 1.00 97.06 303 GLU A N 1
ATOM 2430 C CA . GLU A 1 303 ? -9.003 5.708 22.309 1.00 97.06 303 GLU A CA 1
ATOM 2431 C C . GLU A 1 303 ? -7.520 6.089 22.310 1.00 97.06 303 GLU A C 1
ATOM 2433 O O . GLU A 1 303 ? -7.084 6.891 21.473 1.00 97.06 303 GLU A O 1
ATOM 2438 N N . GLU A 1 304 ? -6.731 5.505 23.214 1.00 96.50 304 GLU A N 1
ATOM 2439 C CA . GLU A 1 304 ? -5.281 5.689 23.237 1.00 96.50 304 GLU A CA 1
ATOM 2440 C C . GLU A 1 304 ? -4.657 5.158 21.940 1.00 96.50 304 GLU A C 1
ATOM 2442 O O . GLU A 1 304 ? -3.855 5.851 21.309 1.00 96.50 304 GLU A O 1
ATOM 2447 N N . LEU A 1 305 ? -5.086 3.979 21.479 1.00 96.56 305 LEU A N 1
ATOM 2448 C CA . LEU A 1 305 ? -4.648 3.398 20.212 1.00 96.56 305 LEU A CA 1
ATOM 2449 C C . LEU A 1 305 ? -4.969 4.314 19.023 1.00 96.56 305 LEU A C 1
ATOM 2451 O O . LEU A 1 305 ? -4.071 4.611 18.234 1.00 96.56 305 LEU A O 1
ATOM 2455 N N . LEU A 1 306 ? -6.199 4.830 18.919 1.00 95.69 306 LEU A N 1
ATOM 2456 C CA . LEU A 1 306 ? -6.580 5.784 17.869 1.00 95.69 306 LEU A CA 1
ATOM 2457 C C . LEU A 1 306 ? -5.707 7.044 17.907 1.00 95.69 306 LEU A C 1
ATOM 2459 O O . LEU A 1 306 ? -5.238 7.505 16.866 1.00 95.69 306 LEU A O 1
ATOM 2463 N N . THR A 1 307 ? -5.434 7.571 19.101 1.00 94.75 307 THR A N 1
ATOM 2464 C CA . THR A 1 307 ? -4.568 8.745 19.290 1.00 94.75 307 THR A CA 1
ATOM 2465 C C . THR A 1 307 ? -3.141 8.464 18.821 1.00 94.75 307 THR A C 1
ATOM 2467 O O . THR A 1 307 ? -2.522 9.291 18.150 1.00 94.75 307 THR A O 1
ATOM 2470 N N . GLN A 1 308 ? -2.625 7.269 19.109 1.00 95.06 308 GLN A N 1
ATOM 2471 C CA . GLN A 1 308 ? -1.293 6.843 18.692 1.00 95.06 308 GLN A CA 1
ATOM 2472 C C . GLN A 1 308 ? -1.166 6.558 17.188 1.00 95.06 308 GLN A C 1
ATOM 2474 O O . GLN A 1 308 ? -0.039 6.543 16.681 1.00 95.06 308 GLN A O 1
ATOM 2479 N N . LEU A 1 309 ? -2.280 6.338 16.483 1.00 94.69 309 LEU A N 1
ATOM 2480 C CA . LEU A 1 309 ? -2.322 6.167 15.029 1.00 94.69 309 LEU A CA 1
ATOM 2481 C C . LEU A 1 309 ? -2.344 7.505 14.273 1.00 94.69 309 LEU A C 1
ATOM 2483 O O . LEU A 1 309 ? -1.881 7.550 13.135 1.00 94.69 309 LEU A O 1
ATOM 2487 N N . LEU A 1 310 ? -2.806 8.603 14.889 1.00 92.56 310 LEU A N 1
ATOM 2488 C CA . LEU A 1 310 ? -2.888 9.924 14.241 1.00 92.56 310 LEU A CA 1
ATOM 2489 C C . LEU A 1 310 ? -1.585 10.372 13.543 1.00 92.56 310 LEU A C 1
ATOM 2491 O O . LEU A 1 310 ? -1.681 10.807 12.392 1.00 92.56 310 LEU A O 1
ATOM 2495 N N . PRO A 1 311 ? -0.378 10.234 14.146 1.00 92.06 311 PRO A N 1
ATOM 2496 C CA . PRO A 1 311 ? 0.881 10.672 13.530 1.00 92.06 311 PRO A CA 1
ATOM 2497 C C . PRO A 1 311 ? 1.227 9.972 12.205 1.00 92.06 311 PRO A C 1
ATOM 2499 O O . PRO A 1 311 ? 2.012 10.497 11.409 1.00 92.06 311 PRO A O 1
ATOM 2502 N N . ILE A 1 312 ? 0.646 8.795 11.944 1.00 91.50 312 ILE A N 1
ATOM 2503 C CA . ILE A 1 312 ? 0.850 8.032 10.701 1.00 91.50 312 ILE A CA 1
ATOM 2504 C C . ILE A 1 312 ? 0.248 8.769 9.498 1.00 91.50 312 ILE A C 1
ATOM 2506 O O . ILE A 1 312 ? 0.779 8.671 8.397 1.00 91.50 312 ILE A O 1
ATOM 2510 N N . PHE A 1 313 ? -0.791 9.572 9.714 1.00 88.50 313 PHE A N 1
ATOM 2511 C CA . PHE A 1 313 ? -1.473 10.333 8.662 1.00 88.50 313 PHE A CA 1
ATOM 2512 C C . PHE A 1 313 ? -1.336 11.844 8.859 1.00 88.50 313 PHE A C 1
ATOM 2514 O O . PHE A 1 313 ? -2.142 12.616 8.351 1.00 88.50 313 PHE A O 1
ATOM 2521 N N . THR A 1 314 ? -0.351 12.285 9.644 1.00 84.81 314 THR A N 1
ATOM 2522 C CA . THR A 1 314 ? -0.108 13.713 9.841 1.00 84.81 314 THR A CA 1
ATOM 2523 C C . THR A 1 314 ? 0.740 14.265 8.707 1.00 84.81 314 THR A C 1
ATOM 2525 O O . THR A 1 314 ? 1.939 13.989 8.636 1.00 84.81 314 THR A O 1
ATOM 2528 N N . ILE A 1 315 ? 0.119 15.104 7.883 1.00 70.69 315 ILE A N 1
ATOM 2529 C CA . ILE A 1 315 ? 0.770 15.924 6.861 1.00 70.69 315 ILE A CA 1
ATOM 2530 C C . ILE A 1 315 ? 0.582 17.384 7.282 1.00 70.69 315 ILE A C 1
ATOM 2532 O O . ILE A 1 315 ? -0.515 17.800 7.656 1.00 70.69 315 ILE A O 1
ATOM 2536 N N . ASN A 1 316 ? 1.663 18.168 7.311 1.00 65.50 316 ASN A N 1
ATOM 2537 C CA . ASN A 1 316 ? 1.630 19.593 7.682 1.00 65.50 316 ASN A CA 1
ATOM 2538 C C . ASN A 1 316 ? 0.927 19.895 9.027 1.00 65.50 316 ASN A C 1
ATOM 2540 O O . ASN A 1 316 ? 0.280 20.927 9.197 1.00 65.50 316 ASN A O 1
ATOM 2544 N N . GLY A 1 317 ? 1.040 18.983 9.999 1.00 70.50 317 GLY A N 1
ATOM 2545 C CA . GLY A 1 317 ? 0.480 19.148 11.345 1.00 70.50 317 GLY A CA 1
ATOM 2546 C C . GLY A 1 317 ? -1.009 18.807 11.493 1.00 70.50 317 GLY A C 1
ATOM 2547 O O . GLY A 1 317 ? -1.523 18.901 12.605 1.00 70.50 317 GLY A O 1
ATOM 2548 N N . ARG A 1 318 ? -1.701 18.369 10.430 1.00 75.12 318 ARG A N 1
ATOM 2549 C CA . ARG A 1 318 ? -3.091 17.879 10.494 1.00 75.12 318 ARG A CA 1
ATOM 2550 C C . ARG A 1 318 ? -3.146 16.390 10.169 1.00 75.12 318 ARG A C 1
ATOM 2552 O O . ARG A 1 318 ? -2.532 15.955 9.202 1.00 75.12 318 ARG A O 1
ATOM 2559 N N . SER A 1 319 ? -3.865 15.617 10.984 1.00 83.19 319 SER A N 1
ATOM 2560 C CA . SER A 1 319 ? -4.060 14.183 10.744 1.00 83.19 319 SER A CA 1
ATOM 2561 C C . SER A 1 319 ? -5.307 13.943 9.900 1.00 83.19 319 SER A C 1
ATOM 2563 O O . SER A 1 319 ? -6.412 14.296 10.315 1.00 83.19 319 SER A O 1
ATOM 2565 N N . SER A 1 320 ? -5.135 13.295 8.752 1.00 87.00 320 SER A N 1
ATOM 2566 C CA . SER A 1 320 ? -6.214 12.901 7.838 1.00 87.00 320 SER A CA 1
ATOM 2567 C C . SER A 1 320 ? -6.727 11.475 8.092 1.00 87.00 320 SER A C 1
ATOM 2569 O O . SER A 1 320 ? -7.461 10.925 7.276 1.00 87.00 320 SER A O 1
ATOM 2571 N N . LEU A 1 321 ? -6.404 10.864 9.246 1.00 89.50 321 LEU A N 1
ATOM 2572 C CA . LEU A 1 321 ? -6.833 9.497 9.594 1.00 89.50 321 LEU A CA 1
ATOM 2573 C C . LEU A 1 321 ? -8.352 9.301 9.444 1.00 89.50 321 LEU A C 1
ATOM 2575 O O . LEU A 1 321 ? -8.796 8.296 8.900 1.00 89.50 321 LEU A O 1
ATOM 2579 N N . HIS A 1 322 ? -9.139 10.272 9.907 1.00 89.50 322 HIS A N 1
ATOM 2580 C CA . HIS A 1 322 ? -10.602 10.236 9.869 1.00 89.50 322 HIS A CA 1
ATOM 2581 C C . HIS A 1 322 ? -11.187 10.407 8.457 1.00 89.50 322 HIS A C 1
ATOM 2583 O O . HIS A 1 322 ? -12.319 10.000 8.219 1.00 89.50 322 HIS A O 1
ATOM 2589 N N . GLU A 1 323 ? -10.435 10.990 7.524 1.00 88.38 323 GLU A N 1
ATOM 2590 C CA . GLU A 1 323 ? -10.849 11.142 6.126 1.00 88.38 323 GLU A CA 1
ATOM 2591 C C . GLU A 1 323 ? -10.472 9.886 5.333 1.00 88.38 323 GLU A C 1
ATOM 2593 O O . GLU A 1 323 ? -11.317 9.276 4.678 1.00 88.38 323 GLU A O 1
ATOM 2598 N N . ILE A 1 324 ? -9.215 9.451 5.457 1.00 88.69 324 ILE A N 1
ATOM 2599 C CA . ILE A 1 324 ? -8.650 8.357 4.661 1.00 88.69 324 ILE A CA 1
ATOM 2600 C C . ILE A 1 324 ? -9.137 6.987 5.166 1.00 88.69 324 ILE A C 1
ATOM 2602 O O . ILE A 1 324 ? -9.431 6.103 4.367 1.00 88.69 324 ILE A O 1
ATOM 2606 N N . CYS A 1 325 ? -9.261 6.805 6.485 1.00 93.38 325 CYS A N 1
ATOM 2607 C CA . CYS A 1 325 ? -9.751 5.569 7.114 1.00 93.38 325 CYS A CA 1
ATOM 2608 C C . CYS A 1 325 ? -11.173 5.731 7.672 1.00 93.38 325 CYS A C 1
ATOM 2610 O O . CYS A 1 325 ? -11.503 5.117 8.687 1.00 93.38 325 CYS A O 1
ATOM 2612 N N . SER A 1 326 ? -11.994 6.586 7.053 1.00 92.88 326 SER A N 1
ATOM 2613 C CA . SER A 1 326 ? -13.290 7.035 7.586 1.00 92.88 326 SER A CA 1
ATOM 2614 C C . SER A 1 326 ? -14.156 5.906 8.147 1.00 92.88 326 SER A C 1
ATOM 2616 O O . SER A 1 326 ? -14.494 5.938 9.329 1.00 92.88 326 SER A O 1
ATOM 2618 N N . THR A 1 327 ? -14.451 4.877 7.351 1.00 93.69 327 THR A N 1
ATOM 2619 C CA . THR A 1 327 ? -15.321 3.764 7.761 1.00 93.69 327 THR A CA 1
ATOM 2620 C C . THR A 1 327 ? -14.849 3.081 9.041 1.00 93.69 327 THR A C 1
ATOM 2622 O O . THR A 1 327 ? -15.577 3.068 10.032 1.00 93.69 327 THR A O 1
ATOM 2625 N N . SER A 1 328 ? -13.627 2.553 9.054 1.00 96.62 328 SER A N 1
ATOM 2626 C CA . SER A 1 328 ? -13.087 1.800 10.192 1.00 96.62 328 SER A CA 1
ATOM 2627 C C . SER A 1 328 ? -12.812 2.704 11.402 1.00 96.62 328 SER A C 1
ATOM 2629 O O . SER A 1 328 ? -12.983 2.290 12.550 1.00 96.62 328 SER A O 1
ATOM 2631 N N . TYR A 1 329 ? -12.446 3.971 11.172 1.00 96.44 329 TYR A N 1
ATOM 2632 C CA . TYR A 1 329 ? -12.253 4.961 12.233 1.00 96.44 329 TYR A CA 1
ATOM 2633 C C . TYR A 1 329 ? -13.567 5.275 12.957 1.00 96.44 329 TYR A C 1
ATOM 2635 O O . TYR A 1 329 ? -13.645 5.148 14.181 1.00 96.44 329 TYR A O 1
ATOM 2643 N N . PHE A 1 330 ? -14.616 5.654 12.219 1.00 95.75 330 PHE A N 1
ATOM 2644 C CA . PHE A 1 330 ? -15.910 5.979 12.818 1.00 95.75 330 PHE A CA 1
ATOM 2645 C C . PHE A 1 330 ? -16.580 4.746 13.418 1.00 95.75 330 PHE A C 1
ATOM 2647 O O . PHE A 1 330 ? -17.083 4.831 14.534 1.00 95.75 330 PHE A O 1
ATOM 2654 N N . ARG A 1 331 ? -16.479 3.579 12.772 1.00 96.12 331 ARG A N 1
ATOM 2655 C CA . ARG A 1 331 ? -16.911 2.298 13.349 1.00 96.12 331 ARG A CA 1
ATOM 2656 C C . ARG A 1 331 ? -16.263 2.035 14.712 1.00 96.12 331 ARG A C 1
ATOM 2658 O O . ARG A 1 331 ? -16.969 1.744 15.675 1.00 96.12 331 ARG A O 1
ATOM 2665 N N . THR A 1 332 ? -14.948 2.230 14.834 1.00 97.12 332 THR A N 1
ATOM 2666 C CA . THR A 1 332 ? -14.236 2.081 16.116 1.00 97.12 332 THR A CA 1
ATOM 2667 C C . THR A 1 332 ? -14.729 3.091 17.154 1.00 97.12 332 THR A C 1
ATOM 2669 O O . THR A 1 332 ? -14.949 2.739 18.312 1.00 97.12 332 THR A O 1
ATOM 2672 N N . LYS A 1 333 ? -14.952 4.352 16.757 1.00 96.62 333 LYS A N 1
ATOM 2673 C CA . LYS A 1 333 ? -15.493 5.397 17.645 1.00 96.62 333 LYS A CA 1
ATOM 2674 C C . LYS A 1 333 ? -16.908 5.077 18.137 1.00 96.62 333 LYS A C 1
ATOM 2676 O O . LYS A 1 333 ? -17.207 5.366 19.293 1.00 96.62 333 LYS A O 1
ATOM 2681 N N . GLU A 1 334 ? -17.751 4.480 17.300 1.00 96.31 334 GLU A N 1
ATOM 2682 C CA . GLU A 1 334 ? -19.097 4.041 17.680 1.00 96.31 334 GLU A CA 1
ATOM 2683 C C . GLU A 1 334 ? -19.067 2.845 18.648 1.00 96.31 334 GLU A C 1
ATOM 2685 O O . GLU A 1 334 ? -19.836 2.818 19.610 1.00 96.31 334 GLU A O 1
ATOM 2690 N N . ILE A 1 335 ? -18.134 1.899 18.480 1.00 96.75 335 ILE A N 1
ATOM 2691 C CA . ILE A 1 335 ? -17.922 0.823 19.465 1.00 96.75 335 ILE A CA 1
ATOM 2692 C C . ILE A 1 335 ? -17.447 1.397 20.801 1.00 96.75 335 ILE A C 1
ATOM 2694 O O . ILE A 1 335 ? -18.018 1.074 21.839 1.00 96.75 335 ILE A O 1
ATOM 2698 N N . VAL A 1 336 ? -16.465 2.303 20.788 1.00 97.31 336 VAL A N 1
ATOM 2699 C CA . VAL A 1 336 ? -16.002 3.012 21.995 1.00 97.31 336 VAL A CA 1
ATOM 2700 C C . VAL A 1 336 ? -17.152 3.751 22.685 1.00 97.31 336 VAL A C 1
ATOM 2702 O O . VAL A 1 336 ? -17.248 3.724 23.911 1.00 97.31 336 VAL A O 1
ATOM 2705 N N . PHE A 1 337 ? -18.041 4.390 21.917 1.00 96.81 337 PHE A N 1
ATOM 27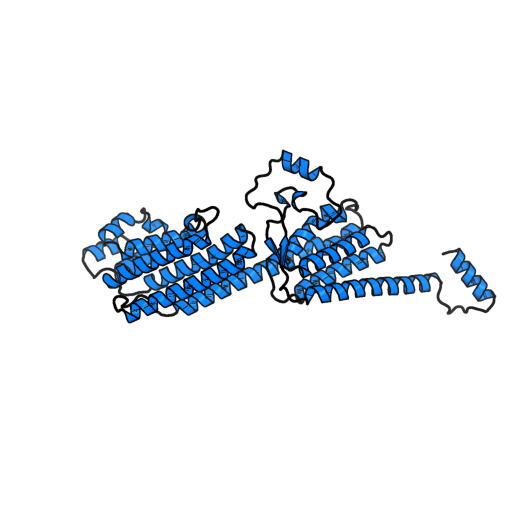06 C CA . PHE A 1 337 ? -19.234 5.032 22.465 1.00 96.81 337 PHE A CA 1
ATOM 2707 C C . PHE A 1 337 ? -20.145 4.024 23.172 1.00 96.81 337 PHE A C 1
ATOM 2709 O O . PHE A 1 337 ? -20.591 4.299 24.281 1.00 96.81 337 PHE A O 1
ATOM 2716 N N . CYS A 1 338 ? -20.393 2.861 22.568 1.00 96.19 338 CYS A N 1
ATOM 2717 C CA . CYS A 1 338 ? -21.225 1.824 23.175 1.00 96.19 338 CYS A CA 1
ATOM 2718 C C . CYS A 1 338 ? -20.602 1.246 24.450 1.00 96.19 338 CYS A C 1
ATOM 2720 O O . CYS A 1 338 ? -21.319 1.060 25.426 1.00 96.19 338 CYS A O 1
ATOM 2722 N N . LEU A 1 339 ? -19.284 1.014 24.470 1.00 96.12 339 LEU A N 1
ATOM 2723 C CA . LEU A 1 339 ? -18.569 0.505 25.649 1.00 96.12 339 LEU A CA 1
ATOM 2724 C C . LEU A 1 339 ? -18.698 1.438 26.867 1.00 96.12 339 LEU A C 1
ATOM 2726 O O . LEU A 1 339 ? -18.791 0.959 27.990 1.00 96.12 339 LEU A O 1
ATOM 2730 N N . LYS A 1 340 ? -18.735 2.759 26.643 1.00 94.69 340 LYS A N 1
ATOM 2731 C CA . LYS A 1 340 ? -18.914 3.782 27.695 1.00 94.69 340 LYS A CA 1
ATOM 2732 C C . LYS A 1 340 ? -20.379 4.166 27.938 1.00 94.69 340 LYS A C 1
ATOM 2734 O O . LYS A 1 340 ? -20.680 4.959 28.830 1.00 94.69 340 LYS A O 1
ATOM 2739 N N . GLY A 1 341 ? -21.276 3.717 27.067 1.00 92.31 341 GLY A N 1
ATOM 2740 C CA . GLY A 1 341 ? -22.646 4.196 26.979 1.00 92.31 341 GLY A CA 1
ATOM 2741 C C . GLY A 1 341 ? -23.582 3.480 27.945 1.00 92.31 341 GLY A C 1
ATOM 2742 O O . GLY A 1 341 ? -23.413 2.311 28.272 1.00 92.31 341 GLY A O 1
ATOM 2743 N N . SER A 1 342 ? -24.640 4.172 28.357 1.00 93.25 342 SER A N 1
ATOM 2744 C CA . SER A 1 342 ? -25.815 3.530 28.947 1.00 93.25 342 SER A CA 1
ATOM 2745 C C . SER A 1 342 ? -26.736 2.986 27.851 1.00 93.25 342 SER A C 1
ATOM 2747 O O . SER A 1 342 ? -26.729 3.480 26.720 1.00 93.25 342 SER A O 1
ATOM 2749 N N . LEU A 1 343 ? -27.599 2.029 28.200 1.00 92.06 343 LEU A N 1
ATOM 2750 C CA . LEU A 1 343 ? -28.609 1.480 27.290 1.00 92.06 343 LEU A CA 1
ATOM 2751 C C . LEU A 1 343 ? -29.456 2.578 26.608 1.00 92.06 343 LEU A C 1
ATOM 2753 O O . LEU A 1 343 ? -29.680 2.510 25.405 1.00 92.06 343 LEU A O 1
ATOM 2757 N N . GLN A 1 344 ? -29.850 3.618 27.356 1.00 92.19 344 GLN A N 1
ATOM 2758 C CA . GLN A 1 344 ? -30.604 4.758 26.818 1.00 92.19 344 GLN A CA 1
ATOM 2759 C C . GLN A 1 344 ? -29.780 5.556 25.804 1.00 92.19 344 GLN A C 1
ATOM 2761 O O . GLN A 1 344 ? -30.267 5.882 24.732 1.00 92.19 344 GLN A O 1
ATOM 2766 N N . SER A 1 345 ? -28.510 5.836 26.112 1.00 94.00 345 SER A N 1
ATOM 2767 C CA . SER A 1 345 ? -27.647 6.591 25.197 1.00 94.00 345 SER A CA 1
ATOM 2768 C C . SER A 1 345 ? -27.391 5.852 23.876 1.00 94.00 345 SER A C 1
ATOM 2770 O O . SER A 1 345 ? -27.252 6.486 22.830 1.00 94.00 345 SER A O 1
ATOM 2772 N N . ILE A 1 346 ? -27.359 4.514 23.916 1.00 93.50 346 ILE A N 1
ATOM 2773 C CA . ILE A 1 346 ? -27.248 3.665 22.725 1.00 93.50 346 ILE A CA 1
ATOM 2774 C C . ILE A 1 346 ? -28.550 3.703 21.918 1.00 93.50 346 ILE A C 1
ATOM 2776 O O . ILE A 1 346 ? -28.480 3.870 20.703 1.00 93.50 346 ILE A O 1
ATOM 2780 N N . ASP A 1 347 ? -29.716 3.616 22.565 1.00 92.38 347 ASP A N 1
ATOM 2781 C CA . ASP A 1 347 ? -31.020 3.763 21.899 1.00 92.38 347 ASP A CA 1
ATOM 2782 C C . ASP A 1 347 ? -31.163 5.135 21.220 1.00 92.38 347 ASP A C 1
ATOM 2784 O O . ASP A 1 347 ? -31.458 5.223 20.025 1.00 92.38 347 ASP A O 1
ATOM 2788 N N . ASP A 1 348 ? -30.827 6.212 21.934 1.00 92.62 348 ASP A N 1
ATOM 2789 C CA . ASP A 1 348 ? -30.887 7.581 21.417 1.00 92.62 348 ASP A CA 1
ATOM 2790 C C . ASP A 1 348 ? -29.985 7.765 20.183 1.00 92.62 348 ASP A C 1
ATOM 2792 O O . ASP A 1 348 ? -30.377 8.406 19.205 1.00 92.62 348 ASP A O 1
ATOM 2796 N N . ARG A 1 349 ? -28.774 7.185 20.198 1.00 92.81 349 ARG A N 1
ATOM 2797 C CA . ARG A 1 349 ? -27.815 7.276 19.081 1.00 92.81 349 ARG A CA 1
ATOM 2798 C C . ARG A 1 349 ? -28.116 6.298 17.942 1.00 92.81 349 ARG A C 1
ATOM 2800 O O . ARG A 1 349 ? -27.709 6.558 16.809 1.00 92.81 349 ARG A O 1
ATOM 2807 N N . TRP A 1 350 ? -28.832 5.206 18.210 1.00 92.06 350 TRP A N 1
ATOM 2808 C CA . TRP A 1 350 ? -29.397 4.319 17.191 1.00 92.06 350 TRP A CA 1
ATOM 2809 C C . TRP A 1 350 ? -30.566 4.981 16.461 1.00 92.06 350 TRP A C 1
ATOM 2811 O O . TRP A 1 350 ? -30.642 4.929 15.231 1.00 92.06 350 TRP A O 1
ATOM 2821 N N . CYS A 1 351 ? -31.451 5.639 17.215 1.00 90.12 351 CYS A N 1
ATOM 2822 C CA . CYS A 1 351 ? -32.596 6.398 16.722 1.00 90.12 351 CYS A CA 1
ATOM 2823 C C . CYS A 1 351 ? -33.403 5.626 15.659 1.00 90.12 351 CYS A C 1
ATOM 2825 O O . CYS A 1 351 ? -33.588 6.097 14.535 1.00 90.12 351 CYS A O 1
ATOM 2827 N N . SER A 1 352 ? -33.848 4.405 15.984 1.00 84.94 352 SER A N 1
ATOM 2828 C CA . SER A 1 352 ? -34.616 3.543 15.061 1.00 84.94 352 SER A CA 1
ATOM 2829 C C . SER A 1 352 ? -33.954 3.383 13.678 1.00 84.94 352 SER A C 1
ATOM 2831 O O . SER A 1 352 ? -34.586 3.619 12.646 1.00 84.94 352 SER A O 1
ATOM 2833 N N . ALA A 1 353 ? -32.665 3.030 13.666 1.00 85.25 353 ALA A N 1
ATOM 2834 C CA . ALA A 1 353 ? -31.828 2.856 12.473 1.00 85.25 353 ALA A CA 1
ATOM 2835 C C . ALA A 1 353 ? -31.559 4.130 11.640 1.00 85.25 353 ALA A C 1
ATOM 2837 O O . ALA A 1 353 ? -31.094 4.039 10.504 1.00 85.25 353 ALA A O 1
ATOM 2838 N N . LYS A 1 354 ? -31.840 5.327 12.174 1.00 87.62 354 LYS A N 1
ATOM 2839 C CA . LYS A 1 354 ? -31.586 6.615 11.492 1.00 87.62 354 LYS A CA 1
ATOM 2840 C C . LYS A 1 354 ? -30.472 7.438 12.131 1.00 87.62 354 LYS A C 1
ATOM 2842 O O . LYS A 1 354 ? -30.120 8.492 11.605 1.00 87.62 354 LYS A O 1
ATOM 2847 N N . GLY A 1 355 ? -29.966 7.007 13.282 1.00 89.12 355 GLY A N 1
ATOM 2848 C CA . GLY A 1 355 ? -28.945 7.730 14.024 1.00 89.12 355 GLY A CA 1
ATOM 2849 C C . GLY A 1 355 ? -27.515 7.419 13.563 1.00 89.12 355 GLY A C 1
ATOM 2850 O O . GLY A 1 355 ? -27.302 6.515 12.751 1.00 89.12 355 GLY A O 1
ATOM 2851 N N . PRO A 1 356 ? -26.513 8.139 14.103 1.00 88.56 356 PRO A N 1
ATOM 2852 C CA . PRO A 1 356 ? -25.101 7.954 13.756 1.00 88.56 356 PRO A CA 1
ATOM 2853 C C . PRO A 1 356 ? -24.599 6.518 13.943 1.00 88.56 356 PRO A C 1
ATOM 2855 O O . PRO A 1 356 ? -23.751 6.062 13.182 1.00 88.56 356 PRO A O 1
ATOM 2858 N N . LEU A 1 357 ? -25.152 5.785 14.915 1.00 90.31 357 LEU A N 1
ATOM 2859 C CA . LEU A 1 357 ? -24.769 4.398 15.177 1.00 90.31 357 LEU A CA 1
ATOM 2860 C C . LEU A 1 357 ? -25.115 3.479 13.992 1.00 90.31 357 LEU A C 1
ATOM 2862 O O . LEU A 1 357 ? -24.325 2.617 13.618 1.00 90.31 357 LEU A O 1
ATOM 2866 N N . ALA A 1 358 ? -26.265 3.718 13.354 1.00 91.19 358 ALA A N 1
ATOM 2867 C CA . ALA A 1 358 ? -26.754 2.944 12.212 1.00 91.19 358 ALA A CA 1
ATOM 2868 C C . ALA A 1 358 ? -25.989 3.207 10.911 1.00 91.19 358 ALA A C 1
ATOM 2870 O O . ALA A 1 358 ? -26.068 2.417 9.973 1.00 91.19 358 ALA A O 1
ATOM 2871 N N . GLN A 1 359 ? -25.233 4.305 10.850 1.00 92.62 359 GLN A N 1
ATOM 2872 C CA . GLN A 1 359 ? -24.387 4.615 9.703 1.00 92.62 359 GLN A CA 1
ATOM 2873 C C . GLN A 1 359 ? -23.142 3.716 9.643 1.00 92.62 359 GLN A C 1
ATOM 2875 O O . GLN A 1 359 ? -22.648 3.438 8.551 1.00 92.62 359 GLN A O 1
ATOM 2880 N N . TRP A 1 360 ? -22.632 3.268 10.797 1.00 93.50 360 TRP A N 1
ATOM 2881 C CA . TRP A 1 360 ? -21.320 2.612 10.896 1.00 93.50 360 TRP A CA 1
ATOM 2882 C C . TRP A 1 360 ? -21.363 1.183 11.450 1.00 93.50 360 TRP A C 1
ATOM 2884 O O . TRP A 1 360 ? -20.410 0.426 11.247 1.00 93.50 360 TRP A O 1
ATOM 2894 N N . LEU A 1 361 ? -22.450 0.799 12.122 1.00 92.94 361 LEU A N 1
ATOM 2895 C CA . LEU A 1 361 ? -22.655 -0.541 12.668 1.00 92.94 361 LEU A CA 1
ATOM 2896 C C . LEU A 1 361 ? -23.935 -1.169 12.122 1.00 92.94 361 LEU A C 1
ATOM 2898 O O . LEU A 1 361 ? -24.960 -0.510 11.948 1.00 92.94 361 LEU A O 1
ATOM 2902 N N . GLN A 1 362 ? -23.871 -2.474 11.880 1.00 92.69 362 GLN A N 1
ATOM 2903 C CA . GLN A 1 362 ? -25.019 -3.256 11.442 1.00 92.69 362 GLN A CA 1
ATOM 2904 C C . GLN A 1 362 ? -25.948 -3.577 12.627 1.00 92.69 362 GLN A C 1
ATOM 2906 O O . GLN A 1 362 ? -25.463 -3.752 13.751 1.00 92.69 362 GLN A O 1
ATOM 2911 N N . PRO A 1 363 ? -27.266 -3.765 12.394 1.00 92.50 363 PRO A N 1
ATOM 2912 C CA . PRO A 1 363 ? -28.218 -4.111 13.453 1.00 92.50 363 PRO A CA 1
ATOM 2913 C C . PRO A 1 363 ? -27.763 -5.311 14.298 1.00 92.50 363 PRO A C 1
ATOM 2915 O O . PRO A 1 363 ? -27.807 -5.275 15.526 1.00 92.50 363 PRO A O 1
ATOM 2918 N N . ASN A 1 364 ? -27.243 -6.359 13.651 1.00 93.12 364 ASN A N 1
ATOM 2919 C CA . ASN A 1 364 ? -26.751 -7.559 14.333 1.00 93.12 364 ASN A CA 1
ATOM 2920 C C . ASN A 1 364 ? -25.562 -7.286 15.262 1.00 93.12 364 ASN A C 1
ATOM 2922 O O . ASN A 1 364 ? -25.492 -7.871 16.338 1.00 93.12 364 ASN A O 1
ATOM 2926 N N . GLU A 1 365 ? -24.654 -6.391 14.880 1.00 94.00 365 GLU A N 1
ATOM 2927 C CA . GLU A 1 365 ? -23.472 -6.049 15.679 1.00 94.00 365 GLU A CA 1
ATOM 2928 C C . GLU A 1 365 ? -23.883 -5.313 16.953 1.00 94.00 365 GLU A C 1
ATOM 2930 O O . GLU A 1 365 ? -23.428 -5.648 18.044 1.00 94.00 365 GLU A O 1
ATOM 2935 N N . ILE A 1 366 ? -24.830 -4.380 16.832 1.00 94.00 366 ILE A N 1
ATOM 2936 C CA . ILE A 1 366 ? -25.378 -3.633 17.969 1.00 94.00 366 ILE A CA 1
ATOM 2937 C C . ILE A 1 366 ? -26.148 -4.567 18.899 1.00 94.00 366 ILE A C 1
ATOM 2939 O O . ILE A 1 366 ? -25.985 -4.494 20.115 1.00 94.00 366 ILE A O 1
ATOM 2943 N N . ARG A 1 367 ? -26.946 -5.492 18.350 1.00 93.44 367 ARG A N 1
ATOM 2944 C CA . ARG A 1 367 ? -27.638 -6.513 19.149 1.00 93.44 367 ARG A CA 1
ATOM 2945 C C . ARG A 1 367 ? -26.649 -7.351 19.953 1.00 93.44 367 ARG A C 1
ATOM 2947 O O . ARG A 1 367 ? -26.909 -7.610 21.125 1.00 93.44 367 ARG A O 1
ATOM 2954 N N . THR A 1 368 ? -25.544 -7.784 19.348 1.00 93.00 368 THR A N 1
ATOM 2955 C CA . THR A 1 368 ? -24.500 -8.551 20.045 1.00 93.00 368 THR A CA 1
ATOM 2956 C C . THR A 1 368 ? -23.838 -7.716 21.137 1.00 93.00 368 THR A C 1
ATOM 2958 O O . THR A 1 368 ? -23.732 -8.174 22.270 1.00 93.00 368 THR A O 1
ATOM 2961 N N . LEU A 1 369 ? -23.509 -6.458 20.849 1.00 94.25 369 LEU A N 1
ATOM 2962 C CA . LEU A 1 369 ? -22.858 -5.566 21.804 1.00 94.25 369 LEU A CA 1
ATOM 2963 C C . LEU A 1 369 ? -23.762 -5.221 23.002 1.00 94.25 369 LEU A C 1
ATOM 2965 O O . LEU A 1 369 ? -23.334 -5.322 24.148 1.00 94.25 369 LEU A O 1
ATOM 2969 N N . ILE A 1 370 ? -25.044 -4.914 22.766 1.00 94.19 370 ILE A N 1
ATOM 2970 C CA . ILE A 1 370 ? -26.047 -4.729 23.832 1.00 94.19 370 ILE A CA 1
ATOM 2971 C C . ILE A 1 370 ? -26.195 -6.010 24.655 1.00 94.19 370 ILE A C 1
ATOM 2973 O O . ILE A 1 370 ? -26.407 -5.965 25.871 1.00 94.19 370 ILE A O 1
ATOM 2977 N N . LYS A 1 371 ? -26.121 -7.174 23.998 1.00 93.81 371 LYS A N 1
ATOM 2978 C CA . LYS A 1 371 ? -26.224 -8.443 24.704 1.00 93.81 371 LYS A CA 1
ATOM 2979 C C . LYS A 1 371 ? -25.047 -8.679 25.641 1.00 93.81 371 LYS A C 1
ATOM 2981 O O . LYS A 1 371 ? -25.315 -9.163 26.737 1.00 93.81 371 LYS A O 1
ATOM 2986 N N . ALA A 1 372 ? -23.845 -8.312 25.211 1.00 93.56 372 ALA A N 1
ATOM 2987 C CA . ALA A 1 372 ? -22.608 -8.491 25.953 1.00 93.56 372 ALA A CA 1
ATOM 2988 C C . ALA A 1 372 ? -22.418 -7.463 27.080 1.00 93.56 372 ALA A C 1
ATOM 2990 O O . ALA A 1 372 ? -21.876 -7.805 28.121 1.00 93.56 372 ALA A O 1
ATOM 2991 N N . LEU A 1 373 ? -22.879 -6.220 26.905 1.00 93.81 373 LEU A N 1
ATOM 2992 C CA . LEU A 1 373 ? -22.659 -5.139 27.880 1.00 93.81 373 LEU A CA 1
ATOM 2993 C C . LEU A 1 373 ? -23.703 -5.066 28.999 1.00 93.81 373 LEU A C 1
ATOM 2995 O O . LEU A 1 373 ? -23.418 -4.557 30.083 1.00 93.81 373 LEU A O 1
ATOM 2999 N N . PHE A 1 374 ? -24.937 -5.513 28.744 1.00 93.62 374 PHE A N 1
ATOM 3000 C CA . PHE A 1 374 ? -26.053 -5.290 29.664 1.00 93.62 374 PHE A CA 1
ATOM 3001 C C . PHE A 1 374 ? -26.714 -6.593 30.101 1.00 93.62 374 PHE A C 1
ATOM 3003 O O . PHE A 1 374 ? -27.052 -7.460 29.288 1.00 93.62 374 PHE A O 1
ATOM 3010 N N . MET A 1 375 ? -27.004 -6.679 31.402 1.00 88.88 375 MET A N 1
ATOM 3011 C CA . MET A 1 375 ? -27.788 -7.773 31.970 1.00 88.88 375 MET A CA 1
ATOM 3012 C C . MET A 1 375 ? -29.178 -7.857 31.332 1.00 88.88 375 MET A C 1
ATOM 3014 O O . MET A 1 375 ? -29.741 -6.870 30.854 1.00 88.88 375 MET A O 1
ATOM 3018 N N . ASN A 1 376 ? -29.768 -9.053 31.358 1.00 88.56 376 ASN A N 1
ATOM 3019 C CA . ASN A 1 376 ? -31.092 -9.280 30.795 1.00 88.56 376 ASN A CA 1
ATOM 3020 C C . ASN A 1 376 ? -32.190 -8.582 31.616 1.00 88.56 376 ASN A C 1
ATOM 3022 O O . ASN A 1 376 ? -32.655 -9.111 32.623 1.00 88.56 376 ASN A O 1
ATOM 3026 N N . THR A 1 377 ? -32.609 -7.401 31.166 1.00 91.81 377 THR A N 1
ATOM 3027 C CA . THR A 1 377 ? -33.706 -6.614 31.741 1.00 91.81 377 THR A CA 1
ATOM 3028 C C . THR A 1 377 ? -34.846 -6.445 30.737 1.00 91.81 377 THR A C 1
ATOM 3030 O O . THR A 1 377 ? -34.689 -6.681 29.538 1.00 91.81 377 THR A O 1
ATOM 3033 N N . GLU A 1 378 ? -36.013 -6.012 31.217 1.00 88.62 378 GLU A N 1
ATOM 3034 C CA . GLU A 1 378 ? -37.151 -5.685 30.348 1.00 88.62 378 GLU A CA 1
ATOM 3035 C C . GLU A 1 378 ? -36.807 -4.574 29.347 1.00 88.62 378 GLU A C 1
ATOM 3037 O O . GLU A 1 378 ? -37.063 -4.718 28.157 1.00 88.62 378 GLU A O 1
ATOM 3042 N N . GLN A 1 379 ? -36.130 -3.518 29.808 1.00 87.00 379 GLN A N 1
ATOM 3043 C CA . GLN A 1 379 ? -35.680 -2.414 28.955 1.00 87.00 379 GLN A CA 1
ATOM 3044 C C . GLN A 1 379 ? -34.729 -2.891 27.848 1.00 87.00 379 GLN A C 1
ATOM 3046 O O . GLN A 1 379 ? -34.877 -2.497 26.694 1.00 87.00 379 GLN A O 1
ATOM 3051 N N . ARG A 1 380 ? -33.788 -3.793 28.168 1.00 92.31 380 ARG A N 1
ATOM 3052 C CA . ARG A 1 380 ? -32.890 -4.395 27.169 1.00 92.31 380 ARG A CA 1
ATOM 3053 C C . ARG A 1 380 ? -33.663 -5.198 26.130 1.00 92.31 380 ARG A C 1
ATOM 3055 O O . ARG A 1 380 ? -33.340 -5.108 24.953 1.00 92.31 380 ARG A O 1
ATOM 3062 N N . ARG A 1 381 ? -34.662 -5.986 26.545 1.00 89.88 381 ARG A N 1
ATOM 3063 C CA . ARG A 1 381 ? -35.498 -6.756 25.608 1.00 89.88 381 ARG A CA 1
ATOM 3064 C C . ARG A 1 381 ? -36.257 -5.838 24.655 1.00 89.88 381 ARG A C 1
ATOM 3066 O O . ARG A 1 381 ? -36.170 -6.048 23.455 1.00 89.88 381 ARG A O 1
ATOM 3073 N N . GLN A 1 382 ? -36.887 -4.787 25.174 1.00 88.56 382 GLN A N 1
ATOM 3074 C CA . GLN A 1 382 ? -37.616 -3.809 24.359 1.00 88.56 382 GLN A CA 1
ATOM 3075 C C . GLN A 1 382 ? -36.715 -3.108 23.334 1.00 88.56 382 GLN A C 1
ATOM 3077 O O . GLN A 1 382 ? -37.100 -2.982 22.174 1.00 88.56 382 GLN A O 1
ATOM 3082 N N . LEU A 1 383 ? -35.503 -2.703 23.731 1.00 89.12 383 LEU A N 1
ATOM 3083 C CA . LEU A 1 383 ? -34.532 -2.118 22.802 1.00 89.12 383 LEU A CA 1
ATOM 3084 C C . LEU A 1 383 ? -34.055 -3.133 21.757 1.00 89.12 383 LEU A C 1
ATOM 3086 O O . LEU A 1 383 ? -33.970 -2.826 20.575 1.00 89.12 383 LEU A O 1
ATOM 3090 N N . LEU A 1 384 ? -33.751 -4.366 22.165 1.00 91.12 384 LEU A N 1
ATOM 3091 C CA . LEU A 1 384 ? -33.380 -5.403 21.207 1.00 91.12 384 LEU A CA 1
ATOM 3092 C C . LEU A 1 384 ? -34.518 -5.667 20.217 1.00 91.12 384 LEU A C 1
ATOM 3094 O O . LEU A 1 384 ? -34.247 -5.849 19.038 1.00 91.12 384 LEU A O 1
ATOM 3098 N N . ASP A 1 385 ? -35.773 -5.653 20.646 1.00 87.81 385 ASP A N 1
ATOM 3099 C CA . ASP A 1 385 ? -36.912 -5.838 19.748 1.00 87.81 385 ASP A CA 1
ATOM 3100 C C . ASP A 1 385 ? -37.112 -4.654 18.789 1.00 87.81 385 ASP A C 1
ATOM 3102 O O . ASP A 1 385 ? -37.700 -4.846 17.734 1.00 87.81 385 ASP A O 1
ATOM 3106 N N . SER A 1 386 ? -36.607 -3.451 19.092 1.00 86.25 386 SER A N 1
ATOM 3107 C CA . SER A 1 386 ? -36.670 -2.301 18.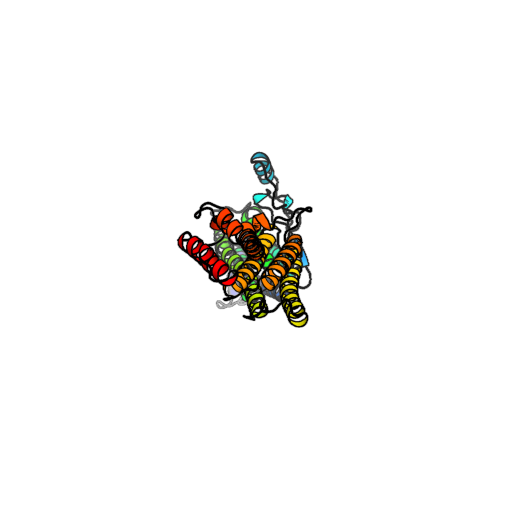173 1.00 86.25 386 SER A CA 1
ATOM 3108 C C . SER A 1 386 ? -35.544 -2.285 17.126 1.00 86.25 386 SER A C 1
ATOM 3110 O O . SER A 1 386 ? -35.648 -1.590 16.111 1.00 86.25 386 SER A O 1
ATOM 3112 N N . ILE A 1 387 ? -34.477 -3.061 17.343 1.00 86.50 387 ILE A N 1
ATOM 3113 C CA . ILE A 1 387 ? -33.334 -3.201 16.432 1.00 86.50 387 ILE A CA 1
ATOM 3114 C C . ILE A 1 387 ? -33.584 -4.408 15.516 1.00 86.50 387 ILE A C 1
ATOM 3116 O O . ILE A 1 387 ? -33.188 -5.534 15.842 1.00 86.50 387 ILE A O 1
ATOM 3120 N N . PHE A 1 388 ? -34.268 -4.170 14.394 1.00 67.19 388 PHE A N 1
ATOM 3121 C CA . PHE A 1 388 ? -34.552 -5.169 13.353 1.00 67.19 388 PHE A CA 1
ATOM 3122 C C . PHE A 1 388 ? -33.471 -5.245 12.276 1.00 67.19 388 PHE A C 1
ATOM 3124 O O . PHE A 1 388 ? -32.966 -4.176 11.862 1.00 67.19 388 PHE A O 1
#